Protein AF-0000000076750653 (afdb_homodimer)

Secondary structure (DSSP, 8-state):
-GGGTT---S-S-HHHHHHHHHHHHHHHHHHHHHHHHHHHHH-TTT--HHHHHHHHT--HHHHHHH-SSHHHHHHHHHHHHHHHHHHHHHHHHTSTT--SHHHHHHHHHHHHHHHHHH-HHHHHS-TT--S-TTTS-SSS-HHHHHHHHHHHHHHHHH-B---HHHHHHHHHHHHHHHHHHHHHHHH-TT--HHHHHHHHHHHHHHHHTT--B--------------/-TTGGG---S-S-HHHHHHHHHHHHHHHHHHHHHHHHHHHHH-TTT--HHHHHHHHT--HHHHHHH-SSHHHHHHHHHHHHHHHHHHHHHHHHTSTT--SHHHHHHHHHHHHHHHHHH-HHHHHS-TT--S-TTTS-SSS-HHHHHHHHHHHHHHHHH-B---HHHHHHHHHHHHHHHHHHHHHHHH-TT--HHHHHHHHHHHHHHHHTT--B--------------

Nearest PDB structures (foldseek):
  3bni-assembly1_B  TM=8.941E-01  e=9.300E-11  Streptomyces coelicolor A3(2)
  3bni-assembly1_A  TM=8.877E-01  e=3.058E-10  Streptomyces coelicolor A3(2)
  6hs0-assembly1_A  TM=7.135E-01  e=2.144E-06  Mycobacterium tuberculosis H37Rv
  5wm9-assembly1_A  TM=7.122E-01  e=2.993E-06  Mycobacterium tuberculosis H37Rv
  5vl9-assembly2_C  TM=5.171E-01  e=1.265E-03  [Enterobacter] lignolyticus

Structure (mmCIF, N/CA/C/O backbone):
data_AF-0000000076750653-model_v1
#
loop_
_entity.id
_entity.type
_entity.pdbx_description
1 polymer 'Transcriptional regulator'
#
loop_
_atom_site.group_PDB
_atom_site.id
_atom_site.type_symbol
_atom_site.label_atom_id
_atom_site.label_alt_id
_atom_site.label_comp_id
_atom_site.label_asym_id
_atom_site.label_entity_id
_atom_site.label_seq_id
_atom_site.pdbx_PDB_ins_code
_atom_site.Cartn_x
_atom_site.Cartn_y
_atom_site.Cartn_z
_atom_site.occupancy
_atom_site.B_iso_or_equiv
_atom_site.auth_seq_id
_atom_site.auth_comp_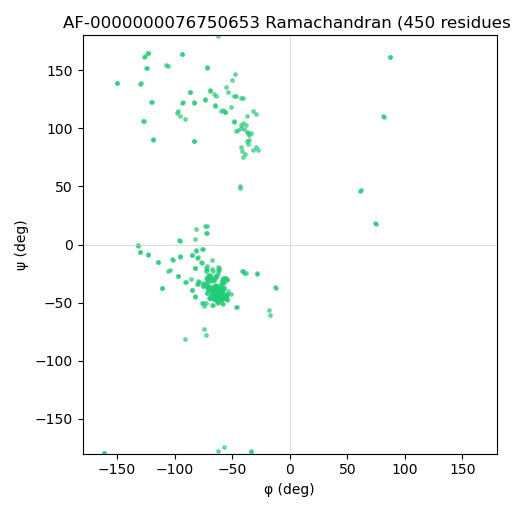id
_atom_site.auth_asym_id
_atom_site.auth_atom_id
_atom_site.pdbx_PDB_model_num
ATOM 1 N N . MET A 1 1 ? 35.625 13.773 30.609 1 22.84 1 MET A N 1
ATOM 2 C CA . MET A 1 1 ? 36.156 15.117 30.438 1 22.84 1 MET A CA 1
ATOM 3 C C . MET A 1 1 ? 35.219 15.969 29.562 1 22.84 1 MET A C 1
ATOM 5 O O . MET A 1 1 ? 35.375 17.188 29.469 1 22.84 1 MET A O 1
ATOM 9 N N . ALA A 1 2 ? 34.5 15.312 28.688 1 23.22 2 ALA A N 1
ATOM 10 C CA . ALA A 1 2 ? 33.938 16.062 27.562 1 23.22 2 ALA A CA 1
ATOM 11 C C . ALA A 1 2 ? 32.812 16.969 28 1 23.22 2 ALA A C 1
ATOM 13 O O . ALA A 1 2 ? 31.953 17.359 27.188 1 23.22 2 ALA A O 1
ATOM 14 N N . HIS A 1 3 ? 32.656 17.25 29.281 1 26.33 3 HIS A N 1
ATOM 15 C CA . HIS A 1 3 ? 31.531 17.953 29.891 1 26.33 3 HIS A CA 1
ATOM 16 C C . HIS A 1 3 ? 31.453 19.406 29.406 1 26.33 3 HIS A C 1
ATOM 18 O O . HIS A 1 3 ? 30.547 20.141 29.797 1 26.33 3 HIS A O 1
ATOM 24 N N . VAL A 1 4 ? 32.656 19.938 29.016 1 27.91 4 VAL A N 1
ATOM 25 C CA . VAL A 1 4 ? 32.906 21.359 29.172 1 27.91 4 VAL A CA 1
ATOM 26 C C . VAL A 1 4 ? 32.094 22.156 28.156 1 27.91 4 VAL A C 1
ATOM 28 O O . VAL A 1 4 ? 31.844 23.344 28.344 1 27.91 4 VAL A O 1
ATOM 31 N N . TRP A 1 5 ? 31.859 21.609 26.953 1 26.81 5 TRP A N 1
ATOM 32 C CA . TRP A 1 5 ? 31.797 22.578 25.859 1 26.81 5 TRP A CA 1
ATOM 33 C C . TRP A 1 5 ? 30.547 23.453 25.969 1 26.81 5 TRP A C 1
ATOM 35 O O . TRP A 1 5 ? 30.344 24.359 25.172 1 26.81 5 TRP A O 1
ATOM 45 N N . LEU A 1 6 ? 29.422 22.984 26.609 1 26.33 6 LEU A N 1
ATOM 46 C CA . LEU A 1 6 ? 28.109 23.531 26.281 1 26.33 6 LEU A CA 1
ATOM 47 C C . LEU A 1 6 ? 27.969 24.953 26.828 1 26.33 6 LEU A C 1
ATOM 49 O O . LEU A 1 6 ? 26.922 25.594 26.656 1 26.33 6 LEU A O 1
ATOM 53 N N . ALA A 1 7 ? 28.797 25.359 27.797 1 29.42 7 ALA A N 1
ATOM 54 C CA . ALA A 1 7 ? 28.266 26.531 28.5 1 29.42 7 ALA A CA 1
ATOM 55 C C . ALA A 1 7 ? 28.562 27.797 27.719 1 29.42 7 ALA A C 1
ATOM 57 O O . ALA A 1 7 ? 29.375 28.625 28.141 1 29.42 7 ALA A O 1
ATOM 58 N N . GLU A 1 8 ? 28.969 27.766 26.469 1 33.28 8 GLU A N 1
ATOM 59 C CA . GLU A 1 8 ? 29.391 29.094 26 1 33.28 8 GLU A CA 1
ATOM 60 C C . GLU A 1 8 ? 28.328 30.141 26.312 1 33.28 8 GLU A C 1
ATOM 62 O O . GLU A 1 8 ? 27.125 29.859 26.266 1 33.28 8 GLU A O 1
ATOM 67 N N . SER A 1 9 ? 28.688 31.422 26.719 1 30.52 9 SER A N 1
ATOM 68 C CA . SER A 1 9 ? 28.156 32.625 27.328 1 30.52 9 SER A CA 1
ATOM 69 C C . SER A 1 9 ? 26.969 33.188 26.531 1 30.52 9 SER A C 1
ATOM 71 O O . SER A 1 9 ? 26.797 32.844 25.359 1 30.52 9 SER A O 1
ATOM 73 N N . ALA A 1 10 ? 26.375 34.562 27 1 32.56 10 ALA A N 1
ATOM 74 C CA . ALA A 1 10 ? 25.203 35.375 27.281 1 32.56 10 ALA A CA 1
ATOM 75 C C . ALA A 1 10 ? 24.766 36.156 26.047 1 32.56 10 ALA A C 1
ATOM 77 O O . ALA A 1 10 ? 23.594 36.219 25.719 1 32.56 10 ALA A O 1
ATOM 78 N N . GLY A 1 11 ? 25.422 37.312 25.75 1 34.66 11 GLY A N 1
ATOM 79 C CA . GLY A 1 11 ? 24.797 38.562 25.328 1 34.66 11 GLY A CA 1
ATOM 80 C C . GLY A 1 11 ? 24.547 38.625 23.828 1 34.66 11 GLY A C 1
ATOM 81 O O . GLY A 1 11 ? 24.312 39.719 23.281 1 34.66 11 GLY A O 1
ATOM 82 N N . SER A 1 12 ? 25.344 37.969 22.922 1 41.41 12 SER A N 1
ATOM 83 C CA . SER A 1 12 ? 25.281 38.312 21.5 1 41.41 12 SER A CA 1
ATOM 84 C C . SER A 1 12 ? 23.859 38.188 20.969 1 41.41 12 SER A C 1
ATOM 86 O O . SER A 1 12 ? 23.109 37.312 21.375 1 41.41 12 SER A O 1
ATOM 88 N N . GLU A 1 13 ? 23.312 39.219 20.109 1 45.62 13 GLU A N 1
ATOM 89 C CA . GLU A 1 13 ? 21.984 39.719 19.766 1 45.62 13 GLU A CA 1
ATOM 90 C C . GLU A 1 13 ? 21.125 38.625 19.156 1 45.62 13 GLU A C 1
ATOM 92 O O . GLU A 1 13 ? 21.578 37.938 18.234 1 45.62 13 GLU A O 1
ATOM 97 N N . PRO A 1 14 ? 20.062 38.188 19.734 1 50.53 14 PRO A N 1
ATOM 98 C CA . PRO A 1 14 ? 18.969 37.312 19.328 1 50.53 14 PRO A CA 1
ATOM 99 C C . PRO A 1 14 ? 18.547 37.5 17.875 1 50.53 14 PRO A C 1
ATOM 101 O O . PRO A 1 14 ? 18.078 36.531 17.25 1 50.53 14 PRO A O 1
ATOM 104 N N . LEU A 1 15 ? 18.812 38.719 17.312 1 48.38 15 LEU A N 1
ATOM 105 C CA . LEU A 1 15 ? 18.281 39.031 15.984 1 48.38 15 LEU A CA 1
ATOM 106 C C . LEU A 1 15 ? 19.078 38.312 14.898 1 48.38 15 LEU A C 1
ATOM 108 O O . LEU A 1 15 ? 18.516 37.875 13.891 1 48.38 15 LEU A O 1
ATOM 112 N N . ARG A 1 16 ? 20.375 38.406 14.914 1 50.16 16 ARG A N 1
ATOM 113 C CA . ARG A 1 16 ? 21.188 37.719 13.906 1 50.16 16 ARG A CA 1
ATOM 114 C C . ARG A 1 16 ? 20.875 36.25 13.859 1 50.16 16 ARG A C 1
ATOM 116 O O . ARG A 1 16 ? 20.953 35.625 12.797 1 50.16 16 ARG A O 1
ATOM 123 N N . ARG A 1 17 ? 20.484 35.688 15 1 59.56 17 ARG A N 1
ATOM 124 C CA . ARG A 1 17 ? 20.156 34.281 15.117 1 59.56 17 ARG A CA 1
ATOM 125 C C . ARG A 1 17 ? 18.859 33.969 14.359 1 59.56 17 ARG A C 1
ATOM 127 O O . ARG A 1 17 ? 18.766 32.906 13.719 1 59.56 17 ARG A O 1
ATOM 134 N N . LEU A 1 18 ? 18.078 35.031 14.281 1 61.88 18 LEU A N 1
ATOM 135 C CA . LEU A 1 18 ? 16.766 34.781 13.68 1 61.88 18 LEU A CA 1
ATOM 136 C C . LEU A 1 18 ? 16.875 34.656 12.164 1 61.88 18 LEU A C 1
ATOM 138 O O . LEU A 1 18 ? 16.344 33.719 11.578 1 61.88 18 LEU A O 1
ATOM 142 N N . PRO A 1 19 ? 17.531 35.625 11.531 1 63.28 19 PRO A N 1
ATOM 143 C CA . PRO A 1 19 ? 17.672 35.469 10.078 1 63.28 19 PRO A CA 1
ATOM 144 C C . PRO A 1 19 ? 18.422 34.219 9.688 1 63.28 19 PRO A C 1
ATOM 146 O O . PRO A 1 19 ? 18.094 33.562 8.695 1 63.28 19 PRO A O 1
ATOM 149 N N . SER A 1 20 ? 19.406 33.969 10.461 1 71.69 20 SER A N 1
ATOM 150 C CA . SER A 1 20 ? 20.203 32.75 10.172 1 71.69 20 SER A CA 1
ATOM 151 C C . SER A 1 20 ? 19.359 31.5 10.312 1 71.69 20 SER A C 1
ATOM 153 O O . SER A 1 20 ? 19.438 30.594 9.484 1 71.69 20 SER A O 1
ATOM 155 N N . GLN A 1 21 ? 18.484 31.609 11.312 1 78.5 21 GLN A N 1
ATOM 156 C CA . GLN A 1 21 ? 17.625 30.453 11.516 1 78.5 21 GLN A CA 1
ATOM 157 C C . GLN A 1 21 ? 16.609 30.312 10.383 1 78.5 21 GLN A C 1
ATOM 159 O O . GLN A 1 21 ? 16.312 29.203 9.938 1 78.5 21 GLN A O 1
ATOM 164 N N . GLN A 1 22 ? 16.203 31.547 9.984 1 84.5 22 GLN A N 1
ATOM 165 C CA . GLN A 1 22 ? 15.227 31.547 8.898 1 84.5 22 GLN A CA 1
ATOM 166 C C . GLN A 1 22 ? 15.859 31.078 7.594 1 84.5 22 GLN A C 1
ATOM 168 O O . GLN A 1 22 ? 15.258 30.297 6.844 1 84.5 22 GLN A O 1
ATOM 173 N N . ARG A 1 23 ? 17.016 31.594 7.285 1 83.19 23 ARG A N 1
ATOM 174 C CA . ARG A 1 23 ? 17.719 31.188 6.074 1 83.19 23 ARG A CA 1
ATOM 175 C C . ARG A 1 23 ? 18.031 29.703 6.098 1 83.19 23 ARG A C 1
ATOM 177 O O . ARG A 1 23 ? 17.938 29.031 5.07 1 83.19 23 ARG A O 1
ATOM 184 N N . SER A 1 24 ? 18.438 29.266 7.273 1 87 24 SER A N 1
ATOM 185 C CA . SER A 1 24 ? 18.734 27.859 7.445 1 87 24 SER A CA 1
ATOM 186 C C . SER A 1 24 ? 17.484 27 7.203 1 87 24 SER A C 1
ATOM 188 O O . SER A 1 24 ? 17.562 25.984 6.508 1 87 24 SER A O 1
ATOM 190 N N . ARG A 1 25 ? 16.438 27.5 7.707 1 89.94 25 ARG A N 1
ATOM 191 C CA . ARG A 1 25 ? 15.188 26.781 7.523 1 89.94 25 ARG A CA 1
ATOM 192 C C . ARG A 1 25 ? 14.789 26.75 6.051 1 89.94 25 ARG A C 1
ATOM 194 O O . ARG A 1 25 ? 14.312 25.719 5.562 1 89.94 25 ARG A O 1
ATOM 201 N N . GLN A 1 26 ? 14.992 27.734 5.41 1 92.38 26 GLN A N 1
ATOM 202 C CA . GLN A 1 26 ? 14.656 27.812 3.992 1 92.38 26 GLN A CA 1
ATOM 203 C C . GLN A 1 26 ? 15.531 26.859 3.176 1 92.38 26 GLN A C 1
ATOM 205 O O . GLN A 1 26 ? 15.055 26.219 2.229 1 92.38 26 GLN A O 1
ATOM 210 N N . ARG A 1 27 ? 16.75 26.812 3.533 1 92.81 27 ARG A N 1
ATOM 211 C CA . ARG A 1 27 ? 17.656 25.891 2.842 1 92.81 27 ARG A CA 1
ATOM 212 C C . ARG A 1 27 ? 17.234 24.438 3.055 1 92.81 27 ARG A C 1
ATOM 214 O O . ARG A 1 27 ? 17.219 23.641 2.111 1 92.81 27 ARG A O 1
ATOM 221 N N . VAL A 1 28 ? 16.875 24.188 4.254 1 95.12 28 VAL A N 1
ATOM 222 C CA . VAL A 1 28 ? 16.422 22.844 4.562 1 95.12 28 VAL A CA 1
ATOM 223 C C . VAL A 1 28 ? 15.18 22.516 3.725 1 95.12 28 VAL A C 1
ATOM 225 O O . VAL A 1 28 ? 15.102 21.438 3.123 1 95.12 28 VAL A O 1
ATOM 228 N N . GLU A 1 29 ? 14.273 23.453 3.627 1 95.06 29 GLU A N 1
ATOM 229 C CA . GLU A 1 29 ? 13.047 23.25 2.871 1 95.06 29 GLU A CA 1
ATOM 230 C C . GLU A 1 29 ? 13.336 23.016 1.392 1 95.06 29 GLU A C 1
ATOM 232 O O . GLU A 1 29 ? 12.719 22.156 0.758 1 95.06 29 GLU A O 1
ATOM 237 N N . ARG A 1 30 ? 14.242 23.703 0.908 1 95.56 30 ARG A N 1
ATOM 238 C CA . ARG A 1 30 ? 14.617 23.547 -0.492 1 95.56 30 ARG A CA 1
ATOM 239 C C . ARG A 1 30 ? 15.219 22.156 -0.742 1 95.56 30 ARG A C 1
ATOM 241 O O . ARG A 1 30 ? 14.93 21.531 -1.763 1 95.56 30 ARG A O 1
ATOM 248 N N . ILE A 1 31 ? 16 21.766 0.176 1 96.19 31 ILE A N 1
ATOM 249 C CA . ILE A 1 31 ? 16.641 20.453 0.055 1 96.19 31 ILE A CA 1
ATOM 250 C C . ILE A 1 31 ? 15.57 19.359 0.095 1 96.19 31 ILE A C 1
ATOM 252 O O . ILE A 1 31 ? 15.586 18.438 -0.72 1 96.19 31 ILE A O 1
ATOM 256 N N . LEU A 1 32 ? 14.664 19.547 0.986 1 94.44 32 LEU A N 1
ATOM 257 C CA . LEU A 1 32 ? 13.617 18.531 1.124 1 94.44 32 LEU A CA 1
ATOM 258 C C . LEU A 1 32 ? 12.711 18.516 -0.103 1 94.44 32 LEU A C 1
ATOM 260 O O . LEU A 1 32 ? 12.336 17.453 -0.587 1 94.44 32 LEU A O 1
ATOM 264 N N . ASP A 1 33 ? 12.398 19.688 -0.617 1 95.56 33 ASP A N 1
ATOM 265 C CA . ASP A 1 33 ? 11.602 19.75 -1.838 1 95.56 33 ASP A CA 1
ATOM 266 C C . ASP A 1 33 ? 12.328 19.078 -3.006 1 95.56 33 ASP A C 1
ATOM 268 O O . ASP A 1 33 ? 11.719 18.328 -3.76 1 95.56 33 ASP A O 1
ATOM 272 N N . ALA A 1 34 ? 13.562 19.344 -3.076 1 96.38 34 ALA A N 1
ATOM 273 C CA . ALA A 1 34 ? 14.375 18.75 -4.137 1 96.38 34 ALA A CA 1
ATOM 274 C C . ALA A 1 34 ? 14.422 17.234 -4.004 1 96.38 34 ALA A C 1
ATOM 276 O O . ALA A 1 34 ? 14.289 16.516 -4.996 1 96.38 34 ALA A O 1
ATOM 277 N N . ALA A 1 35 ? 14.609 16.781 -2.805 1 92.44 35 ALA A N 1
ATOM 278 C CA . ALA A 1 35 ? 14.641 15.336 -2.559 1 92.44 35 ALA A CA 1
ATOM 279 C C . ALA A 1 35 ? 13.328 14.68 -2.977 1 92.44 35 ALA A C 1
ATOM 281 O O . ALA A 1 35 ? 13.328 13.664 -3.668 1 92.44 35 ALA A O 1
ATOM 282 N N . GLY A 1 36 ? 12.258 15.336 -2.564 1 90.88 36 GLY A N 1
ATOM 283 C CA . GLY A 1 36 ? 10.953 14.82 -2.928 1 90.88 36 GLY A CA 1
ATOM 284 C C . GLY A 1 36 ? 10.719 14.773 -4.426 1 90.88 36 GLY A C 1
ATOM 285 O O . GLY A 1 36 ? 10.227 13.773 -4.953 1 90.88 36 GLY A O 1
ATOM 286 N N . ASP A 1 37 ? 11.102 15.789 -5.07 1 93 37 ASP A N 1
ATOM 287 C CA . ASP A 1 37 ? 10.961 15.883 -6.52 1 93 37 ASP A CA 1
ATOM 288 C C . ASP A 1 37 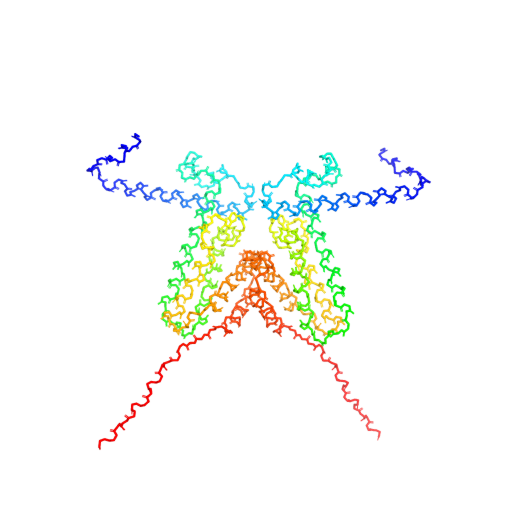? 11.766 14.781 -7.219 1 93 37 ASP A C 1
ATOM 290 O O . ASP A 1 37 ? 11.258 14.109 -8.117 1 93 37 ASP A O 1
ATOM 294 N N . LEU A 1 38 ? 12.93 14.633 -6.828 1 91.44 38 LEU A N 1
ATOM 295 C CA . LEU A 1 38 ? 13.836 13.695 -7.484 1 91.44 38 LEU A CA 1
ATOM 296 C C . LEU A 1 38 ? 13.398 12.258 -7.246 1 91.44 38 LEU A C 1
ATOM 298 O O . LEU A 1 38 ? 13.43 11.438 -8.164 1 91.44 38 LEU A O 1
ATOM 302 N N . VAL A 1 39 ? 12.953 12 -6.059 1 87 39 VAL A N 1
ATOM 303 C CA . VAL A 1 39 ? 12.484 10.648 -5.77 1 87 39 VAL A CA 1
ATOM 304 C C . VAL A 1 39 ? 11.227 10.352 -6.578 1 87 39 VAL A C 1
ATOM 306 O O . VAL A 1 39 ? 11.047 9.242 -7.082 1 87 39 VAL A O 1
ATOM 309 N N . ALA A 1 40 ? 10.414 11.32 -6.676 1 83.62 40 ALA A N 1
ATOM 310 C CA . ALA A 1 40 ? 9.188 11.148 -7.453 1 83.62 40 ALA A CA 1
ATOM 311 C C . ALA A 1 40 ? 9.508 10.93 -8.93 1 83.62 40 ALA A C 1
ATOM 313 O O . ALA A 1 40 ? 8.859 10.125 -9.602 1 83.62 40 ALA A O 1
ATOM 314 N N . GLU A 1 41 ? 10.539 11.586 -9.406 1 85.38 41 GLU A N 1
ATOM 315 C CA . GLU A 1 41 ? 10.875 11.578 -10.828 1 85.38 41 GLU A CA 1
ATOM 316 C C . GLU A 1 41 ? 11.711 10.359 -11.195 1 85.38 41 GLU A C 1
ATOM 318 O O . GLU A 1 41 ? 11.492 9.742 -12.242 1 85.38 41 GLU A O 1
ATOM 323 N N . ARG A 1 42 ? 12.656 9.992 -10.258 1 84.06 42 ARG A N 1
ATOM 324 C CA . ARG A 1 42 ? 13.672 9.039 -10.672 1 84.06 42 ARG A CA 1
ATOM 325 C C . ARG A 1 42 ? 13.68 7.812 -9.758 1 84.06 42 ARG A C 1
ATOM 327 O O . ARG A 1 42 ? 14.32 6.809 -10.062 1 84.06 42 ARG A O 1
ATOM 334 N N . GLY A 1 43 ? 12.945 7.941 -8.773 1 79.44 43 GLY A N 1
ATOM 335 C CA . GLY A 1 43 ? 13.023 6.875 -7.785 1 79.44 43 GLY A CA 1
ATOM 336 C C . GLY A 1 43 ? 14.117 7.086 -6.762 1 79.44 43 GLY A C 1
ATOM 337 O O . GLY A 1 43 ? 15.07 7.832 -7.004 1 79.44 43 GLY A O 1
ATOM 338 N N . TYR A 1 44 ? 14.023 6.41 -5.668 1 79.5 44 TYR A N 1
ATOM 339 C CA . TYR A 1 44 ? 14.93 6.555 -4.535 1 79.5 44 TYR A CA 1
ATOM 340 C C . TYR A 1 44 ? 16.344 6.113 -4.91 1 79.5 44 TYR A C 1
ATOM 342 O O . TYR A 1 44 ? 17.312 6.793 -4.594 1 79.5 44 TYR A O 1
ATOM 350 N N . GLU A 1 45 ? 16.422 4.992 -5.555 1 75.06 45 GLU A N 1
ATOM 351 C CA . GLU A 1 45 ? 17.734 4.426 -5.855 1 75.06 45 GLU A CA 1
ATOM 352 C C . GLU A 1 45 ? 18.531 5.336 -6.785 1 75.06 45 GLU A C 1
ATOM 354 O O . GLU A 1 45 ? 19.75 5.512 -6.605 1 75.06 45 GLU A O 1
ATOM 359 N N . ALA A 1 46 ? 17.875 5.93 -7.637 1 83.19 46 ALA A N 1
ATOM 360 C CA . ALA A 1 46 ? 18.547 6.746 -8.641 1 83.19 46 ALA A CA 1
ATOM 361 C C . ALA A 1 46 ? 18.828 8.148 -8.109 1 83.19 46 ALA A C 1
ATOM 363 O O . ALA A 1 46 ? 19.547 8.93 -8.742 1 83.19 46 ALA A O 1
ATOM 364 N N . THR A 1 47 ? 18.297 8.43 -7.004 1 89.31 47 THR A N 1
ATOM 365 C CA . THR A 1 47 ? 18.5 9.742 -6.395 1 89.31 47 THR A CA 1
ATOM 366 C C . THR A 1 47 ? 19.781 9.75 -5.551 1 89.31 47 THR A C 1
ATOM 368 O O . THR A 1 47 ? 20.047 8.805 -4.805 1 89.31 47 THR A O 1
ATOM 371 N N . THR A 1 48 ? 20.625 10.797 -5.773 1 93.44 48 THR A N 1
ATOM 372 C CA . THR A 1 48 ? 21.844 10.93 -4.992 1 93.44 48 THR A CA 1
ATOM 373 C C . THR A 1 48 ? 21.891 12.281 -4.277 1 93.44 48 THR A C 1
ATOM 375 O O . THR A 1 48 ? 21.125 13.188 -4.609 1 93.44 48 THR A O 1
ATOM 378 N N . THR A 1 49 ? 22.812 12.297 -3.322 1 95.69 49 THR A N 1
ATOM 379 C CA . THR A 1 49 ? 22.984 13.547 -2.584 1 95.69 49 THR A CA 1
ATOM 380 C C . THR A 1 49 ? 23.453 14.664 -3.51 1 95.69 49 THR A C 1
ATOM 382 O O . THR A 1 49 ? 23.031 15.812 -3.361 1 95.69 49 THR A O 1
ATOM 385 N N . SER A 1 50 ? 24.25 14.289 -4.414 1 96.62 50 SER A N 1
ATOM 386 C CA . SER A 1 50 ? 24.734 15.273 -5.379 1 96.62 50 SER A CA 1
ATOM 387 C C . SER A 1 50 ? 23.578 15.812 -6.23 1 96.62 50 SER A C 1
ATOM 389 O O . SER A 1 50 ? 23.5 17.016 -6.465 1 96.62 50 SER A O 1
ATOM 391 N N . LEU A 1 51 ? 22.734 15.023 -6.691 1 97.06 51 LEU A N 1
ATOM 392 C CA . LEU A 1 51 ? 21.594 15.438 -7.488 1 97.06 51 LEU A CA 1
ATOM 393 C C . LEU A 1 51 ? 20.656 16.328 -6.676 1 97.06 51 LEU A C 1
ATOM 395 O O . LEU A 1 51 ? 20.125 17.312 -7.184 1 97.06 51 LEU A O 1
ATOM 399 N N . ILE A 1 52 ? 20.453 15.969 -5.441 1 97.25 52 ILE A N 1
ATOM 400 C CA . ILE A 1 52 ? 19.578 16.734 -4.559 1 97.25 52 ILE A CA 1
ATOM 401 C C . ILE A 1 52 ? 20.141 18.125 -4.355 1 97.25 52 ILE A C 1
ATOM 403 O O . ILE A 1 52 ? 19.422 19.125 -4.48 1 97.25 52 ILE A O 1
ATOM 407 N N . ALA A 1 53 ? 21.438 18.141 -4.051 1 97.44 53 ALA A N 1
ATOM 408 C CA . ALA A 1 53 ? 22.078 19.422 -3.834 1 97.44 53 ALA A CA 1
ATOM 409 C C . ALA A 1 53 ? 21.953 20.312 -5.07 1 97.44 53 ALA A C 1
ATOM 411 O O . ALA A 1 53 ? 21.625 21.5 -4.961 1 97.44 53 ALA A O 1
ATOM 412 N N . ARG A 1 54 ? 22.172 19.75 -6.168 1 97.62 54 ARG A N 1
ATOM 413 C CA . ARG A 1 54 ? 22.094 20.484 -7.426 1 97.62 54 ARG A CA 1
ATOM 414 C C . ARG A 1 54 ? 20.688 21 -7.672 1 97.62 54 ARG A C 1
ATOM 416 O O . ARG A 1 54 ? 20.5 22.172 -8.008 1 97.62 54 ARG A O 1
ATOM 423 N N . ARG A 1 55 ? 19.719 20.219 -7.492 1 96.94 55 ARG A N 1
ATOM 424 C CA . ARG A 1 55 ? 18.328 20.594 -7.703 1 96.94 55 ARG A CA 1
ATOM 425 C C . ARG A 1 55 ? 17.891 21.672 -6.719 1 96.94 55 ARG A C 1
ATOM 427 O O . ARG A 1 55 ? 17.109 22.562 -7.062 1 96.94 55 ARG A O 1
ATOM 434 N N . ALA A 1 56 ? 18.422 21.562 -5.559 1 97.12 56 ALA A N 1
ATOM 435 C CA . ALA A 1 56 ? 18.078 22.5 -4.492 1 97.12 56 ALA A CA 1
ATOM 436 C C . ALA A 1 56 ? 18.859 23.812 -4.633 1 97.12 56 ALA A C 1
ATOM 438 O O . ALA A 1 56 ? 18.625 24.766 -3.904 1 97.12 56 ALA A O 1
ATOM 439 N N . ARG A 1 57 ? 19.828 23.75 -5.496 1 96.75 57 ARG A N 1
ATOM 440 C CA . ARG A 1 57 ? 20.688 24.906 -5.715 1 96.75 57 ARG A CA 1
ATOM 441 C C . ARG A 1 57 ? 21.438 25.281 -4.438 1 96.75 57 ARG A C 1
ATOM 443 O O . ARG A 1 57 ? 21.469 26.438 -4.039 1 96.75 57 ARG A O 1
ATOM 450 N N . VAL A 1 58 ? 21.969 24.297 -3.857 1 95.38 58 VAL A N 1
ATOM 451 C CA . VAL A 1 58 ? 22.875 24.469 -2.721 1 95.38 58 VAL A CA 1
ATOM 452 C C . VAL A 1 58 ? 24.188 23.75 -2.986 1 95.38 58 VAL A C 1
ATOM 454 O O . VAL A 1 58 ? 24.266 22.891 -3.875 1 95.38 58 VAL A O 1
ATOM 457 N N . SER A 1 59 ? 25.219 24.172 -2.195 1 93.38 59 SER A N 1
ATOM 458 C CA . SER A 1 59 ? 26.484 23.453 -2.316 1 93.38 59 SER A CA 1
ATOM 459 C C . SER A 1 59 ? 26.391 22.062 -1.697 1 93.38 59 SER A C 1
ATOM 461 O O . SER A 1 59 ? 25.578 21.828 -0.799 1 93.38 59 SER A O 1
ATOM 463 N N . PRO A 1 60 ? 27.203 21.094 -2.176 1 92.5 60 PRO A N 1
ATOM 464 C CA . PRO A 1 60 ? 27.266 19.797 -1.516 1 92.5 60 PRO A CA 1
ATOM 465 C C . PRO A 1 60 ? 27.562 19.906 -0.021 1 92.5 60 PRO A C 1
ATOM 467 O O . PRO A 1 60 ? 26.984 19.172 0.781 1 92.5 60 PRO A O 1
ATOM 470 N N . GLY A 1 61 ? 28.453 20.812 0.329 1 92.38 61 GLY A N 1
ATOM 471 C CA . GLY A 1 61 ? 28.766 21.047 1.73 1 92.38 61 GLY A CA 1
ATOM 472 C C . GLY A 1 61 ? 27.562 21.484 2.547 1 92.38 61 GLY A C 1
ATOM 473 O O . GLY A 1 61 ? 27.391 21.031 3.684 1 92.38 61 GLY A O 1
ATOM 474 N N . SER A 1 62 ? 26.844 22.281 1.927 1 92.62 62 SER A N 1
ATOM 475 C CA . SER A 1 62 ? 25.625 22.75 2.588 1 92.62 62 SER A CA 1
ATOM 476 C C . SER A 1 62 ? 24.672 21.609 2.871 1 92.62 62 SER A C 1
ATOM 478 O O . SER A 1 62 ? 24.047 21.547 3.939 1 92.62 62 SER A O 1
ATOM 480 N N . PHE A 1 63 ? 24.484 20.672 1.909 1 95.31 63 PHE A N 1
ATOM 481 C CA . PHE A 1 63 ? 23.656 19.5 2.148 1 95.31 63 PHE A CA 1
ATOM 482 C C . PHE A 1 63 ? 24.141 18.75 3.387 1 95.31 63 PHE A C 1
ATOM 484 O O . PHE A 1 63 ? 23.328 18.422 4.266 1 95.31 63 PHE A O 1
ATOM 491 N N . TYR A 1 64 ? 25.391 18.531 3.471 1 94.75 64 TYR A N 1
ATOM 492 C CA . TYR A 1 64 ? 25.969 17.672 4.508 1 94.75 64 TYR A CA 1
ATOM 493 C C . TYR A 1 64 ? 26 18.406 5.852 1 94.75 64 TYR A C 1
ATOM 495 O O . TYR A 1 64 ? 26.188 17.766 6.895 1 94.75 64 TYR A O 1
ATOM 503 N N . GLN A 1 65 ? 25.828 19.734 5.828 1 94.38 65 GLN A N 1
ATOM 504 C CA . GLN A 1 65 ? 25.625 20.484 7.066 1 94.38 65 GLN A CA 1
ATOM 505 C C . GLN A 1 65 ? 24.328 20.078 7.754 1 94.38 65 GLN A C 1
ATOM 507 O O . GLN A 1 65 ? 24.234 20.125 8.984 1 94.38 65 GLN A O 1
ATOM 512 N N . PHE A 1 66 ? 23.438 19.656 6.953 1 94.94 66 PHE A N 1
ATOM 513 C CA . PHE A 1 66 ? 22.109 19.406 7.504 1 94.94 66 PHE A CA 1
ATOM 514 C C . PHE A 1 66 ? 21.812 17.906 7.527 1 94.94 66 PHE A C 1
ATOM 516 O O . PHE A 1 66 ? 21.125 17.422 8.422 1 94.94 66 PHE A O 1
ATOM 523 N N . PHE A 1 67 ? 22.266 17.25 6.496 1 95.31 67 PHE A N 1
ATOM 524 C CA . PHE A 1 67 ? 21.922 15.828 6.395 1 95.31 67 PHE A CA 1
ATOM 525 C C . PHE A 1 67 ? 23.172 14.992 6.145 1 95.31 67 PHE A C 1
ATOM 527 O O . PHE A 1 67 ? 23.984 15.312 5.27 1 95.31 67 PHE A O 1
ATOM 534 N N . ALA A 1 68 ? 23.172 13.836 6.867 1 93.88 68 ALA A N 1
ATOM 535 C CA . ALA A 1 68 ? 24.328 12.945 6.773 1 93.88 68 ALA A CA 1
ATOM 536 C C . ALA A 1 68 ? 24.312 12.18 5.453 1 93.88 68 ALA A C 1
ATOM 538 O O . ALA A 1 68 ? 25.375 11.844 4.922 1 93.88 68 ALA A O 1
ATOM 539 N N . ASP A 1 69 ? 23.109 11.867 4.965 1 90.12 69 ASP A N 1
ATOM 540 C CA . ASP A 1 69 ? 22.938 11.086 3.742 1 90.12 69 ASP A CA 1
ATOM 541 C C . ASP A 1 69 ? 21.531 11.258 3.18 1 90.12 69 ASP A C 1
ATOM 543 O O . ASP A 1 69 ? 20.734 12.031 3.717 1 90.12 69 ASP A O 1
ATOM 547 N N . LYS A 1 70 ? 21.297 10.594 2.109 1 87.81 70 LYS A N 1
ATOM 548 C CA . LYS A 1 70 ? 20 10.734 1.453 1 87.81 70 LYS A CA 1
ATOM 549 C C . LYS A 1 70 ? 18.875 10.164 2.318 1 87.81 70 LYS A C 1
ATOM 551 O O . LYS A 1 70 ? 17.75 10.672 2.305 1 87.81 70 LYS A O 1
ATOM 556 N N . ARG A 1 71 ? 19.266 9.18 3.084 1 83.94 71 ARG A N 1
ATOM 557 C CA . ARG A 1 71 ? 18.266 8.57 3.951 1 83.94 71 ARG A CA 1
ATOM 558 C C . ARG A 1 71 ? 17.797 9.555 5.016 1 83.94 71 ARG A C 1
ATOM 560 O O . ARG A 1 71 ? 16.594 9.633 5.309 1 83.94 71 ARG A O 1
ATOM 567 N N . ALA A 1 72 ? 18.672 10.203 5.523 1 86.81 72 ALA A N 1
ATOM 568 C CA . ALA A 1 72 ? 18.344 11.203 6.535 1 86.81 72 ALA A CA 1
ATOM 569 C C . ALA A 1 72 ? 17.453 12.297 5.953 1 86.81 72 ALA A C 1
ATOM 571 O O . ALA A 1 72 ? 16.5 12.742 6.602 1 86.81 72 ALA A O 1
ATOM 572 N N . ALA A 1 73 ? 17.719 12.734 4.77 1 89.94 73 ALA A N 1
ATOM 573 C CA . ALA A 1 73 ? 16.922 13.758 4.109 1 89.94 73 ALA A CA 1
ATOM 574 C C . ALA A 1 73 ? 15.516 13.25 3.818 1 89.94 73 ALA A C 1
ATOM 576 O O . ALA A 1 73 ? 14.531 13.969 4.039 1 89.94 73 ALA A O 1
ATOM 577 N N . VAL A 1 74 ? 15.414 12.047 3.414 1 85.56 74 VAL A N 1
ATOM 578 C CA . VAL A 1 74 ? 14.117 11.469 3.061 1 85.56 74 VAL A CA 1
ATOM 579 C C . VAL A 1 74 ? 13.289 11.242 4.324 1 85.56 74 VAL A C 1
ATOM 581 O O . VAL A 1 74 ? 12.07 11.438 4.316 1 85.56 74 VAL A O 1
ATOM 584 N N . LYS A 1 75 ? 13.945 10.859 5.355 1 83.88 75 LYS A N 1
ATOM 585 C CA . LYS A 1 75 ? 13.266 10.734 6.641 1 83.88 75 LYS A CA 1
ATOM 586 C C . LYS A 1 75 ? 12.711 12.078 7.102 1 83.88 75 LYS A C 1
ATOM 588 O O . LYS A 1 75 ? 11.578 12.156 7.586 1 83.88 75 LYS A O 1
ATOM 593 N N . ALA A 1 76 ? 13.547 13.062 6.938 1 87.31 76 ALA A N 1
ATOM 594 C CA . ALA A 1 76 ? 13.109 14.406 7.309 1 87.31 76 ALA A CA 1
ATOM 595 C C . ALA A 1 76 ? 11.938 14.859 6.441 1 87.31 76 ALA A C 1
ATOM 597 O O . ALA A 1 76 ? 11.023 15.523 6.926 1 87.31 76 ALA A O 1
ATOM 598 N N . LEU A 1 77 ? 11.992 14.523 5.199 1 89.12 77 LEU A N 1
ATOM 599 C CA . LEU A 1 77 ? 10.891 14.828 4.289 1 89.12 77 LEU A CA 1
ATOM 600 C C . LEU A 1 77 ? 9.602 14.156 4.746 1 89.12 77 LEU A C 1
ATOM 602 O O . LEU A 1 77 ? 8.539 14.781 4.738 1 89.12 77 LEU A O 1
ATOM 606 N N . SER A 1 78 ? 9.656 12.945 5.129 1 84.56 78 SER A N 1
ATOM 607 C CA . SER A 1 78 ? 8.492 12.211 5.625 1 84.56 78 SER A CA 1
ATOM 608 C C . SER A 1 78 ? 7.895 12.891 6.852 1 84.56 78 SER A C 1
ATOM 610 O O . SER A 1 78 ? 6.672 13.031 6.953 1 84.56 78 SER A O 1
ATOM 612 N N . ALA A 1 79 ? 8.758 13.25 7.73 1 84.44 79 ALA A N 1
ATOM 613 C CA . ALA A 1 79 ? 8.305 13.93 8.945 1 84.44 79 ALA A CA 1
ATOM 614 C C . ALA A 1 79 ? 7.625 15.258 8.609 1 84.44 79 ALA A C 1
ATOM 616 O O . ALA A 1 79 ? 6.594 15.602 9.195 1 84.44 79 ALA A O 1
ATOM 617 N N . ARG A 1 80 ? 8.242 15.945 7.73 1 88.5 80 ARG A N 1
ATOM 618 C CA . ARG A 1 80 ? 7.641 17.203 7.305 1 88.5 80 ARG A CA 1
ATOM 619 C C . ARG A 1 80 ? 6.285 16.969 6.648 1 88.5 80 ARG A C 1
ATOM 621 O O . ARG A 1 80 ? 5.332 17.719 6.891 1 88.5 80 ARG A O 1
ATOM 628 N N . ASN A 1 81 ? 6.203 16.047 5.762 1 88.19 81 ASN A N 1
ATOM 629 C CA . ASN A 1 81 ? 4.945 15.727 5.094 1 88.19 81 ASN A CA 1
ATOM 630 C C . ASN A 1 81 ? 3.838 15.414 6.098 1 88.19 81 ASN A C 1
ATOM 632 O O . ASN A 1 81 ? 2.703 15.867 5.934 1 88.19 81 ASN A O 1
ATOM 636 N N . LEU A 1 82 ? 4.145 14.68 7.102 1 86.12 82 LEU A N 1
ATOM 637 C CA . LEU A 1 82 ? 3.174 14.352 8.141 1 86.12 82 LEU A CA 1
ATOM 638 C C . LEU A 1 82 ? 2.699 15.617 8.852 1 86.12 82 LEU A C 1
ATOM 640 O O . LEU A 1 82 ? 1.501 15.781 9.094 1 86.12 82 LEU A O 1
ATOM 644 N N . ALA A 1 83 ? 3.668 16.469 9.195 1 87.62 83 ALA A N 1
ATOM 645 C CA . ALA A 1 83 ? 3.334 17.703 9.891 1 87.62 83 ALA A CA 1
ATOM 646 C C . ALA A 1 83 ? 2.438 18.594 9.031 1 87.62 83 ALA A C 1
ATOM 648 O O . ALA A 1 83 ? 1.471 19.172 9.523 1 87.62 83 ALA A O 1
ATOM 649 N N . VAL A 1 84 ? 2.754 18.672 7.785 1 91.31 84 VAL A N 1
ATOM 650 C CA . VAL A 1 84 ? 1.971 19.469 6.855 1 91.31 84 VAL A CA 1
ATOM 651 C C . VAL A 1 84 ? 0.561 18.906 6.734 1 91.31 84 VAL A C 1
ATOM 653 O O . VAL A 1 84 ? -0.422 19.641 6.758 1 91.31 84 VAL A O 1
ATOM 656 N N . PHE A 1 85 ? 0.452 17.641 6.609 1 91.5 85 PHE A N 1
ATOM 657 C CA . PHE A 1 85 ? -0.849 16.984 6.531 1 91.5 85 PHE A CA 1
ATOM 658 C C . PHE A 1 85 ? -1.683 17.297 7.77 1 91.5 85 PHE A C 1
ATOM 660 O O . PHE A 1 85 ? -2.859 17.641 7.664 1 91.5 85 PHE A O 1
ATOM 667 N N . ALA A 1 86 ? -1.064 17.078 8.93 1 87.75 86 ALA A N 1
ATOM 668 C CA . ALA A 1 86 ? -1.769 17.328 10.188 1 87.75 86 ALA A CA 1
ATOM 669 C C . ALA A 1 86 ? -2.277 18.766 10.266 1 87.75 86 ALA A C 1
ATOM 671 O O . ALA A 1 86 ? -3.422 19 10.656 1 87.75 86 ALA A O 1
ATOM 672 N N . GLU A 1 87 ? -1.428 19.656 9.891 1 91.75 87 GLU A N 1
ATOM 673 C CA . GLU A 1 87 ? -1.793 21.062 9.93 1 91.75 87 GLU A CA 1
ATOM 674 C C . GLU A 1 87 ? -2.945 21.359 8.969 1 91.75 87 GLU A C 1
ATOM 676 O O . GLU A 1 87 ? -3.898 22.047 9.336 1 91.75 87 GLU A O 1
ATOM 681 N N . ARG A 1 88 ? -2.854 20.859 7.781 1 93.44 88 ARG A N 1
ATOM 682 C CA . ARG A 1 88 ? -3.898 21.078 6.785 1 93.44 88 ARG A CA 1
ATOM 683 C C . ARG A 1 88 ? -5.219 20.453 7.23 1 93.44 88 ARG A C 1
ATOM 685 O O . ARG A 1 88 ? -6.289 21 6.98 1 93.44 88 ARG A O 1
ATOM 692 N N . LEU A 1 89 ? -5.148 19.312 7.816 1 90.75 89 LEU A N 1
ATOM 693 C CA . LEU A 1 89 ? -6.34 18.641 8.328 1 90.75 89 LEU A CA 1
ATOM 694 C C . LEU A 1 89 ? -7.027 19.484 9.391 1 90.75 89 LEU A C 1
ATOM 696 O O . LEU A 1 89 ? -8.242 19.688 9.336 1 90.75 89 LEU A O 1
ATOM 700 N N . ASP A 1 90 ? -6.227 19.984 10.312 1 87.81 90 ASP A N 1
ATOM 701 C CA . ASP A 1 90 ? -6.766 20.828 11.375 1 87.81 90 ASP A CA 1
ATOM 702 C C . ASP A 1 90 ? -7.445 22.062 10.797 1 87.81 90 ASP A C 1
ATOM 704 O O . ASP A 1 90 ? -8.531 22.453 11.227 1 87.81 90 ASP A O 1
ATOM 708 N N . GLU A 1 91 ? -6.805 22.641 9.844 1 91.5 91 GLU A N 1
ATOM 709 C CA . GLU A 1 91 ? -7.352 23.828 9.203 1 91.5 91 GLU A CA 1
ATOM 710 C C . GLU A 1 91 ? -8.664 23.516 8.484 1 91.5 91 GLU A C 1
ATOM 712 O O . GLU A 1 91 ? -9.617 24.297 8.578 1 91.5 91 GLU A O 1
ATOM 717 N N . ALA A 1 92 ? -8.68 22.406 7.836 1 90.5 92 ALA A N 1
ATOM 718 C CA . ALA A 1 92 ? -9.852 22.047 7.051 1 90.5 92 ALA A CA 1
ATOM 719 C C . ALA A 1 92 ? -11.039 21.734 7.953 1 90.5 92 ALA A C 1
ATOM 721 O O . ALA A 1 92 ? -12.188 21.984 7.59 1 90.5 92 ALA A O 1
ATOM 722 N N . LEU A 1 93 ? -10.805 21.25 9.109 1 87.88 93 LEU A N 1
ATOM 723 C CA . LEU A 1 93 ? -11.875 20.797 9.992 1 87.88 93 LEU A CA 1
ATOM 724 C C . LEU A 1 93 ? -12.266 21.891 10.977 1 87.88 93 LEU A C 1
ATOM 726 O O . LEU A 1 93 ? -13.195 21.719 11.766 1 87.88 93 LEU A O 1
ATOM 730 N N . ALA A 1 94 ? -11.461 22.922 10.984 1 82.56 94 ALA A N 1
ATOM 731 C CA . ALA A 1 94 ? -11.781 24.047 11.867 1 82.56 94 ALA A CA 1
ATOM 732 C C . ALA A 1 94 ? -13.125 24.672 11.492 1 82.56 94 ALA A C 1
ATOM 734 O O . ALA A 1 94 ? -13.758 25.328 12.32 1 82.56 94 ALA A O 1
ATOM 735 N N . ASP A 1 95 ? -13.461 24.359 10.266 1 75.44 95 ASP A N 1
ATOM 736 C CA . ASP A 1 95 ? -14.727 24.906 9.781 1 75.44 95 ASP A CA 1
ATOM 737 C C . ASP A 1 95 ? -15.906 24.172 10.414 1 75.44 95 ASP A C 1
ATOM 739 O O . ASP A 1 95 ? -15.93 22.938 10.461 1 75.44 95 ASP A O 1
ATOM 743 N N . ASP A 1 96 ? -16.844 24.828 11.055 1 69.75 96 ASP A N 1
ATOM 744 C CA . ASP A 1 96 ? -18 24.297 11.781 1 69.75 96 ASP A CA 1
ATOM 745 C C . ASP A 1 96 ? -19.047 23.75 10.812 1 69.75 96 ASP A C 1
ATOM 747 O O . ASP A 1 96 ? -20.141 23.359 11.227 1 69.75 96 ASP A O 1
ATOM 751 N N . ARG A 1 97 ? -18.719 23.656 9.68 1 78.06 97 ARG A N 1
ATOM 752 C CA . ARG A 1 97 ? -19.719 23.25 8.703 1 78.06 97 ARG A CA 1
ATOM 753 C C . ARG A 1 97 ? -19.891 21.734 8.695 1 78.06 97 ARG A C 1
ATOM 755 O O . ARG A 1 97 ? -20.828 21.219 8.109 1 78.06 97 ARG A O 1
ATOM 762 N N . PHE A 1 98 ? -19.078 21.047 9.438 1 80.94 98 PHE A N 1
ATOM 763 C CA . PHE A 1 98 ? -19.141 19.594 9.375 1 80.94 98 PHE A CA 1
ATOM 764 C C . PHE A 1 98 ? -20.078 19.047 10.438 1 80.94 98 PHE A C 1
ATOM 766 O O . PHE A 1 98 ? -19.922 19.328 11.625 1 80.94 98 PHE A O 1
ATOM 773 N N . LYS A 1 99 ? -21.047 18.312 9.891 1 82.81 99 LYS A N 1
ATOM 774 C CA . LYS A 1 99 ? -22.141 17.906 10.773 1 82.81 99 LYS A CA 1
ATOM 775 C C . LYS A 1 99 ? -22.031 16.422 11.133 1 82.81 99 LYS A C 1
ATOM 777 O O . LYS A 1 99 ? -22.609 15.977 12.125 1 82.81 99 LYS A O 1
ATOM 782 N N . HIS A 1 100 ? -21.375 15.719 10.352 1 89.06 100 HIS A N 1
ATOM 783 C CA . HIS A 1 100 ? -21.297 14.281 10.578 1 89.06 100 HIS A CA 1
ATOM 784 C C . HIS A 1 100 ? -19.859 13.805 10.68 1 89.06 100 HIS A C 1
ATOM 786 O O . HIS A 1 100 ? -18.953 14.414 10.086 1 89.06 100 HIS A O 1
ATOM 792 N N . TRP A 1 101 ? -19.703 12.734 11.414 1 89.88 101 TRP A N 1
ATOM 793 C CA . TRP A 1 101 ? -18.359 12.211 11.641 1 89.88 101 TRP A CA 1
ATOM 794 C C . TRP A 1 101 ? -17.688 11.836 10.32 1 89.88 101 TRP A C 1
ATOM 796 O O . TRP A 1 101 ? -16.469 11.953 10.18 1 89.88 101 TRP A O 1
ATOM 806 N N . TRP A 1 102 ? -18.469 11.352 9.352 1 89.88 102 TRP A N 1
ATOM 807 C CA . TRP A 1 102 ? -17.875 10.883 8.109 1 89.88 102 TRP A CA 1
ATOM 808 C C . TRP A 1 102 ? -17.25 12.031 7.328 1 89.88 102 TRP A C 1
ATOM 810 O O . TRP A 1 102 ? -16.422 11.82 6.449 1 89.88 102 TRP A O 1
ATOM 820 N N . ASP A 1 103 ? -17.672 13.281 7.559 1 88.88 103 ASP A N 1
ATOM 821 C CA . ASP A 1 103 ? -17.047 14.453 6.941 1 88.88 103 ASP A CA 1
ATOM 822 C C . ASP A 1 103 ? -15.562 14.539 7.297 1 88.88 103 ASP A C 1
ATOM 824 O O . ASP A 1 103 ? -14.75 14.969 6.48 1 88.88 103 ASP A O 1
ATOM 828 N N . THR A 1 104 ? -15.289 14.148 8.547 1 88.5 104 THR A N 1
ATOM 829 C CA . THR A 1 104 ? -13.898 14.148 8.977 1 88.5 104 THR A CA 1
ATOM 830 C C . THR A 1 104 ? -13.062 13.211 8.117 1 88.5 104 THR A C 1
ATOM 832 O O . THR A 1 104 ? -11.953 13.562 7.695 1 88.5 104 THR A O 1
ATOM 835 N N . VAL A 1 105 ? -13.57 12.086 7.758 1 89.56 105 VAL A N 1
ATOM 836 C CA . VAL A 1 105 ? -12.867 11.086 6.965 1 89.56 105 VAL A CA 1
ATOM 837 C C . VAL A 1 105 ? -12.734 11.57 5.52 1 89.56 105 VAL A C 1
ATOM 839 O O . VAL A 1 105 ? -11.664 11.469 4.922 1 89.56 105 VAL A O 1
ATOM 842 N N . ASP A 1 106 ? -13.805 12.156 5.016 1 92.69 106 ASP A N 1
ATOM 843 C CA . ASP A 1 106 ? -13.789 12.695 3.66 1 92.69 106 ASP A CA 1
ATOM 844 C C . ASP A 1 106 ? -12.773 13.828 3.529 1 92.69 106 ASP A C 1
ATOM 846 O O . ASP A 1 106 ? -12.016 13.883 2.555 1 92.69 106 ASP A O 1
ATOM 850 N N . VAL A 1 107 ? -12.781 14.672 4.516 1 93.31 107 VAL A N 1
ATOM 851 C CA . VAL A 1 107 ? -11.867 15.805 4.492 1 93.31 107 VAL A CA 1
ATOM 852 C C . VAL A 1 107 ? -10.422 15.312 4.578 1 93.31 107 VAL A C 1
ATOM 854 O O . VAL A 1 107 ? -9.555 15.797 3.854 1 93.31 107 VAL A O 1
ATOM 857 N N . ALA A 1 108 ? -10.164 14.367 5.508 1 93.75 108 ALA A N 1
ATOM 858 C CA . ALA A 1 108 ? -8.82 13.812 5.625 1 93.75 108 ALA A CA 1
ATOM 859 C C . ALA A 1 108 ? -8.352 13.219 4.301 1 93.75 108 ALA A C 1
ATOM 861 O O . ALA A 1 108 ? -7.219 13.453 3.873 1 93.75 108 ALA A O 1
ATOM 862 N N . PHE A 1 109 ? -9.211 12.5 3.654 1 95.25 109 PHE A N 1
ATOM 863 C CA . PHE A 1 109 ? -8.922 11.898 2.357 1 95.25 109 PHE A CA 1
ATOM 864 C C . PHE A 1 109 ? -8.625 12.977 1.316 1 95.25 109 PHE A C 1
ATOM 866 O O . PHE A 1 109 ? -7.613 12.906 0.618 1 95.25 109 PHE A O 1
ATOM 873 N N . ASP A 1 110 ? -9.438 14.023 1.267 1 95.31 110 ASP A N 1
ATOM 874 C CA . ASP A 1 110 ? -9.312 15.086 0.273 1 95.31 110 ASP A CA 1
ATOM 875 C C . ASP A 1 110 ? -8.039 15.906 0.5 1 95.31 110 ASP A C 1
ATOM 877 O O . ASP A 1 110 ? -7.371 16.297 -0.457 1 95.31 110 ASP A O 1
ATOM 881 N N . VAL A 1 111 ? -7.758 16.125 1.726 1 95.25 111 VAL A N 1
ATOM 882 C CA . VAL A 1 111 ? -6.543 16.859 2.051 1 95.25 111 VAL A CA 1
ATOM 883 C C . VAL A 1 111 ? -5.32 16.094 1.559 1 95.25 111 VAL A C 1
ATOM 885 O O . VAL A 1 111 ? -4.422 16.672 0.942 1 95.25 111 VAL A O 1
ATOM 888 N N . TYR A 1 112 ? -5.301 14.82 1.828 1 94.06 112 TYR A N 1
ATOM 889 C CA . TYR A 1 112 ? -4.16 14.008 1.409 1 94.06 112 TYR A CA 1
ATOM 890 C C . TYR A 1 112 ? -4.051 13.977 -0.11 1 94.06 112 TYR A C 1
ATOM 892 O O . TYR A 1 112 ? -2.955 14.109 -0.662 1 94.06 112 TYR A O 1
ATOM 900 N N . VAL A 1 113 ? -5.133 13.812 -0.805 1 96.25 113 VAL A N 1
ATOM 901 C CA . VAL A 1 113 ? -5.156 13.805 -2.264 1 96.25 113 VAL A CA 1
ATOM 902 C C . VAL A 1 113 ? -4.617 15.125 -2.803 1 96.25 113 VAL A C 1
ATOM 904 O O . VAL A 1 113 ? -3.793 15.141 -3.723 1 96.25 113 VAL A O 1
ATOM 907 N N . ASP A 1 114 ? -5.07 16.188 -2.215 1 96.19 114 ASP A N 1
ATOM 908 C CA . ASP A 1 114 ? -4.637 17.516 -2.646 1 96.19 114 ASP A CA 1
ATOM 909 C C . ASP A 1 114 ? -3.133 17.688 -2.459 1 96.19 114 ASP A C 1
ATOM 911 O O . ASP A 1 114 ? -2.453 18.234 -3.33 1 96.19 114 ASP A O 1
ATOM 915 N N . LEU A 1 115 ? -2.713 17.266 -1.358 1 94.38 115 LEU A N 1
ATOM 916 C CA . LEU A 1 115 ? -1.279 17.344 -1.096 1 94.38 115 LEU A CA 1
ATOM 917 C C . LEU A 1 115 ? -0.491 16.516 -2.096 1 94.38 115 LEU A C 1
ATOM 919 O O . LEU A 1 115 ? 0.546 16.953 -2.6 1 94.38 115 LEU A O 1
ATOM 923 N N . CYS A 1 116 ? -0.948 15.352 -2.395 1 92.75 116 CYS A N 1
ATOM 924 C CA . CYS A 1 116 ? -0.297 14.5 -3.385 1 92.75 116 CYS A CA 1
ATOM 925 C C . CYS A 1 116 ? -0.308 15.156 -4.758 1 92.75 116 CYS A C 1
ATOM 927 O O . CYS A 1 116 ? 0.641 15.008 -5.531 1 92.75 116 CYS A O 1
ATOM 929 N N . ARG A 1 117 ? -1.367 15.805 -5.059 1 93.38 117 ARG A N 1
ATOM 930 C CA . ARG A 1 117 ? -1.539 16.453 -6.355 1 93.38 117 ARG A CA 1
ATOM 931 C C . ARG A 1 117 ? -0.551 17.594 -6.531 1 93.38 117 ARG A C 1
ATOM 933 O O . ARG A 1 117 ? -0.009 17.797 -7.621 1 93.38 117 ARG A O 1
ATOM 940 N N . HIS A 1 118 ? -0.183 18.234 -5.445 1 92 118 HIS A N 1
ATOM 941 C CA . HIS A 1 118 ? 0.529 19.5 -5.582 1 92 118 HIS A CA 1
ATOM 942 C C . HIS A 1 118 ? 1.957 19.375 -5.059 1 92 118 HIS A C 1
ATOM 944 O O . HIS A 1 118 ? 2.789 20.25 -5.32 1 92 118 HIS A O 1
ATOM 950 N N . HIS A 1 119 ? 2.219 18.375 -4.359 1 90.06 119 HIS A N 1
ATOM 951 C CA . HIS A 1 119 ? 3.553 18.188 -3.799 1 90.06 119 HIS A CA 1
ATOM 952 C C . HIS A 1 119 ? 4.113 16.812 -4.145 1 90.06 119 HIS A C 1
ATOM 954 O O . HIS A 1 119 ? 3.799 15.828 -3.477 1 90.06 119 HIS A O 1
ATOM 960 N N . PRO A 1 120 ? 5.043 16.766 -5.035 1 85.69 120 PRO A N 1
ATOM 961 C CA . PRO A 1 120 ? 5.586 15.477 -5.48 1 85.69 120 PRO A CA 1
ATOM 962 C C . PRO A 1 120 ? 6.191 14.664 -4.34 1 85.69 120 PRO A C 1
ATOM 964 O O . PRO A 1 120 ? 6.168 13.43 -4.371 1 85.69 120 PRO A O 1
ATOM 967 N N . GLY A 1 121 ? 6.703 15.383 -3.396 1 83.94 121 GLY A N 1
ATOM 968 C CA . GLY A 1 121 ? 7.27 14.711 -2.24 1 83.94 121 GLY A CA 1
ATOM 969 C C . GLY A 1 121 ? 6.277 13.82 -1.52 1 83.94 121 GLY A C 1
ATOM 970 O O . GLY A 1 121 ? 6.66 12.812 -0.918 1 83.94 121 GLY A O 1
ATOM 971 N N . PHE A 1 122 ? 4.984 14.18 -1.593 1 84 122 PHE A N 1
ATOM 972 C CA . PHE A 1 122 ? 3.945 13.375 -0.957 1 84 122 PHE A CA 1
ATOM 973 C C . PHE A 1 122 ? 3.707 12.086 -1.728 1 84 122 PHE A C 1
ATOM 975 O O . PHE A 1 122 ? 3.363 11.062 -1.138 1 84 122 PHE A O 1
ATOM 982 N N . ARG A 1 123 ? 3.932 12.078 -2.979 1 83.19 123 ARG A N 1
ATOM 983 C CA . ARG A 1 123 ? 3.762 10.883 -3.803 1 83.19 123 ARG A CA 1
ATOM 984 C C . ARG A 1 123 ? 4.965 9.953 -3.674 1 83.19 123 ARG A C 1
ATOM 986 O O . ARG A 1 123 ? 4.82 8.734 -3.746 1 83.19 123 ARG A O 1
ATOM 993 N N . ALA A 1 124 ? 6.059 10.57 -3.512 1 76.69 124 ALA A N 1
ATOM 994 C CA . ALA A 1 124 ? 7.324 9.844 -3.545 1 76.69 124 ALA A CA 1
ATOM 995 C C . ALA A 1 124 ? 7.613 9.188 -2.199 1 76.69 124 ALA A C 1
ATOM 997 O O . ALA A 1 124 ? 8.094 8.047 -2.145 1 76.69 124 ALA A O 1
ATOM 998 N N . VAL A 1 125 ? 7.414 9.898 -1.218 1 74.88 125 VAL A N 1
ATOM 999 C CA . VAL A 1 125 ? 7.723 9.461 0.141 1 74.88 125 VAL A CA 1
ATOM 1000 C C . VAL A 1 125 ? 6.445 9.43 0.976 1 74.88 125 VAL A C 1
ATOM 1002 O O . VAL A 1 125 ? 5.988 10.469 1.462 1 74.88 125 VAL A O 1
ATOM 1005 N N . ARG A 1 126 ? 5.93 8.219 0.858 1 64.75 126 ARG A N 1
ATOM 1006 C CA . ARG A 1 126 ? 4.617 8.086 1.491 1 64.75 126 ARG A CA 1
ATOM 1007 C C . ARG A 1 126 ? 4.75 7.566 2.918 1 64.75 126 ARG A C 1
ATOM 1009 O O . ARG A 1 126 ? 5.82 7.109 3.322 1 64.75 126 ARG A O 1
ATOM 1016 N N . PHE A 1 127 ? 3.664 7.75 3.609 1 56.16 127 PHE A N 1
ATOM 1017 C CA . PHE A 1 127 ? 3.643 7.414 5.027 1 56.16 127 PHE A CA 1
ATOM 1018 C C . PHE A 1 127 ? 3.994 5.945 5.242 1 56.16 127 PHE A C 1
ATOM 1020 O O . PHE A 1 127 ? 4.578 5.586 6.266 1 56.16 127 PHE A O 1
ATOM 1027 N N . GLY A 1 128 ? 3.623 5.051 4.281 1 49.03 128 GLY A N 1
ATOM 1028 C CA . GLY A 1 128 ? 3.779 3.617 4.461 1 49.03 128 GLY A CA 1
ATOM 1029 C C . GLY A 1 128 ? 4.973 3.049 3.717 1 49.03 128 GLY A C 1
ATOM 1030 O O . GLY A 1 128 ? 5.242 1.848 3.785 1 49.03 128 GLY A O 1
ATOM 1031 N N . ASP A 1 129 ? 5.512 3.801 2.869 1 49.66 129 ASP A N 1
ATOM 1032 C CA . ASP A 1 129 ? 6.512 3.232 1.971 1 49.66 129 ASP A CA 1
ATOM 1033 C C . ASP A 1 129 ? 7.746 2.777 2.744 1 49.66 129 ASP A C 1
ATOM 1035 O O . ASP A 1 129 ? 8.062 3.326 3.803 1 49.66 129 ASP A O 1
ATOM 1039 N N . ILE A 1 130 ? 8.016 1.5 2.641 1 42.47 130 ILE A N 1
ATOM 1040 C CA . ILE A 1 130 ? 9.172 0.774 3.156 1 42.47 130 ILE A CA 1
ATOM 1041 C C . ILE A 1 130 ? 10.438 1.598 2.936 1 42.47 130 ILE A C 1
ATOM 1043 O O . ILE A 1 130 ? 11.547 1.061 2.965 1 42.47 130 ILE A O 1
ATOM 1047 N N . VAL A 1 131 ? 10.602 2.555 2.025 1 40.16 131 VAL A N 1
ATOM 1048 C CA . VAL A 1 131 ? 11.945 2.898 2.49 1 40.16 131 VAL A CA 1
ATOM 1049 C C . VAL A 1 131 ? 12.031 2.703 4.004 1 40.16 131 VAL A C 1
ATOM 1051 O O . VAL A 1 131 ? 11.008 2.648 4.688 1 40.16 131 VAL A O 1
ATOM 1054 N N . ASP A 1 132 ? 13 2.93 4.734 1 38.47 132 ASP A N 1
ATOM 1055 C CA . ASP A 1 132 ? 13.109 2.602 6.152 1 38.47 132 ASP A CA 1
ATOM 1056 C C . ASP A 1 132 ? 11.82 2.939 6.898 1 38.47 132 ASP A C 1
ATOM 1058 O O . ASP A 1 132 ? 11.578 4.102 7.23 1 38.47 132 ASP A O 1
ATOM 1062 N N . THR A 1 133 ? 10.672 2.574 6.473 1 40.22 133 THR A N 1
ATOM 1063 C CA . THR A 1 133 ? 9.602 2.65 7.457 1 40.22 133 THR A CA 1
ATOM 1064 C C . THR A 1 133 ? 10.172 2.879 8.859 1 40.22 133 THR A C 1
ATOM 1066 O O . THR A 1 133 ? 9.461 3.348 9.75 1 40.22 133 THR A O 1
ATOM 1069 N N . HIS A 1 134 ? 11.281 2.223 9.039 1 37.44 134 HIS A N 1
ATOM 1070 C CA . HIS A 1 134 ? 11.961 2.666 10.25 1 37.44 134 HIS A CA 1
ATOM 1071 C C . HIS A 1 134 ? 12.367 4.133 10.148 1 37.44 134 HIS A C 1
ATOM 1073 O O . HIS A 1 134 ? 13.062 4.652 11.023 1 37.44 134 HIS A O 1
ATOM 1079 N N . LEU A 1 135 ? 12.562 4.598 8.992 1 37.47 135 LEU A N 1
ATOM 1080 C CA . LEU A 1 135 ? 12.945 6.004 9.047 1 37.47 135 LEU A CA 1
ATOM 1081 C C . LEU A 1 135 ? 12.047 6.773 10.008 1 37.47 135 LEU A C 1
ATOM 1083 O O . LEU A 1 135 ? 12.375 7.898 10.406 1 37.47 135 LEU A O 1
ATOM 1087 N N . LEU A 1 136 ? 10.773 6.652 9.773 1 35.5 136 LEU A N 1
ATOM 1088 C CA . LEU A 1 136 ? 10.008 7.43 10.742 1 35.5 136 LEU A CA 1
ATOM 1089 C C . LEU A 1 136 ? 10.242 6.91 12.156 1 35.5 136 LEU A C 1
ATOM 1091 O O . LEU A 1 136 ? 10.727 5.789 12.336 1 35.5 136 LEU A O 1
ATOM 1095 N N . ASP A 1 137 ? 9.672 7.457 13.188 1 36.19 137 ASP A N 1
ATOM 1096 C CA . ASP A 1 137 ? 9.852 7.191 14.609 1 36.19 137 ASP A CA 1
ATOM 1097 C C . ASP A 1 137 ? 9.781 5.691 14.898 1 36.19 137 ASP A C 1
ATOM 1099 O O . ASP A 1 137 ? 8.828 5.02 14.5 1 36.19 137 ASP A O 1
ATOM 1103 N N . PRO A 1 138 ? 10.867 5 15.188 1 39.22 138 PRO A N 1
ATOM 1104 C CA . PRO A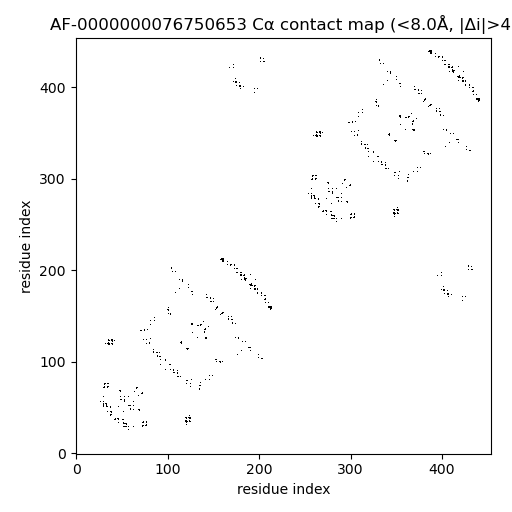 1 138 ? 10.859 3.645 15.742 1 39.22 138 PRO A CA 1
ATOM 1105 C C . PRO A 1 138 ? 9.508 3.262 16.344 1 39.22 138 PRO A C 1
ATOM 1107 O O . PRO A 1 138 ? 9.078 2.109 16.219 1 39.22 138 PRO A O 1
ATOM 1110 N N . THR A 1 139 ? 8.984 3.902 17.312 1 39.59 139 THR A N 1
ATOM 1111 C CA . THR A 1 139 ? 7.883 3.387 18.109 1 39.59 139 THR A CA 1
ATOM 1112 C C . THR A 1 139 ? 6.578 3.402 17.328 1 39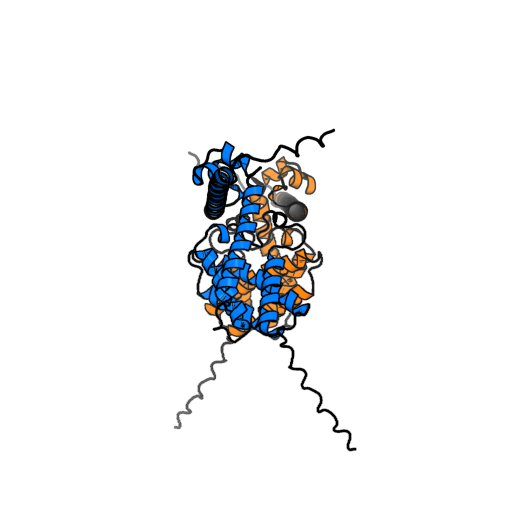.59 139 THR A C 1
ATOM 1114 O O . THR A 1 139 ? 5.871 2.395 17.266 1 39.59 139 THR A O 1
ATOM 1117 N N . GLN A 1 140 ? 5.789 4.637 17.109 1 50.38 140 GLN A N 1
ATOM 1118 C CA . GLN A 1 140 ? 4.496 4.656 16.438 1 50.38 140 GLN A CA 1
ATOM 1119 C C . GLN A 1 140 ? 4.66 4.891 14.938 1 50.38 140 GLN A C 1
ATOM 1121 O O . GLN A 1 140 ? 5.262 5.887 14.523 1 50.38 140 GLN A O 1
ATOM 1126 N N . ASP A 1 141 ? 4.477 3.955 13.977 1 65.62 141 ASP A N 1
ATOM 1127 C CA . ASP A 1 141 ? 4.48 4.082 12.523 1 65.62 141 ASP A CA 1
ATOM 1128 C C . ASP A 1 141 ? 3.631 5.27 12.07 1 65.62 141 ASP A C 1
ATOM 1130 O O . ASP A 1 141 ? 2.762 5.734 12.812 1 65.62 141 ASP A O 1
ATOM 1134 N N . ASN A 1 142 ? 4.129 6.273 11.203 1 71.69 142 ASN A N 1
ATOM 1135 C CA . ASN A 1 142 ? 3.459 7.449 10.656 1 71.69 142 ASN A CA 1
ATOM 1136 C C . ASN A 1 142 ? 1.957 7.219 10.508 1 71.69 142 ASN A C 1
ATOM 1138 O O . ASN A 1 142 ? 1.159 8.125 10.766 1 71.69 142 ASN A O 1
ATOM 1142 N N . ASP A 1 143 ? 1.604 6.051 10.398 1 79.31 143 ASP A N 1
ATOM 1143 C CA . ASP A 1 143 ? 0.19 5.73 10.227 1 79.31 143 ASP A CA 1
ATOM 1144 C C . ASP A 1 143 ? -0.552 5.777 11.555 1 79.31 143 ASP A C 1
ATOM 1146 O O . ASP A 1 143 ? -1.709 6.199 11.617 1 79.31 143 ASP A O 1
ATOM 1150 N N . SER A 1 144 ? 0.19 5.434 12.578 1 83.19 144 SER A N 1
ATOM 1151 C CA . SER A 1 144 ? -0.427 5.457 13.898 1 83.19 144 SER A CA 1
ATOM 1152 C C . SER A 1 144 ? -0.663 6.887 14.375 1 83.19 144 SER A C 1
ATOM 1154 O O . SER A 1 144 ? -1.663 7.168 15.039 1 83.19 144 SER A O 1
ATOM 1156 N N . VAL A 1 145 ? 0.234 7.727 14.023 1 80.31 145 VAL A N 1
ATOM 1157 C CA . VAL A 1 145 ? 0.099 9.133 14.391 1 80.31 145 VAL A CA 1
ATOM 1158 C C . VAL A 1 145 ? -1.117 9.734 13.695 1 80.31 145 VAL A C 1
ATOM 1160 O O . VAL A 1 145 ? -1.943 10.391 14.336 1 80.31 145 VAL A O 1
ATOM 1163 N N . VAL A 1 146 ? -1.231 9.469 12.445 1 83.81 146 VAL A N 1
ATOM 1164 C CA . VAL A 1 146 ? -2.344 9.992 11.656 1 83.81 146 VAL A CA 1
ATOM 1165 C C . VAL A 1 146 ? -3.66 9.43 12.195 1 83.81 146 VAL A C 1
ATOM 1167 O O . VAL A 1 146 ? -4.609 10.18 12.438 1 83.81 146 VAL A O 1
ATOM 1170 N N . SER A 1 147 ? -3.686 8.156 12.375 1 88.69 147 SER A N 1
ATOM 1171 C CA . SER A 1 147 ? -4.914 7.512 12.836 1 88.69 147 SER A CA 1
ATOM 1172 C C . SER A 1 147 ? -5.316 8.008 14.219 1 88.69 147 SER A C 1
ATOM 1174 O O . SER A 1 147 ? -6.5 8.203 14.492 1 88.69 147 SER A O 1
ATOM 1176 N N . SER A 1 148 ? -4.355 8.219 15.062 1 88.62 148 SER A N 1
ATOM 1177 C CA . SER A 1 148 ? -4.637 8.727 16.406 1 88.62 148 SER A CA 1
ATOM 1178 C C . SER A 1 148 ? -5.199 10.148 16.344 1 88.62 148 SER A C 1
ATOM 1180 O O . SER A 1 148 ? -6.098 10.492 17.109 1 88.62 148 SER A O 1
ATOM 1182 N N . ARG A 1 149 ? -4.652 10.875 15.492 1 88.31 149 ARG A N 1
ATOM 1183 C CA . ARG A 1 149 ? -5.145 12.234 15.32 1 88.31 149 ARG A CA 1
ATOM 1184 C C . ARG A 1 149 ? -6.594 12.234 14.844 1 88.31 149 ARG A C 1
ATOM 1186 O O . ARG A 1 149 ? -7.426 12.984 15.367 1 88.31 149 ARG A O 1
ATOM 1193 N N . ILE A 1 150 ? -6.867 11.438 13.906 1 91.5 150 ILE A N 1
ATOM 1194 C CA . ILE A 1 150 ? -8.227 11.344 13.375 1 91.5 150 ILE A CA 1
ATOM 1195 C C . ILE A 1 150 ? -9.172 10.867 14.469 1 91.5 150 ILE A C 1
ATOM 1197 O O . ILE A 1 150 ? -10.273 11.406 14.625 1 91.5 150 ILE A O 1
ATOM 1201 N N . ALA A 1 151 ? -8.766 9.891 15.219 1 93.12 151 ALA A N 1
ATOM 1202 C CA . ALA A 1 151 ? -9.57 9.391 16.328 1 93.12 151 ALA A CA 1
ATOM 1203 C C . ALA A 1 151 ? -9.883 10.508 17.328 1 93.12 151 ALA A C 1
ATOM 1205 O O . ALA A 1 151 ? -11.016 10.633 17.781 1 93.12 151 ALA A O 1
ATOM 1206 N N . SER A 1 152 ? -8.875 11.258 17.656 1 91.69 152 SER A N 1
ATOM 1207 C CA . SER A 1 152 ? -9.039 12.359 18.594 1 91.69 152 SER A CA 1
ATOM 1208 C C . SER A 1 152 ? -10.023 13.398 18.062 1 91.69 152 SER A C 1
ATOM 1210 O O . SER A 1 152 ? -10.867 13.898 18.812 1 91.69 152 SER A O 1
ATOM 1212 N N . LEU A 1 153 ? -9.945 13.68 16.812 1 89.81 153 LEU A N 1
ATOM 1213 C CA . LEU A 1 153 ? -10.852 14.641 16.203 1 89.81 153 LEU A CA 1
ATOM 1214 C C . LEU A 1 153 ? -12.281 14.109 16.203 1 89.81 153 LEU A C 1
ATOM 1216 O O . LEU A 1 153 ? -13.219 14.852 16.516 1 89.81 153 LEU A O 1
ATOM 1220 N N . LEU A 1 154 ? -12.445 12.844 15.875 1 92.5 154 LEU A N 1
ATOM 1221 C CA . LEU A 1 154 ? -13.766 12.219 15.867 1 92.5 154 LEU A CA 1
ATOM 1222 C C . LEU A 1 154 ? -14.383 12.242 17.266 1 92.5 154 LEU A C 1
ATOM 1224 O O . LEU A 1 154 ? -15.578 12.523 17.406 1 92.5 154 LEU A O 1
ATOM 1228 N N . HIS A 1 155 ? -13.562 11.961 18.219 1 92.44 155 HIS A N 1
ATOM 1229 C CA . HIS A 1 155 ? -14.039 11.961 19.594 1 92.44 155 HIS A CA 1
ATOM 1230 C C . HIS A 1 155 ? -14.414 13.375 20.047 1 92.44 155 HIS A C 1
ATOM 1232 O O . HIS A 1 155 ? -15.516 13.594 20.547 1 92.44 155 HIS A O 1
ATOM 1238 N N . ALA A 1 156 ? -13.562 14.258 19.875 1 89 156 ALA A N 1
ATOM 1239 C CA . ALA A 1 156 ? -13.734 15.625 20.359 1 89 156 ALA A CA 1
ATOM 1240 C C . ALA A 1 156 ? -14.914 16.312 19.672 1 89 156 ALA A C 1
ATOM 1242 O O . ALA A 1 156 ? -15.68 17.031 20.312 1 89 156 ALA A O 1
ATOM 1243 N N . ARG A 1 157 ? -15.109 16.016 18.438 1 87.81 157 ARG A N 1
ATOM 1244 C CA . ARG A 1 157 ? -16.062 16.797 17.656 1 87.81 157 ARG A CA 1
ATOM 1245 C C . ARG A 1 157 ? -17.422 16.094 17.594 1 87.81 157 ARG A C 1
ATOM 1247 O O . ARG A 1 157 ? -18.453 16.75 17.516 1 87.81 157 ARG A O 1
ATOM 1254 N N . PHE A 1 158 ? -17.406 14.789 17.703 1 90.75 158 PHE A N 1
ATOM 1255 C CA . PHE A 1 158 ? -18.656 14.102 17.422 1 90.75 158 PHE A CA 1
ATOM 1256 C C . PHE A 1 158 ? -18.984 13.094 18.516 1 90.75 158 PHE A C 1
ATOM 1258 O O . PHE A 1 158 ? -19.969 12.359 18.422 1 90.75 158 PHE A O 1
ATOM 1265 N N . GLY A 1 159 ? -18.109 12.977 19.5 1 92.56 159 GLY A N 1
ATOM 1266 C CA . GLY A 1 159 ? -18.375 12.086 20.625 1 92.56 159 GLY A CA 1
ATOM 1267 C C . GLY A 1 159 ? -18.188 10.617 20.266 1 92.56 159 GLY A C 1
ATOM 1268 O O . GLY A 1 159 ? -18.734 9.742 20.938 1 92.56 159 GLY A O 1
ATOM 1269 N N . VAL A 1 160 ? -17.516 10.359 19.219 1 94.75 160 VAL A N 1
ATOM 1270 C CA . VAL A 1 160 ? -17.234 8.977 18.844 1 94.75 160 VAL A CA 1
ATOM 1271 C C . VAL A 1 160 ? -16.359 8.305 19.906 1 94.75 160 VAL A C 1
ATOM 1273 O O . VAL A 1 160 ? -15.328 8.852 20.297 1 94.75 160 VAL A O 1
ATOM 1276 N N . ARG A 1 161 ? -16.828 7.172 20.344 1 95.38 161 ARG A N 1
ATOM 1277 C CA . ARG A 1 161 ? -16.062 6.461 21.375 1 95.38 161 ARG A CA 1
ATOM 1278 C C . ARG A 1 161 ? -14.758 5.918 20.797 1 95.38 161 ARG A C 1
ATOM 1280 O O . ARG A 1 161 ? -14.742 5.332 19.719 1 95.38 161 ARG A O 1
ATOM 1287 N N . ASP A 1 162 ? -13.758 6.176 21.531 1 93.69 162 ASP A N 1
ATOM 1288 C CA . ASP A 1 162 ? -12.438 5.672 21.156 1 93.69 162 ASP A CA 1
ATOM 1289 C C . ASP A 1 162 ? -12.25 4.227 21.609 1 93.69 162 ASP A C 1
ATOM 1291 O O . ASP A 1 162 ? -11.805 3.979 22.734 1 93.69 162 ASP A O 1
ATOM 1295 N N . THR A 1 163 ? -12.602 3.242 20.812 1 94.69 163 THR A N 1
ATOM 1296 C CA . THR A 1 163 ? -12.531 1.818 21.125 1 94.69 163 THR A CA 1
ATOM 1297 C C . THR A 1 163 ? -11.391 1.154 20.359 1 94.69 163 THR A C 1
ATOM 1299 O O . THR A 1 163 ? -10.969 1.645 19.297 1 94.69 163 THR A O 1
ATOM 1302 N N . PRO A 1 164 ? -10.844 0.066 20.859 1 93.94 164 PRO A N 1
ATOM 1303 C CA . PRO A 1 164 ? -9.766 -0.631 20.172 1 93.94 164 PRO A CA 1
ATOM 1304 C C . PRO A 1 164 ? -10.148 -1.056 18.75 1 93.94 164 PRO A C 1
ATOM 1306 O O . PRO A 1 164 ? -9.367 -0.889 17.812 1 93.94 164 PRO A O 1
ATOM 1309 N N . PRO A 1 165 ? -11.414 -1.498 18.5 1 95.12 165 PRO A N 1
ATOM 1310 C CA . PRO A 1 165 ? -11.789 -1.841 17.125 1 95.12 165 PRO A CA 1
ATOM 1311 C C . PRO A 1 165 ? -11.797 -0.628 16.188 1 95.12 165 PRO A C 1
ATOM 1313 O O . PRO A 1 165 ? -11.398 -0.735 15.031 1 95.12 165 PRO A O 1
ATOM 1316 N N . LEU A 1 166 ? -12.234 0.51 16.734 1 95.38 166 LEU A N 1
ATOM 1317 C CA . LEU A 1 166 ? -12.227 1.72 15.914 1 95.38 166 LEU A CA 1
ATOM 1318 C C . LEU A 1 166 ? -10.797 2.143 15.586 1 95.38 166 LEU A C 1
ATOM 1320 O O . LEU A 1 166 ? -10.508 2.541 14.461 1 95.38 166 LEU A O 1
ATOM 1324 N N . ARG A 1 167 ? -9.938 2.053 16.578 1 94.38 167 ARG A N 1
ATOM 1325 C CA . ARG A 1 167 ? -8.547 2.426 16.359 1 94.38 167 ARG A CA 1
ATOM 1326 C C . ARG A 1 167 ? -7.914 1.562 15.281 1 94.38 167 ARG A C 1
ATOM 1328 O O . ARG A 1 167 ? -7.191 2.068 14.422 1 94.38 167 ARG A O 1
ATOM 1335 N N . LEU A 1 168 ? -8.188 0.288 15.32 1 95.38 168 LEU A N 1
ATOM 1336 C CA . LEU A 1 168 ? -7.66 -0.597 14.289 1 95.38 168 LEU A CA 1
ATOM 1337 C C . LEU A 1 168 ? -8.281 -0.275 12.93 1 95.38 168 LEU A C 1
ATOM 1339 O O . LEU A 1 168 ? -7.586 -0.28 11.914 1 95.38 168 LEU A O 1
ATOM 1343 N N . ALA A 1 169 ? -9.562 -0.028 12.93 1 96.25 169 ALA A N 1
ATOM 1344 C CA . ALA A 1 169 ? -10.242 0.322 11.688 1 96.25 169 ALA A CA 1
ATOM 1345 C C . ALA A 1 169 ? -9.664 1.596 11.078 1 96.25 169 ALA A C 1
ATOM 1347 O O . ALA A 1 169 ? -9.516 1.7 9.859 1 96.25 169 ALA A O 1
ATOM 1348 N N . LEU A 1 170 ? -9.312 2.553 11.922 1 95.25 170 LEU A N 1
ATOM 1349 C CA . LEU A 1 170 ? -8.711 3.793 11.43 1 95.25 170 LEU A CA 1
ATOM 1350 C C . LEU A 1 170 ? -7.324 3.537 10.859 1 95.25 170 LEU A C 1
ATOM 1352 O O . LEU A 1 170 ? -6.945 4.137 9.852 1 95.25 170 LEU A O 1
ATOM 1356 N N . LEU A 1 171 ? -6.578 2.646 11.492 1 92.69 171 LEU A N 1
ATOM 1357 C CA . LEU A 1 171 ? -5.27 2.27 10.969 1 92.69 171 LEU A CA 1
ATOM 1358 C C . LEU A 1 171 ? -5.41 1.572 9.617 1 92.69 171 LEU A C 1
ATOM 1360 O O . LEU A 1 171 ? -4.707 1.914 8.664 1 92.69 171 LEU A O 1
ATOM 1364 N N . THR A 1 172 ? -6.328 0.617 9.531 1 94.62 172 THR A N 1
ATOM 1365 C CA . THR A 1 172 ? -6.539 -0.086 8.273 1 94.62 172 THR A CA 1
ATOM 1366 C C . THR A 1 172 ? -7.031 0.875 7.195 1 94.62 172 THR A C 1
ATOM 1368 O O . THR A 1 172 ? -6.605 0.789 6.039 1 94.62 172 THR A O 1
ATOM 1371 N N . THR A 1 173 ? -7.867 1.796 7.547 1 94.69 173 THR A N 1
ATOM 1372 C CA . THR A 1 173 ? -8.352 2.816 6.629 1 94.69 173 THR A CA 1
ATOM 1373 C C . THR A 1 173 ? -7.199 3.658 6.09 1 94.69 173 THR A C 1
ATOM 1375 O O . THR A 1 173 ? -7.152 3.967 4.898 1 94.69 173 THR A O 1
ATOM 1378 N N . THR A 1 174 ? -6.309 4 6.961 1 91.69 174 THR A N 1
ATOM 1379 C CA . THR A 1 174 ? -5.148 4.789 6.555 1 91.69 174 THR A CA 1
ATOM 1380 C C . THR A 1 174 ? -4.297 4.02 5.551 1 91.69 174 THR A C 1
ATOM 1382 O O . THR A 1 174 ? -3.879 4.57 4.531 1 91.69 174 THR A O 1
ATOM 1385 N N . LYS A 1 175 ? -4.086 2.723 5.809 1 89.62 175 LYS A N 1
ATOM 1386 C CA . LYS A 1 175 ? -3.322 1.884 4.887 1 89.62 175 LYS A CA 1
ATOM 1387 C C . LYS A 1 175 ? -4.02 1.78 3.535 1 89.62 175 LYS A C 1
ATOM 1389 O O . LYS A 1 175 ? -3.371 1.874 2.488 1 89.62 175 LYS A O 1
ATOM 1394 N N . VAL A 1 176 ? -5.242 1.643 3.562 1 93.19 176 VAL A N 1
ATOM 1395 C CA . VAL A 1 176 ? -6.027 1.486 2.344 1 93.19 176 VAL A CA 1
ATOM 1396 C C . VAL A 1 176 ? -6.039 2.799 1.563 1 93.19 176 VAL A C 1
ATOM 1398 O O . VAL A 1 176 ? -5.859 2.805 0.344 1 93.19 176 VAL A O 1
ATOM 1401 N N . ALA A 1 177 ? -6.266 3.891 2.277 1 93.38 177 ALA A N 1
ATOM 1402 C CA . ALA A 1 177 ? -6.25 5.191 1.618 1 93.38 177 ALA A CA 1
ATOM 1403 C C . ALA A 1 177 ? -4.918 5.434 0.912 1 93.38 177 ALA A C 1
ATOM 1405 O O . ALA A 1 177 ? -4.891 5.859 -0.245 1 93.38 177 ALA A O 1
ATOM 1406 N N . ASP A 1 178 ? -3.906 5.125 1.604 1 88.19 178 ASP A N 1
ATOM 1407 C CA . ASP A 1 178 ? -2.58 5.305 1.021 1 88.19 178 ASP A CA 1
ATOM 1408 C C . ASP A 1 178 ? -2.422 4.473 -0.249 1 88.19 178 ASP A C 1
ATOM 1410 O O . ASP A 1 178 ? -1.948 4.973 -1.271 1 88.19 178 ASP A O 1
ATOM 1414 N N . ALA A 1 179 ? -2.812 3.244 -0.193 1 88.12 179 ALA A N 1
ATOM 1415 C CA . ALA A 1 179 ? -2.693 2.338 -1.332 1 88.12 179 ALA A CA 1
ATOM 1416 C C . ALA A 1 179 ? -3.529 2.826 -2.512 1 88.12 179 ALA A C 1
ATOM 1418 O O . ALA A 1 179 ? -3.062 2.826 -3.654 1 88.12 179 ALA A O 1
ATOM 1419 N N . LEU A 1 180 ? -4.695 3.252 -2.258 1 93.19 180 LEU A N 1
ATOM 1420 C CA . LEU A 1 180 ? -5.602 3.633 -3.336 1 93.19 180 LEU A CA 1
ATOM 1421 C C . LEU A 1 180 ? -5.207 4.984 -3.922 1 93.19 180 LEU A C 1
ATOM 1423 O O . LEU A 1 180 ? -5.348 5.207 -5.129 1 93.19 180 LEU A O 1
ATOM 1427 N N . ILE A 1 181 ? -4.742 5.875 -3.115 1 92.19 181 ILE A N 1
ATOM 1428 C CA . ILE A 1 181 ? -4.289 7.168 -3.619 1 92.19 181 ILE A CA 1
ATOM 1429 C C . ILE A 1 181 ? -3.031 6.977 -4.465 1 92.19 181 ILE A C 1
ATOM 1431 O O . ILE A 1 181 ? -2.91 7.555 -5.547 1 92.19 181 ILE A O 1
ATOM 1435 N N . LYS A 1 182 ? -2.16 6.16 -3.961 1 87.62 182 LYS A N 1
ATOM 1436 C CA . LYS A 1 182 ? -1 5.812 -4.777 1 87.62 182 LYS A CA 1
ATOM 1437 C C . LYS A 1 182 ? -1.428 5.246 -6.129 1 87.62 182 LYS A C 1
ATOM 1439 O O . LYS A 1 182 ? -0.89 5.633 -7.168 1 87.62 182 LYS A O 1
ATOM 1444 N N . PHE A 1 183 ? -2.354 4.387 -6.121 1 88.75 183 PHE A N 1
ATOM 1445 C CA . PHE A 1 183 ? -2.852 3.766 -7.344 1 88.75 183 PHE A CA 1
ATOM 1446 C C . PHE A 1 183 ? -3.5 4.805 -8.25 1 88.75 183 PHE A C 1
ATOM 1448 O O . PHE A 1 183 ? -3.258 4.816 -9.461 1 88.75 183 PHE A O 1
ATOM 1455 N N . ALA A 1 184 ? -4.27 5.676 -7.684 1 93.88 184 ALA A N 1
ATOM 1456 C CA . ALA A 1 184 ? -4.926 6.73 -8.453 1 93.88 184 ALA A CA 1
ATOM 1457 C C . ALA A 1 184 ? -3.898 7.594 -9.188 1 93.88 184 ALA A C 1
ATOM 1459 O O . ALA A 1 184 ? -4.078 7.922 -10.359 1 93.88 184 ALA A O 1
ATOM 1460 N N . PHE A 1 185 ? -2.842 7.895 -8.539 1 89.94 185 PHE A N 1
ATOM 1461 C CA . PHE A 1 185 ? -1.848 8.797 -9.109 1 89.94 185 PHE A CA 1
ATOM 1462 C C . PHE A 1 185 ? -0.919 8.055 -10.062 1 89.94 185 PHE A C 1
ATOM 1464 O O . PHE A 1 185 ? -0.22 8.672 -10.867 1 89.94 185 PHE A O 1
ATOM 1471 N N . SER A 1 186 ? -0.879 6.746 -9.891 1 85.69 186 SER A N 1
ATOM 1472 C CA . SER A 1 186 ? -0.148 5.965 -10.883 1 85.69 186 SER A CA 1
ATOM 1473 C C . SER A 1 186 ? -0.907 5.898 -12.203 1 85.69 186 SER A C 1
ATOM 1475 O O . SER A 1 186 ? -0.309 5.68 -13.258 1 85.69 186 SER A O 1
ATOM 1477 N N . ARG A 1 187 ? -2.186 6.105 -12.133 1 89.69 187 ARG A N 1
ATOM 1478 C CA . ARG A 1 187 ? -3.029 6.039 -13.32 1 89.69 187 ARG A CA 1
ATOM 1479 C C . ARG A 1 187 ? -3.131 7.398 -14 1 89.69 187 ARG A C 1
ATOM 1481 O O . ARG A 1 187 ? -3.314 7.48 -15.219 1 89.69 187 ARG A O 1
ATOM 1488 N N . SER A 1 188 ? -3.078 8.422 -13.18 1 92.19 188 SER A N 1
ATOM 1489 C CA . SER A 1 188 ? -3.172 9.797 -13.664 1 92.19 188 SER A CA 1
ATOM 1490 C C . SER A 1 188 ? -2.396 10.758 -12.766 1 92.19 188 SER A C 1
ATOM 1492 O O . SER A 1 188 ? -2.471 10.664 -11.539 1 92.19 188 SER A O 1
ATOM 1494 N N . PRO A 1 189 ? -1.685 11.711 -13.352 1 87.75 189 PRO A N 1
ATOM 1495 C CA . PRO A 1 189 ? -0.943 12.672 -12.539 1 87.75 189 PRO A CA 1
ATOM 1496 C C . PRO A 1 189 ? -1.854 13.516 -11.641 1 87.75 189 PRO A C 1
ATOM 1498 O O . PRO A 1 189 ? -1.399 14.062 -10.633 1 87.75 189 PRO A O 1
ATOM 1501 N N . GLU A 1 190 ? -3.094 13.594 -12.016 1 93.44 190 GLU A N 1
ATOM 1502 C CA . GLU A 1 190 ? -4.039 14.383 -11.227 1 93.44 190 GLU A CA 1
ATOM 1503 C C . GLU A 1 190 ? -4.801 13.508 -10.234 1 93.44 190 GLU A C 1
ATOM 1505 O O . GLU A 1 190 ? -5.621 14 -9.461 1 93.44 190 GLU A O 1
ATOM 1510 N N . GLY A 1 191 ? -4.473 12.281 -10.188 1 94.56 191 GLY A N 1
ATOM 1511 C CA . GLY A 1 191 ? -5.25 11.336 -9.398 1 94.56 191 GLY A CA 1
ATOM 1512 C C . GLY A 1 191 ? -6.496 10.852 -10.117 1 94.56 191 GLY A C 1
ATOM 1513 O O . GLY A 1 191 ? -7.41 11.633 -10.383 1 94.56 191 GLY A O 1
ATOM 1514 N N . ASP A 1 192 ? -6.543 9.609 -10.531 1 96.69 192 ASP A N 1
ATOM 1515 C CA . ASP A 1 192 ? -7.695 9.023 -11.211 1 96.69 192 ASP A CA 1
ATOM 1516 C C . ASP A 1 192 ? -8.961 9.172 -10.367 1 96.69 192 ASP A C 1
ATOM 1518 O O . ASP A 1 192 ? -9.078 8.562 -9.297 1 96.69 192 ASP A O 1
ATOM 1522 N N . GLU A 1 193 ? -9.852 9.914 -10.844 1 97.12 193 GLU A N 1
ATOM 1523 C CA . GLU A 1 193 ? -11.031 10.305 -10.07 1 97.12 193 GLU A CA 1
ATOM 1524 C C . GLU A 1 193 ? -11.898 9.086 -9.734 1 97.12 193 GLU A C 1
ATOM 1526 O O . GLU A 1 193 ? -12.5 9.023 -8.664 1 97.12 193 GLU A O 1
ATOM 1531 N N . GLU A 1 194 ? -11.992 8.117 -10.625 1 97.06 194 GLU A N 1
ATOM 1532 C CA . GLU A 1 194 ? -12.805 6.938 -10.359 1 97.06 194 GLU A CA 1
ATOM 1533 C C . GLU A 1 194 ? -12.219 6.109 -9.219 1 97.06 194 GLU A C 1
ATOM 1535 O O . GLU A 1 194 ? -12.953 5.598 -8.375 1 97.06 194 GLU A O 1
ATOM 1540 N N . VAL A 1 195 ? -10.93 5.965 -9.188 1 96.69 195 VAL A N 1
ATOM 1541 C CA . VAL A 1 195 ? -10.266 5.25 -8.109 1 96.69 195 VAL A CA 1
ATOM 1542 C C . VAL A 1 195 ? -10.5 5.973 -6.781 1 96.69 195 VAL A C 1
ATOM 1544 O O . VAL A 1 195 ? -10.828 5.34 -5.773 1 96.69 195 VAL A O 1
ATOM 1547 N N . LEU A 1 196 ? -10.352 7.301 -6.84 1 97.5 196 LEU A N 1
ATOM 1548 C CA . LEU A 1 196 ? -10.523 8.094 -5.629 1 97.5 196 LEU A CA 1
ATOM 1549 C C . LEU A 1 196 ? -11.953 7.996 -5.117 1 97.5 196 LEU A C 1
ATOM 1551 O O . LEU A 1 196 ? -12.188 7.918 -3.906 1 97.5 196 LEU A O 1
ATOM 1555 N N . GLN A 1 197 ? -12.906 7.949 -6.004 1 96.75 197 GLN A N 1
ATOM 1556 C CA . GLN A 1 197 ? -14.312 7.832 -5.609 1 96.75 197 GLN A CA 1
ATOM 1557 C C . GLN A 1 197 ? -14.594 6.465 -4.996 1 96.75 197 GLN A C 1
ATOM 1559 O O . GLN A 1 197 ? -15.281 6.367 -3.977 1 96.75 197 GLN A O 1
ATOM 1564 N N . GLN A 1 198 ? -14.102 5.414 -5.598 1 96.12 198 GLN A N 1
ATOM 1565 C CA . GLN A 1 198 ? -14.25 4.082 -5.016 1 96.12 198 GLN A CA 1
ATOM 1566 C C . GLN A 1 198 ? -13.594 4 -3.645 1 96.12 198 GLN A C 1
ATOM 1568 O O . GLN A 1 198 ? -14.148 3.408 -2.717 1 96.12 198 GLN A O 1
ATOM 1573 N N . GLY A 1 199 ? -12.422 4.598 -3.553 1 96.19 199 GLY A N 1
ATOM 1574 C CA . GLY A 1 199 ? -11.719 4.609 -2.281 1 96.19 199 GLY A CA 1
ATOM 1575 C C . GLY A 1 199 ? -12.492 5.301 -1.175 1 96.19 199 GLY A C 1
ATOM 1576 O O . GLY A 1 199 ? -12.625 4.762 -0.074 1 96.19 199 GLY A O 1
ATOM 1577 N N . ARG A 1 200 ? -13 6.457 -1.516 1 95.31 200 ARG A N 1
ATOM 1578 C CA . ARG A 1 200 ? -13.789 7.211 -0.543 1 95.31 200 ARG A CA 1
ATOM 1579 C C . ARG A 1 200 ? -14.969 6.391 -0.04 1 95.31 200 ARG A C 1
ATOM 1581 O O . ARG A 1 200 ? -15.234 6.344 1.164 1 95.31 200 ARG A O 1
ATOM 1588 N N . ARG A 1 201 ? -15.648 5.793 -0.919 1 93.75 201 ARG A N 1
ATOM 1589 C CA . ARG A 1 201 ? -16.812 4.977 -0.567 1 93.75 201 ARG A CA 1
ATOM 1590 C C . ARG A 1 201 ? -16.406 3.789 0.299 1 93.75 201 ARG A C 1
ATOM 1592 O O . ARG A 1 201 ? -17.047 3.49 1.301 1 93.75 201 ARG A O 1
ATOM 1599 N N . MET A 1 202 ? -15.344 3.17 -0.064 1 94.88 202 MET A N 1
ATOM 1600 C CA . MET A 1 202 ? -14.844 2.002 0.656 1 94.88 202 MET A CA 1
ATOM 1601 C C . MET A 1 202 ? -14.5 2.357 2.1 1 94.88 202 MET A C 1
ATOM 1603 O O . MET A 1 202 ? -14.875 1.638 3.025 1 94.88 202 MET A O 1
ATOM 1607 N N . LEU A 1 203 ? -13.836 3.438 2.281 1 95.38 203 LEU A N 1
ATOM 1608 C CA . LEU A 1 203 ? -13.398 3.859 3.609 1 95.38 203 LEU A CA 1
ATOM 1609 C C . LEU A 1 203 ? -14.594 4.215 4.488 1 95.38 203 LEU A C 1
ATOM 1611 O O . LEU A 1 203 ? -14.641 3.842 5.66 1 95.38 203 LEU A O 1
ATOM 1615 N N . ARG A 1 204 ? -15.555 4.879 3.91 1 92.88 204 ARG A N 1
ATOM 1616 C CA . ARG A 1 204 ? -16.75 5.277 4.648 1 92.88 204 ARG A CA 1
ATOM 1617 C C . ARG A 1 204 ? -17.516 4.055 5.137 1 92.88 204 ARG A C 1
ATOM 1619 O O . ARG A 1 204 ? -17.859 3.959 6.32 1 92.88 204 ARG A O 1
ATOM 1626 N N . ILE A 1 205 ? -17.719 3.143 4.258 1 92.12 205 ILE A N 1
ATOM 1627 C CA . ILE A 1 205 ? -18.5 1.951 4.586 1 92.12 205 ILE A CA 1
ATOM 1628 C C . ILE A 1 205 ? -17.75 1.128 5.641 1 92.12 205 ILE A C 1
ATOM 1630 O O . ILE A 1 205 ? -18.375 0.626 6.586 1 92.12 205 ILE A O 1
ATOM 1634 N N . HIS A 1 206 ? -16.516 1.035 5.531 1 94.31 206 HIS A N 1
ATOM 1635 C CA . HIS A 1 206 ? -15.711 0.282 6.484 1 94.31 206 HIS A CA 1
ATOM 1636 C C . HIS A 1 206 ? -15.805 0.882 7.883 1 94.31 206 HIS A C 1
ATOM 1638 O O . HIS A 1 206 ? -16.125 0.179 8.844 1 94.31 206 HIS A O 1
ATOM 1644 N N . LEU A 1 207 ? -15.594 2.188 7.984 1 94.94 207 LEU A N 1
ATOM 1645 C CA . LEU A 1 207 ? -15.531 2.834 9.289 1 94.94 207 LEU A CA 1
ATOM 1646 C C . LEU A 1 207 ? -16.906 2.879 9.945 1 94.94 207 LEU A C 1
ATOM 1648 O O . LEU A 1 207 ? -17.016 2.875 11.172 1 94.94 207 LEU A O 1
ATOM 1652 N N . GLU A 1 208 ? -17.922 2.928 9.117 1 93.38 208 GLU A N 1
ATOM 1653 C CA . GLU A 1 208 ? -19.281 2.938 9.641 1 93.38 208 GLU A CA 1
ATOM 1654 C C . GLU A 1 208 ? -19.531 1.727 10.539 1 93.38 208 GLU A C 1
ATOM 1656 O O . GLU A 1 208 ? -20.297 1.81 11.5 1 93.38 208 GLU A O 1
ATOM 1661 N N . GLY A 1 209 ? -18.859 0.656 10.281 1 92.75 209 GLY A N 1
ATOM 1662 C CA . GLY A 1 209 ? -19.062 -0.562 11.047 1 92.75 209 GLY A CA 1
ATOM 1663 C C . GLY A 1 209 ? -18.422 -0.511 12.422 1 92.75 209 GLY A C 1
ATOM 1664 O O . GLY A 1 209 ? -18.688 -1.364 13.273 1 92.75 209 GLY A O 1
ATOM 1665 N N . TYR A 1 210 ? -17.703 0.57 12.742 1 94.31 210 TYR A N 1
ATOM 1666 C CA . TYR A 1 210 ? -16.938 0.572 13.984 1 94.31 210 TYR A CA 1
ATOM 1667 C C . TYR A 1 210 ? -17.203 1.835 14.789 1 94.31 210 TYR A C 1
ATOM 1669 O O . TYR A 1 210 ? -16.734 1.967 15.93 1 94.31 210 TYR A O 1
ATOM 1677 N N . VAL A 1 211 ? -17.938 2.744 14.227 1 94 211 VAL A N 1
ATOM 1678 C CA . VAL A 1 211 ? -18.203 4.02 14.883 1 94 211 VAL A CA 1
ATOM 1679 C C . VAL A 1 211 ? -19.359 3.863 15.875 1 94 211 VAL A C 1
ATOM 1681 O O . VAL A 1 211 ? -20.422 3.34 15.523 1 94 211 VAL A O 1
ATOM 1684 N N . GLN A 1 212 ? -19.141 4.16 17.094 1 92.06 212 GLN A N 1
ATOM 1685 C CA . GLN A 1 212 ? -20.141 4.242 18.156 1 92.06 212 GLN A CA 1
ATOM 1686 C C . GLN A 1 212 ? -20.172 5.641 18.781 1 92.06 212 GLN A C 1
ATOM 1688 O O . GLN A 1 212 ? -19.141 6.168 19.188 1 92.06 212 GLN A O 1
ATOM 1693 N N . VAL A 1 213 ? -21.344 6.223 18.734 1 87.25 213 VAL A N 1
ATOM 1694 C CA . VAL A 1 213 ? -21.469 7.559 19.297 1 87.25 213 VAL A CA 1
ATOM 1695 C C . VAL A 1 213 ? -22.031 7.461 20.719 1 87.25 213 VAL A C 1
ATOM 1697 O O . VAL A 1 213 ? -22.984 6.715 20.969 1 87.25 213 VAL A O 1
ATOM 1700 N N . GLY A 1 214 ? -21.297 7.801 21.781 1 74.81 214 GLY A N 1
ATOM 1701 C CA . GLY A 1 214 ? -21.703 7.77 23.172 1 74.81 214 GLY A CA 1
ATOM 1702 C C . GLY A 1 214 ? -23.078 8.359 23.422 1 74.81 214 GLY A C 1
ATOM 1703 O O . GLY A 1 214 ? -23.438 9.359 22.797 1 74.81 214 GLY A O 1
ATOM 1704 N N . GLY A 1 215 ? -24.141 7.555 23.547 1 59.56 215 GLY A N 1
ATOM 1705 C CA . GLY A 1 215 ? -25.438 8.031 24 1 59.56 215 GLY A CA 1
ATOM 1706 C C . GLY A 1 215 ? -25.344 9 25.156 1 59.56 215 GLY A C 1
ATOM 1707 O O . GLY A 1 215 ? -24.359 9 25.891 1 59.56 215 GLY A O 1
ATOM 1708 N N . THR A 1 216 ? -25.906 10.18 25.094 1 49.47 216 THR A N 1
ATOM 1709 C CA . THR A 1 216 ? -26.266 10.953 26.281 1 49.47 216 THR A CA 1
ATOM 1710 C C . THR A 1 216 ? -26.781 10.031 27.375 1 49.47 216 THR A C 1
ATOM 1712 O O . THR A 1 216 ? -27.672 9.219 27.141 1 49.47 216 THR A O 1
ATOM 1715 N N . THR A 1 217 ? -26 9.594 28.359 1 44.34 217 THR A N 1
ATOM 1716 C CA . THR A 1 217 ? -26.625 9.016 29.547 1 44.34 217 THR A CA 1
ATOM 1717 C C . THR A 1 217 ? -28 9.625 29.797 1 44.34 217 THR A C 1
ATOM 1719 O O . THR A 1 217 ? -28.109 10.836 30.031 1 44.34 217 THR A O 1
ATOM 1722 N N . GLU A 1 218 ? -29 9.172 29.188 1 43.03 218 GLU A N 1
ATOM 1723 C CA . GLU A 1 218 ? -30.297 9.523 29.75 1 43.03 218 GLU A CA 1
ATOM 1724 C C . GLU A 1 218 ? -30.297 9.422 31.266 1 43.03 218 GLU A C 1
ATOM 1726 O O . GLU A 1 218 ? -29.859 8.414 31.828 1 43.03 218 GLU A O 1
ATOM 1731 N N . SER A 1 219 ? -30.172 10.562 32 1 39.28 219 SER A N 1
ATOM 1732 C CA . SER A 1 219 ? -30.438 10.688 33.438 1 39.28 219 SER A CA 1
ATOM 1733 C C . SER A 1 219 ? -31.578 9.773 33.875 1 39.28 219 SER A C 1
ATOM 1735 O O . SER A 1 219 ? -32.656 9.828 33.312 1 39.28 219 SER A O 1
ATOM 1737 N N . ALA A 1 220 ? -31.281 8.602 34.375 1 43.31 220 ALA A N 1
ATOM 1738 C CA . ALA A 1 220 ? -32.312 7.844 35.031 1 43.31 220 ALA A CA 1
ATOM 1739 C C . ALA A 1 220 ? -33.344 8.773 35.719 1 43.31 220 ALA A C 1
ATOM 1741 O O . ALA A 1 220 ? -32.969 9.75 36.375 1 43.31 220 ALA A O 1
ATOM 1742 N N . PRO A 1 221 ? -34.562 8.734 35.219 1 42.78 221 PRO A N 1
ATOM 1743 C CA . PRO A 1 221 ? -35.531 9.594 35.938 1 42.78 221 PRO A CA 1
ATOM 1744 C C . PRO A 1 221 ? -35.406 9.523 37.438 1 42.78 221 PRO A C 1
ATOM 1746 O O . PRO A 1 221 ? -35 8.484 37.969 1 42.78 221 PRO A O 1
ATOM 1749 N N . GLY A 1 222 ? -34.812 10.508 38.062 1 40.62 222 GLY A N 1
ATOM 1750 C CA . GLY A 1 222 ? -34.781 10.648 39.531 1 40.62 222 GLY A CA 1
ATOM 1751 C C . GLY A 1 222 ? -36.062 10.18 40.188 1 40.62 222 GLY A C 1
ATOM 1752 O O . GLY A 1 222 ? -37.156 10.594 39.812 1 40.62 222 GLY A O 1
ATOM 1753 N N . THR A 1 223 ? -36.094 8.812 40.562 1 43.75 223 THR A N 1
ATOM 1754 C CA . THR A 1 223 ? -37.156 8.281 41.406 1 43.75 223 THR A CA 1
ATOM 1755 C C . THR A 1 223 ? -37.562 9.32 42.469 1 43.75 223 THR A C 1
ATOM 1757 O O . 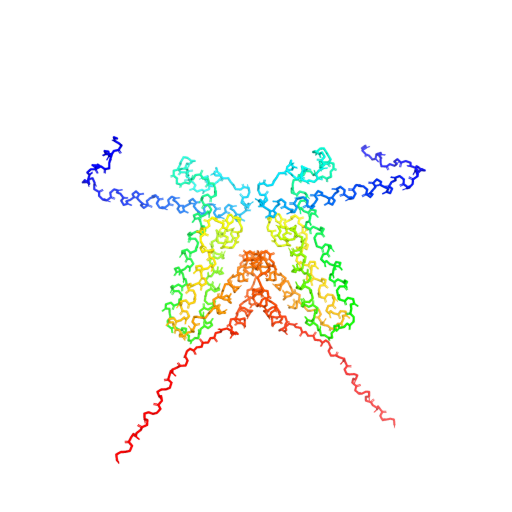THR A 1 223 ? -36.75 9.758 43.281 1 43.75 223 THR A O 1
ATOM 1760 N N . THR A 1 224 ? -38.469 10.195 42.125 1 39.69 224 THR A N 1
ATOM 1761 C CA . THR A 1 224 ? -39.188 11.047 43.062 1 39.69 224 THR A CA 1
ATOM 1762 C C . THR A 1 224 ? -39.562 10.25 44.312 1 39.69 224 THR A C 1
ATOM 1764 O O . THR A 1 224 ? -40.344 9.297 44.25 1 39.69 224 THR A O 1
ATOM 1767 N N . HIS A 1 225 ? -38.625 9.984 45.188 1 35.97 225 HIS A N 1
ATOM 1768 C CA . HIS A 1 225 ? -38.969 9.5 46.5 1 35.97 225 HIS A CA 1
ATOM 1769 C C . HIS A 1 225 ? -40.156 10.242 47.062 1 35.97 225 HIS A C 1
ATOM 1771 O O . HIS A 1 225 ? -40.125 11.469 47.219 1 35.97 225 HIS A O 1
ATOM 1777 N N . ARG A 1 226 ? -41.312 9.789 46.688 1 36.69 226 ARG A N 1
ATOM 1778 C CA . ARG A 1 226 ? -42.531 10.164 47.375 1 36.69 226 ARG A CA 1
ATOM 1779 C C . ARG A 1 226 ? -42.312 10.305 48.875 1 36.69 226 ARG A C 1
ATOM 1781 O O . ARG A 1 226 ? -41.969 9.328 49.562 1 36.69 226 ARG A O 1
ATOM 1788 N N . ALA A 1 227 ? -42.062 11.609 49.312 1 26.52 227 ALA A N 1
ATOM 1789 C CA . ALA A 1 227 ? -42.219 11.891 50.75 1 26.52 227 ALA A CA 1
ATOM 1790 C C . ALA A 1 227 ? -43.719 11.844 51.125 1 26.52 227 ALA A C 1
ATOM 1792 O O . ALA A 1 227 ? -44.562 12.32 50.375 1 26.52 227 ALA A O 1
ATOM 1793 N N . MET B 1 1 ? 26.969 -13.07 -43.875 1 22.81 1 MET B N 1
ATOM 1794 C CA . MET B 1 1 ? 27.547 -14.398 -43.688 1 22.81 1 MET B CA 1
ATOM 1795 C C . MET B 1 1 ? 26.875 -15.125 -42.531 1 22.81 1 MET B C 1
ATOM 1797 O O . MET B 1 1 ? 27.219 -16.266 -42.219 1 22.81 1 MET B O 1
ATOM 1801 N N . ALA B 1 2 ? 26.25 -14.383 -41.594 1 23.8 2 ALA B N 1
ATOM 1802 C CA . ALA B 1 2 ? 26.078 -14.875 -40.25 1 23.8 2 ALA B CA 1
ATOM 1803 C C . ALA B 1 2 ? 25 -15.961 -40.188 1 23.8 2 ALA B C 1
ATOM 1805 O O . ALA B 1 2 ? 24.391 -16.188 -39.125 1 23.8 2 ALA B O 1
ATOM 1806 N N . HIS B 1 3 ? 24.594 -16.562 -41.312 1 26.22 3 HIS B N 1
ATOM 1807 C CA . HIS B 1 3 ? 23.438 -17.438 -41.531 1 26.22 3 HIS B CA 1
ATOM 1808 C C . HIS B 1 3 ? 23.609 -18.766 -40.812 1 26.22 3 HIS B C 1
ATOM 1810 O O . HIS B 1 3 ? 22.703 -19.594 -40.781 1 26.22 3 HIS B O 1
ATOM 1816 N N . VAL B 1 4 ? 24.906 -19.203 -40.688 1 27.56 4 VAL B N 1
ATOM 1817 C CA . VAL B 1 4 ? 25.25 -20.609 -40.719 1 27.56 4 VAL B CA 1
ATOM 1818 C C . VAL B 1 4 ? 24.766 -21.281 -39.438 1 27.56 4 VAL B C 1
ATOM 1820 O O . VAL B 1 4 ? 24.516 -22.484 -39.406 1 27.56 4 VAL B O 1
ATOM 1823 N N . TRP B 1 5 ? 24.891 -20.609 -38.281 1 28.09 5 TRP B N 1
ATOM 1824 C CA . TRP B 1 5 ? 25.172 -21.422 -37.094 1 28.09 5 TRP B CA 1
ATOM 1825 C C . TRP B 1 5 ? 23.984 -22.297 -36.75 1 28.09 5 TRP B C 1
ATOM 1827 O O . TRP B 1 5 ? 23.984 -22.984 -35.719 1 28.09 5 TRP B O 1
ATOM 1837 N N . LEU B 1 6 ? 22.75 -22.062 -37.344 1 26.61 6 LEU B N 1
ATOM 1838 C CA . LEU B 1 6 ? 21.531 -22.578 -36.719 1 26.61 6 LEU B CA 1
ATOM 1839 C C . LEU B 1 6 ? 21.453 -24.094 -36.844 1 26.61 6 LEU B C 1
ATOM 1841 O O . LEU B 1 6 ? 20.594 -24.734 -36.25 1 26.61 6 LEU B O 1
ATOM 1845 N N . ALA B 1 7 ? 22.109 -24.625 -37.875 1 29.48 7 ALA B N 1
ATOM 1846 C CA . ALA B 1 7 ? 21.562 -25.922 -38.281 1 29.48 7 ALA B CA 1
ATOM 1847 C C . ALA B 1 7 ? 22.109 -27.047 -37.406 1 29.48 7 ALA B C 1
ATOM 1849 O O . ALA B 1 7 ? 22.875 -27.891 -37.844 1 29.48 7 ALA B O 1
ATOM 1850 N N . GLU B 1 8 ? 22.891 -26.766 -36.375 1 33.59 8 GLU B N 1
ATOM 1851 C CA . GLU B 1 8 ? 23.438 -28 -35.812 1 33.59 8 GLU B CA 1
ATOM 1852 C C . GLU B 1 8 ? 22.328 -29.031 -35.531 1 33.59 8 GLU B C 1
ATOM 1854 O O . GLU B 1 8 ? 21.281 -28.688 -35 1 33.59 8 GLU B O 1
ATOM 1859 N N . SER B 1 9 ? 22.344 -30.188 -36.156 1 30.83 9 SER B N 1
ATOM 1860 C CA . SER B 1 9 ? 21.578 -31.438 -36.219 1 30.83 9 SER B CA 1
ATOM 1861 C C . SER B 1 9 ? 21.266 -31.969 -34.812 1 30.83 9 SER B C 1
ATOM 1863 O O . SER B 1 9 ? 22.062 -31.812 -33.906 1 30.83 9 SER B O 1
ATOM 1865 N N . ALA B 1 10 ? 20.047 -32.656 -34.625 1 31.72 10 ALA B N 1
ATOM 1866 C CA . ALA B 1 10 ? 19.047 -33.156 -33.656 1 31.72 10 ALA B CA 1
ATOM 1867 C C . ALA B 1 10 ? 19.594 -34.344 -32.875 1 31.72 10 ALA B C 1
ATOM 1869 O O . ALA B 1 10 ? 18.906 -34.906 -32.031 1 31.72 10 ALA B O 1
ATOM 1870 N N . GLY B 1 11 ? 20.422 -35.188 -33.375 1 34.81 11 GLY B N 1
ATOM 1871 C CA . GLY B 1 11 ? 20.047 -36.5 -32.844 1 34.81 11 GLY B CA 1
ATOM 1872 C C . GLY B 1 11 ? 20.406 -36.688 -31.375 1 34.81 11 GLY B C 1
ATOM 1873 O O . GLY B 1 11 ? 20.5 -37.812 -30.891 1 34.81 11 GLY B O 1
ATOM 1874 N N . SER B 1 12 ? 21.344 -35.906 -30.781 1 41.41 12 SER B N 1
ATOM 1875 C CA . SER B 1 12 ? 21.812 -36.188 -29.422 1 41.41 12 SER B CA 1
ATOM 1876 C C . SER B 1 12 ? 20.641 -36.281 -28.438 1 41.41 12 SER B C 1
ATOM 1878 O O . SER B 1 12 ? 19.688 -35.5 -28.547 1 41.41 12 SER B O 1
ATOM 1880 N N . GLU B 1 13 ? 20.469 -37.344 -27.516 1 45 13 GLU B N 1
ATOM 1881 C CA . GLU B 1 13 ? 19.359 -38 -26.797 1 45 13 GLU B CA 1
ATOM 1882 C C . GLU B 1 13 ? 18.609 -36.969 -25.938 1 45 13 GLU B C 1
ATOM 1884 O O . GLU B 1 13 ? 19.219 -36.219 -25.188 1 45 13 GLU B O 1
ATOM 1889 N N . PRO B 1 14 ? 17.375 -36.656 -26.156 1 49.44 14 PRO B N 1
ATOM 1890 C CA . PRO B 1 14 ? 16.375 -35.875 -25.438 1 49.44 14 PRO B CA 1
ATOM 1891 C C . PRO B 1 14 ? 16.422 -36.094 -23.922 1 49.44 14 PRO B C 1
ATOM 1893 O O . PRO B 1 14 ? 16.047 -35.188 -23.156 1 49.44 14 PRO B O 1
ATOM 1896 N N . LEU B 1 15 ? 16.953 -37.281 -23.484 1 48.16 15 LEU B N 1
ATOM 1897 C CA . LEU B 1 15 ? 16.891 -37.625 -22.062 1 48.16 15 LEU B CA 1
ATOM 1898 C C . LEU B 1 15 ? 17.875 -36.781 -21.266 1 48.16 15 LEU B C 1
ATOM 1900 O O . LEU B 1 15 ? 17.609 -36.438 -20.109 1 48.16 15 LEU B O 1
ATOM 1904 N N . ARG B 1 16 ? 19.109 -36.719 -21.672 1 49.97 16 ARG B N 1
ATOM 1905 C CA . ARG B 1 16 ? 20.094 -35.938 -20.953 1 49.97 16 ARG B CA 1
ATOM 1906 C C . ARG B 1 16 ? 19.641 -34.5 -20.781 1 49.97 16 ARG B C 1
ATOM 1908 O O . ARG B 1 16 ? 19.953 -33.844 -19.797 1 49.97 16 ARG B O 1
ATOM 1915 N N . ARG B 1 17 ? 18.828 -34 -21.75 1 59.16 17 ARG B N 1
ATOM 1916 C CA . ARG B 1 17 ? 18.312 -32.656 -21.734 1 59.16 17 ARG B CA 1
ATOM 1917 C C . ARG B 1 17 ? 17.281 -32.469 -20.625 1 59.16 17 ARG B C 1
ATOM 1919 O O . ARG B 1 17 ? 17.266 -31.422 -19.953 1 59.16 17 ARG B O 1
ATOM 1926 N N . LEU B 1 18 ? 16.672 -33.625 -20.328 1 61.22 18 LEU B N 1
ATOM 1927 C CA . LEU B 1 18 ? 15.586 -33.531 -19.344 1 61.22 18 LEU B CA 1
ATOM 1928 C C . LEU B 1 18 ? 16.156 -33.344 -17.938 1 61.22 18 LEU B C 1
ATOM 1930 O O . LEU B 1 18 ? 15.727 -32.469 -17.203 1 61.22 18 LEU B O 1
ATOM 1934 N N . PRO B 1 19 ? 17.062 -34.25 -17.562 1 62.69 19 PRO B N 1
ATOM 1935 C CA . PRO B 1 19 ? 17.625 -34.062 -16.234 1 62.69 19 PRO B CA 1
ATOM 1936 C C . PRO B 1 19 ? 18.312 -32.719 -16.062 1 62.69 19 PRO B C 1
ATOM 1938 O O . PRO B 1 19 ? 18.219 -32.094 -14.992 1 62.69 19 PRO B O 1
ATOM 1941 N N . SER B 1 20 ? 18.969 -32.344 -17.094 1 71.56 20 SER B N 1
ATOM 1942 C CA . SER B 1 20 ? 19.656 -31.078 -17.031 1 71.56 20 SER B CA 1
ATOM 1943 C C . SER B 1 20 ? 18.672 -29.922 -16.891 1 71.56 20 SER B C 1
ATOM 1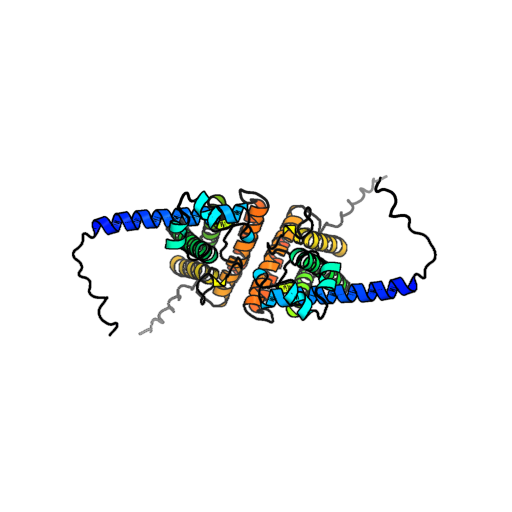945 O O . SER B 1 20 ? 18.891 -29 -16.094 1 71.56 20 SER B O 1
ATOM 1947 N N . GLN B 1 21 ? 17.547 -30.141 -17.578 1 78.44 21 GLN B N 1
ATOM 1948 C CA . GLN B 1 21 ? 16.531 -29.109 -17.484 1 78.44 21 GLN B CA 1
ATOM 1949 C C . GLN B 1 21 ? 15.906 -29.062 -16.094 1 78.44 21 GLN B C 1
ATOM 1951 O O . GLN B 1 21 ? 15.641 -28 -15.547 1 78.44 21 GLN B O 1
ATOM 1956 N N . GLN B 1 22 ? 15.797 -30.344 -15.617 1 84.5 22 GLN B N 1
ATOM 1957 C CA . GLN B 1 22 ? 15.211 -30.422 -14.289 1 84.5 22 GLN B CA 1
ATOM 1958 C C . GLN B 1 22 ? 16.156 -29.875 -13.227 1 84.5 22 GLN B C 1
ATOM 1960 O O . GLN B 1 22 ? 15.734 -29.156 -12.312 1 84.5 22 GLN B O 1
ATOM 1965 N N . ARG B 1 23 ? 17.391 -30.266 -13.305 1 83.12 23 ARG B N 1
ATOM 1966 C CA . ARG B 1 23 ? 18.375 -29.75 -12.367 1 83.12 23 ARG B CA 1
ATOM 1967 C C . ARG B 1 23 ? 18.5 -28.234 -12.453 1 83.12 23 ARG B C 1
ATOM 1969 O O . ARG B 1 23 ? 18.656 -27.562 -11.438 1 83.12 23 ARG B O 1
ATOM 1976 N N . SER B 1 24 ? 18.453 -27.781 -13.695 1 86.94 24 SER B N 1
ATOM 1977 C CA . SER B 1 24 ? 18.516 -26.344 -13.914 1 86.94 24 SER B CA 1
ATOM 1978 C C . SER B 1 24 ? 17.328 -25.625 -13.281 1 86.94 24 SER B C 1
ATOM 1980 O O . SER B 1 24 ? 17.484 -24.594 -12.625 1 86.94 24 SER B O 1
ATOM 1982 N N . ARG B 1 25 ? 16.234 -26.25 -13.445 1 89.94 25 ARG B N 1
ATOM 1983 C CA . ARG B 1 25 ? 15.023 -25.688 -12.859 1 89.94 25 ARG B CA 1
ATOM 1984 C C . ARG B 1 25 ? 15.102 -25.672 -11.336 1 89.94 25 ARG B C 1
ATOM 1986 O O . ARG B 1 25 ? 14.688 -24.703 -10.695 1 89.94 25 ARG B O 1
ATOM 1993 N N . GLN B 1 26 ? 15.609 -26.641 -10.82 1 92.38 26 GLN B N 1
ATOM 1994 C CA . GLN B 1 26 ? 15.742 -26.734 -9.375 1 92.38 26 GLN B CA 1
ATOM 1995 C C . GLN B 1 26 ? 16.703 -25.672 -8.844 1 92.38 26 GLN B C 1
ATOM 1997 O O . GLN B 1 26 ? 16.484 -25.094 -7.785 1 92.38 26 GLN B O 1
ATOM 2002 N N . ARG B 1 27 ? 17.75 -25.484 -9.562 1 92.81 27 ARG B N 1
ATOM 2003 C CA . ARG B 1 27 ? 18.703 -24.453 -9.164 1 92.81 27 ARG B CA 1
ATOM 2004 C C . ARG B 1 27 ? 18.078 -23.078 -9.203 1 92.81 27 ARG B C 1
ATOM 2006 O O . ARG B 1 27 ? 18.266 -22.266 -8.289 1 92.81 27 ARG B O 1
ATOM 2013 N N . VAL B 1 28 ? 17.328 -22.891 -10.242 1 95.12 28 VAL B N 1
ATOM 2014 C CA . VAL B 1 28 ? 16.641 -21.609 -10.367 1 95.12 28 VAL B CA 1
ATOM 2015 C C . VAL B 1 28 ? 15.703 -21.406 -9.18 1 95.12 28 VAL B C 1
ATOM 2017 O O . VAL B 1 28 ? 15.688 -20.344 -8.555 1 95.12 28 VAL B O 1
ATOM 2020 N N . GLU B 1 29 ? 14.992 -22.453 -8.812 1 95.06 29 GLU B N 1
ATOM 2021 C CA . GLU B 1 29 ? 14.047 -22.375 -7.707 1 95.06 29 GLU B CA 1
ATOM 2022 C C . GLU B 1 29 ? 14.758 -22.094 -6.391 1 95.06 29 GLU B C 1
ATOM 2024 O O . GLU B 1 29 ? 14.266 -21.297 -5.574 1 95.06 29 GLU B O 1
ATOM 2029 N N . ARG B 1 30 ? 15.828 -22.672 -6.227 1 95.56 30 ARG B N 1
ATOM 2030 C CA . ARG B 1 30 ? 16.609 -22.438 -5.012 1 95.56 30 ARG B CA 1
ATOM 2031 C C . ARG B 1 30 ? 17.094 -21 -4.93 1 95.56 30 ARG B C 1
ATOM 2033 O O . ARG B 1 30 ? 17.062 -20.391 -3.855 1 95.56 30 ARG B O 1
ATOM 2040 N N . ILE B 1 31 ? 17.5 -20.531 -6.039 1 96.25 31 ILE B N 1
ATOM 2041 C CA . ILE B 1 31 ? 17.984 -19.156 -6.094 1 96.25 31 ILE B CA 1
ATOM 2042 C C . ILE B 1 31 ? 16.844 -18.188 -5.773 1 96.25 31 ILE B C 1
ATOM 2044 O O . ILE B 1 31 ? 17.016 -17.266 -4.988 1 96.25 31 ILE B O 1
ATOM 2048 N N . LEU B 1 32 ? 15.727 -18.5 -6.352 1 94.44 32 LEU B N 1
ATOM 2049 C CA . LEU B 1 32 ? 14.586 -17.609 -6.137 1 94.44 32 LEU B CA 1
ATOM 2050 C C . LEU B 1 32 ? 14.109 -17.688 -4.688 1 94.44 32 LEU B C 1
ATOM 2052 O O . LEU B 1 32 ? 13.789 -16.656 -4.086 1 94.44 32 LEU B O 1
ATOM 2056 N N . ASP B 1 33 ? 14.117 -18.859 -4.121 1 95.62 33 ASP B N 1
ATOM 2057 C CA . ASP B 1 33 ? 13.75 -19 -2.717 1 95.62 33 ASP B CA 1
ATOM 2058 C C . ASP B 1 33 ? 14.719 -18.234 -1.817 1 95.62 33 ASP B C 1
ATOM 2060 O O . ASP B 1 33 ? 14.297 -17.547 -0.893 1 95.62 33 ASP B O 1
ATOM 2064 N N . ALA B 1 34 ? 15.938 -18.359 -2.145 1 96.44 34 ALA B N 1
ATOM 2065 C CA . ALA B 1 34 ? 16.969 -17.656 -1.376 1 96.44 34 ALA B CA 1
ATOM 2066 C C . ALA B 1 34 ? 16.797 -16.141 -1.486 1 96.44 34 ALA B C 1
ATOM 2068 O O . ALA B 1 34 ? 16.906 -15.43 -0.488 1 96.44 34 ALA B O 1
ATOM 2069 N N . ALA B 1 35 ? 16.547 -15.688 -2.676 1 92.44 35 ALA B N 1
ATOM 2070 C CA . ALA B 1 35 ? 16.328 -14.258 -2.887 1 92.44 35 ALA B CA 1
ATOM 2071 C C . ALA B 1 35 ? 15.148 -13.75 -2.066 1 92.44 35 ALA B C 1
ATOM 2073 O O . ALA B 1 35 ? 15.25 -12.727 -1.387 1 92.44 35 ALA B O 1
ATOM 2074 N N . GLY B 1 36 ? 14.094 -14.523 -2.137 1 90.94 36 GLY B N 1
ATOM 2075 C CA . GLY B 1 36 ? 12.906 -14.156 -1.374 1 90.94 36 GLY B CA 1
ATOM 2076 C C . GLY B 1 36 ? 13.156 -14.117 0.122 1 90.94 36 GLY B C 1
ATOM 2077 O O . GLY B 1 36 ? 12.742 -13.172 0.799 1 90.94 36 GLY B O 1
ATOM 2078 N N . ASP B 1 37 ? 13.828 -15.07 0.597 1 93.12 37 ASP B N 1
ATOM 2079 C CA . ASP B 1 37 ? 14.156 -15.164 2.018 1 93.12 37 ASP B CA 1
ATOM 2080 C C . ASP B 1 37 ? 15.008 -13.977 2.457 1 93.12 37 ASP B C 1
ATOM 2082 O O . ASP B 1 37 ? 14.734 -13.352 3.486 1 93.12 37 ASP B O 1
ATOM 2086 N N . LEU B 1 38 ? 15.969 -13.688 1.722 1 91.5 38 LEU B N 1
ATOM 2087 C CA . LEU B 1 38 ? 16.922 -12.641 2.082 1 91.5 38 LEU B CA 1
ATOM 2088 C C . LEU B 1 38 ? 16.266 -11.266 2.025 1 91.5 38 LEU B C 1
ATOM 2090 O O . LEU B 1 38 ? 16.484 -10.438 2.908 1 91.5 38 LEU B O 1
ATOM 2094 N N . VAL B 1 39 ? 15.445 -11.078 1.035 1 87 39 VAL B N 1
ATOM 2095 C CA . VAL B 1 39 ? 14.758 -9.797 0.936 1 87 39 VAL B CA 1
ATOM 2096 C C . VAL B 1 39 ? 13.789 -9.641 2.102 1 87 39 VAL B C 1
ATOM 2098 O O . VAL B 1 39 ? 13.648 -8.547 2.66 1 87 39 VAL B O 1
ATOM 2101 N N . ALA B 1 40 ? 13.172 -10.695 2.434 1 83.62 40 ALA B N 1
ATOM 2102 C CA . ALA B 1 40 ? 12.242 -10.656 3.559 1 83.62 40 ALA B CA 1
ATOM 2103 C C . ALA B 1 40 ? 12.977 -10.375 4.867 1 83.62 40 ALA B C 1
ATOM 2105 O O . ALA B 1 40 ? 12.477 -9.641 5.723 1 83.62 40 ALA B O 1
ATOM 2106 N N . GLU B 1 41 ? 14.164 -10.898 4.984 1 85.38 41 GLU B N 1
ATOM 2107 C CA . GLU B 1 41 ? 14.922 -10.836 6.23 1 85.38 41 GLU B CA 1
ATOM 2108 C C . GLU B 1 41 ? 15.688 -9.516 6.344 1 85.38 41 GLU B C 1
ATOM 2110 O O . GLU B 1 41 ? 15.734 -8.914 7.418 1 85.38 41 GLU B O 1
ATOM 2115 N N . ARG B 1 42 ? 16.25 -9.055 5.18 1 84.12 42 ARG B N 1
ATOM 2116 C CA . ARG B 1 42 ? 17.234 -7.98 5.273 1 84.12 42 ARG B CA 1
ATOM 2117 C C . ARG B 1 42 ? 16.812 -6.777 4.438 1 84.12 42 ARG B C 1
ATOM 2119 O O . ARG B 1 42 ? 17.391 -5.699 4.555 1 84.12 42 ARG B O 1
ATOM 2126 N N . GLY B 1 43 ? 15.82 -7.008 3.705 1 79.5 43 GLY B N 1
ATOM 2127 C CA . GLY B 1 43 ? 15.461 -5.957 2.768 1 79.5 43 GLY B CA 1
ATOM 2128 C C . GLY B 1 43 ? 16.203 -6.059 1.447 1 79.5 43 GLY B C 1
ATOM 2129 O O . GLY B 1 43 ? 17.25 -6.691 1.366 1 79.5 43 GLY B O 1
ATOM 2130 N N . TYR B 1 44 ? 15.688 -5.414 0.444 1 79.62 44 TYR B N 1
ATOM 2131 C CA . TYR B 1 44 ? 16.219 -5.473 -0.916 1 79.62 44 TYR B CA 1
ATOM 2132 C C . TYR B 1 44 ? 17.609 -4.863 -0.989 1 79.62 44 TYR B C 1
ATOM 2134 O O . TYR B 1 44 ? 18.516 -5.434 -1.61 1 79.62 44 TYR B O 1
ATOM 2142 N N . GLU B 1 45 ? 17.75 -3.73 -0.377 1 75 45 GLU B N 1
ATOM 2143 C CA . GLU B 1 45 ? 19.016 -3.006 -0.486 1 75 45 GLU B CA 1
ATOM 2144 C C . GLU B 1 45 ? 20.172 -3.801 0.131 1 75 45 GLU B C 1
ATOM 2146 O O . GLU B 1 45 ? 21.266 -3.84 -0.419 1 75 45 GLU B O 1
ATOM 2151 N N . ALA B 1 46 ? 19.875 -4.461 1.132 1 83.25 46 ALA B N 1
ATOM 2152 C CA . ALA B 1 46 ? 20.922 -5.184 1.86 1 83.25 46 ALA B CA 1
ATOM 2153 C C . ALA B 1 46 ? 21.188 -6.547 1.233 1 83.25 46 ALA B C 1
ATOM 2155 O O . ALA B 1 46 ? 22.141 -7.23 1.601 1 83.25 46 ALA B O 1
ATOM 2156 N N . THR B 1 47 ? 20.375 -6.902 0.341 1 89.19 47 THR B N 1
ATOM 2157 C CA . THR B 1 47 ? 20.531 -8.188 -0.331 1 89.19 47 THR B CA 1
ATOM 2158 C C . THR B 1 47 ? 21.469 -8.07 -1.53 1 89.19 47 THR B C 1
ATOM 2160 O O . THR B 1 47 ? 21.375 -7.113 -2.305 1 89.19 47 THR B O 1
ATOM 2163 N N . THR B 1 48 ? 22.453 -9 -1.606 1 93.5 48 THR B N 1
ATOM 2164 C CA . THR B 1 48 ? 23.375 -9 -2.734 1 93.5 48 THR B CA 1
ATOM 2165 C C . THR B 1 48 ? 23.344 -10.352 -3.455 1 93.5 48 THR B C 1
ATOM 2167 O O . THR B 1 48 ? 22.828 -11.336 -2.918 1 93.5 48 THR B O 1
ATOM 2170 N N . THR B 1 49 ? 23.922 -10.281 -4.652 1 95.69 49 THR B N 1
ATOM 2171 C CA . THR B 1 49 ? 23.984 -11.508 -5.434 1 95.69 49 THR B CA 1
ATOM 2172 C C . THR B 1 49 ? 24.844 -12.555 -4.73 1 95.69 49 THR B C 1
ATOM 2174 O O . THR B 1 49 ? 24.547 -13.75 -4.766 1 95.69 49 THR B O 1
ATOM 2177 N N . SER B 1 50 ? 25.844 -12.062 -4.102 1 96.62 50 SER B N 1
ATOM 2178 C CA . SER B 1 50 ? 26.703 -12.969 -3.359 1 96.62 50 SER B CA 1
ATOM 2179 C C . SER B 1 50 ? 25.953 -13.633 -2.207 1 96.62 50 SER B C 1
ATOM 2181 O O . SER B 1 50 ? 26.094 -14.836 -1.987 1 96.62 50 SER B O 1
ATOM 2183 N N . LEU B 1 51 ? 25.219 -12.945 -1.482 1 97.06 51 LEU B N 1
ATOM 2184 C CA . LEU B 1 51 ? 24.438 -13.477 -0.374 1 97.06 51 LEU B CA 1
ATOM 2185 C C . LEU B 1 51 ? 23.391 -14.477 -0.875 1 97.06 51 LEU B C 1
ATOM 2187 O O . LEU B 1 51 ? 23.172 -15.516 -0.25 1 97.06 51 LEU B O 1
ATOM 2191 N N . ILE B 1 52 ? 22.781 -14.156 -1.975 1 97.25 52 ILE B N 1
ATOM 2192 C CA . ILE B 1 52 ? 21.766 -15.031 -2.559 1 97.25 52 ILE B CA 1
ATOM 2193 C C . ILE B 1 52 ? 22.406 -16.359 -2.957 1 97.25 52 ILE B C 1
ATOM 2195 O O . ILE B 1 52 ? 21.875 -17.422 -2.635 1 97.25 52 ILE B O 1
ATOM 2199 N N . ALA B 1 53 ? 23.531 -16.203 -3.65 1 97.5 53 ALA B N 1
ATOM 2200 C CA . ALA B 1 53 ? 24.219 -17.422 -4.09 1 97.5 53 ALA B CA 1
ATOM 2201 C C . ALA B 1 53 ? 24.594 -18.297 -2.902 1 97.5 53 ALA B C 1
ATOM 2203 O O . ALA B 1 53 ? 24.375 -19.516 -2.926 1 97.5 53 ALA B O 1
ATOM 2204 N N . ARG B 1 54 ? 25.078 -17.703 -1.908 1 97.62 54 ARG B N 1
ATOM 2205 C CA . ARG B 1 54 ? 25.484 -18.422 -0.706 1 97.62 54 ARG B CA 1
ATOM 2206 C C . ARG B 1 54 ? 24.281 -19.109 -0.043 1 97.62 54 ARG B C 1
ATOM 2208 O O . ARG B 1 54 ? 24.344 -20.281 0.306 1 97.62 54 ARG B O 1
ATOM 2215 N N . ARG B 1 55 ? 23.219 -18.438 0.107 1 97 55 ARG B N 1
ATOM 2216 C CA . ARG B 1 55 ? 22.016 -18.969 0.738 1 97 55 ARG B CA 1
ATOM 2217 C C . ARG B 1 55 ? 21.438 -20.109 -0.087 1 97 55 ARG B C 1
ATOM 2219 O O . ARG B 1 55 ? 20.891 -21.078 0.468 1 97 55 ARG B O 1
ATOM 2226 N N . ALA B 1 56 ? 21.547 -19.953 -1.36 1 97.19 56 ALA B N 1
ATOM 2227 C CA . ALA B 1 56 ? 21 -20.938 -2.287 1 97.19 56 ALA B CA 1
ATOM 2228 C C . ALA B 1 56 ? 21.938 -22.141 -2.426 1 97.19 56 ALA B C 1
ATOM 2230 O O . ALA B 1 56 ? 21.578 -23.141 -3.068 1 97.19 56 ALA B O 1
ATOM 2231 N N . ARG B 1 57 ? 23.094 -21.969 -1.903 1 96.75 57 ARG B N 1
ATOM 2232 C CA . ARG B 1 57 ? 24.109 -23.016 -1.992 1 96.75 57 ARG B CA 1
ATOM 2233 C C . ARG B 1 57 ? 24.469 -23.312 -3.445 1 96.75 57 ARG B C 1
ATOM 2235 O O . ARG B 1 57 ? 24.484 -24.469 -3.857 1 96.75 57 ARG B O 1
ATOM 2242 N N . VAL B 1 58 ? 24.656 -22.281 -4.141 1 95.38 58 VAL B N 1
ATOM 2243 C CA . VAL B 1 58 ? 25.172 -22.375 -5.504 1 95.38 58 VAL B CA 1
ATOM 2244 C C . VAL B 1 58 ? 26.422 -21.5 -5.648 1 95.38 58 VAL B C 1
ATOM 2246 O O . VAL B 1 58 ? 26.672 -20.641 -4.809 1 95.38 58 VAL B O 1
ATOM 2249 N N . SER B 1 59 ? 27.203 -21.797 -6.73 1 93.44 59 SER B N 1
ATOM 2250 C CA . SER B 1 59 ? 28.344 -20.938 -6.992 1 93.44 59 SER B CA 1
ATOM 2251 C C . SER B 1 59 ? 27.906 -19.562 -7.52 1 93.44 59 SER B C 1
ATOM 2253 O O . SER B 1 59 ? 26.844 -19.438 -8.117 1 93.44 59 SER B O 1
ATOM 2255 N N . PRO B 1 60 ? 28.703 -18.516 -7.27 1 92.56 60 PRO B N 1
ATOM 2256 C CA . PRO B 1 60 ? 28.422 -17.219 -7.887 1 92.56 60 PRO B CA 1
ATOM 2257 C C . PRO B 1 60 ? 28.234 -17.312 -9.398 1 92.56 60 PRO B C 1
ATOM 2259 O O . PRO B 1 60 ? 27.359 -16.656 -9.969 1 92.56 60 PRO B O 1
ATOM 2262 N N . GLY B 1 61 ? 29.078 -18.094 -10.039 1 92.38 61 GLY B N 1
ATOM 2263 C CA . GLY B 1 61 ? 28.969 -18.297 -11.477 1 92.38 61 GLY B CA 1
ATOM 2264 C C . GLY B 1 61 ? 27.625 -18.891 -11.891 1 92.38 61 GLY B C 1
ATOM 2265 O O . GLY B 1 61 ? 27.047 -18.5 -12.906 1 92.38 61 GLY B O 1
ATOM 2266 N N . SER B 1 62 ? 27.219 -19.781 -11.102 1 92.69 62 SER B N 1
ATOM 2267 C CA . SER B 1 62 ? 25.922 -20.406 -11.367 1 92.69 62 SER B CA 1
ATOM 2268 C C . SER B 1 62 ? 24.797 -19.375 -11.312 1 92.69 62 SER B C 1
ATOM 2270 O O . SER B 1 62 ? 23.891 -19.422 -12.133 1 92.69 62 SER B O 1
ATOM 2272 N N . PHE B 1 63 ? 24.828 -18.453 -10.312 1 95.38 63 PHE B N 1
ATOM 2273 C CA . PHE B 1 63 ? 23.844 -17.391 -10.258 1 95.38 63 PHE B CA 1
ATOM 2274 C C . PHE B 1 63 ? 23.812 -16.609 -11.57 1 95.38 63 PHE B C 1
ATOM 2276 O O . PHE B 1 63 ? 22.734 -16.391 -12.148 1 95.38 63 PHE B O 1
ATOM 2283 N N . TYR B 1 64 ? 24.953 -16.266 -12.031 1 94.75 64 TYR B N 1
ATOM 2284 C CA . TYR B 1 64 ? 25.062 -15.367 -13.18 1 94.75 64 TYR B CA 1
ATOM 2285 C C . TYR B 1 64 ? 24.766 -16.094 -14.477 1 94.75 64 TYR B C 1
ATOM 2287 O O . TYR B 1 64 ? 24.547 -15.469 -15.516 1 94.75 64 TYR B O 1
ATOM 2295 N N . GLN B 1 65 ? 24.781 -17.438 -14.414 1 94.44 65 GLN B N 1
ATOM 2296 C CA . GLN B 1 65 ? 24.297 -18.219 -15.547 1 94.44 65 GLN B CA 1
ATOM 2297 C C . GLN B 1 65 ? 22.812 -17.984 -15.789 1 94.44 65 GLN B C 1
ATOM 2299 O O . GLN B 1 65 ? 22.344 -18.062 -16.922 1 94.44 65 GLN B O 1
ATOM 2304 N N . PHE B 1 66 ? 22.156 -17.656 -14.734 1 95 66 PHE B N 1
ATOM 2305 C CA . PHE B 1 66 ? 20.703 -17.578 -14.844 1 95 66 PHE B CA 1
ATOM 2306 C C . PHE B 1 66 ? 20.234 -16.125 -14.742 1 95 66 PHE B C 1
ATOM 2308 O O . PHE B 1 66 ? 19.25 -15.742 -15.375 1 95 66 PHE B O 1
ATOM 2315 N N . PHE B 1 67 ? 20.906 -15.398 -13.898 1 95.44 67 PHE B N 1
ATOM 2316 C CA . PHE B 1 67 ? 20.453 -14.031 -13.664 1 95.44 67 PHE B CA 1
ATOM 2317 C C . PHE B 1 67 ? 21.609 -13.047 -13.797 1 95.44 67 PHE B C 1
ATOM 2319 O O . PHE B 1 67 ? 22.688 -13.25 -13.219 1 95.44 67 PHE B O 1
ATOM 2326 N N . ALA B 1 68 ? 21.266 -11.922 -14.461 1 93.94 68 ALA B N 1
ATOM 2327 C CA . ALA B 1 68 ? 22.266 -10.898 -14.711 1 93.94 68 ALA B CA 1
ATOM 2328 C C . ALA B 1 68 ? 22.594 -10.117 -13.438 1 93.94 68 ALA B C 1
ATOM 2330 O O . ALA B 1 68 ? 23.719 -9.648 -13.258 1 93.94 68 ALA B O 1
ATOM 2331 N N . ASP B 1 69 ? 21.562 -9.938 -12.586 1 90.12 69 ASP B N 1
ATOM 2332 C CA . ASP B 1 69 ? 21.688 -9.164 -11.352 1 90.12 69 ASP B CA 1
ATOM 2333 C C . ASP B 1 69 ? 20.562 -9.492 -10.383 1 90.12 69 ASP B C 1
ATOM 2335 O O . ASP B 1 69 ? 19.734 -10.367 -10.656 1 90.12 69 ASP B O 1
ATOM 2339 N N . LYS B 1 70 ? 20.594 -8.844 -9.281 1 87.88 70 LYS B N 1
ATOM 2340 C CA . LYS B 1 70 ? 19.594 -9.125 -8.258 1 87.88 70 LYS B CA 1
ATOM 2341 C C . LYS B 1 70 ? 18.203 -8.695 -8.719 1 87.88 70 LYS B C 1
ATOM 2343 O O . LYS B 1 70 ? 17.203 -9.328 -8.367 1 87.88 70 LYS B O 1
ATOM 2348 N N . ARG B 1 71 ? 18.219 -7.68 -9.555 1 83.88 71 ARG B N 1
ATOM 2349 C CA . ARG B 1 71 ? 16.938 -7.207 -10.047 1 83.88 71 ARG B CA 1
ATOM 2350 C C . ARG B 1 71 ? 16.266 -8.258 -10.93 1 83.88 71 ARG B C 1
ATOM 2352 O O . ARG B 1 71 ? 15.055 -8.477 -10.836 1 83.88 71 ARG B O 1
ATOM 2359 N N . ALA B 1 72 ? 17.016 -8.812 -11.695 1 86.94 72 ALA B N 1
ATOM 2360 C CA . ALA B 1 72 ? 16.5 -9.867 -12.578 1 86.94 72 ALA B CA 1
ATOM 2361 C C . ALA B 1 72 ? 15.969 -11.047 -11.773 1 86.94 72 ALA B C 1
ATOM 2363 O O . ALA B 1 72 ? 14.922 -11.602 -12.102 1 86.94 72 ALA B O 1
ATOM 2364 N N . ALA B 1 73 ? 16.641 -11.43 -10.75 1 90 73 ALA B N 1
ATOM 2365 C CA . ALA B 1 73 ? 16.219 -12.531 -9.891 1 90 73 ALA B CA 1
ATOM 2366 C C . ALA B 1 73 ? 14.922 -12.188 -9.164 1 90 73 ALA B C 1
ATOM 2368 O O . ALA B 1 73 ? 14.008 -13.016 -9.086 1 90 73 ALA B O 1
ATOM 2369 N N . VAL B 1 74 ? 14.805 -10.992 -8.727 1 85.62 74 VAL B N 1
ATOM 2370 C CA . VAL B 1 74 ? 13.625 -10.562 -7.977 1 85.62 74 VAL B CA 1
ATOM 2371 C C . VAL B 1 74 ? 12.43 -10.453 -8.914 1 85.62 74 VAL B C 1
ATOM 2373 O O . VAL B 1 74 ? 11.305 -10.797 -8.531 1 85.62 74 VAL B O 1
ATOM 2376 N N . LYS B 1 75 ? 12.68 -10.008 -10.078 1 83.94 75 LYS B N 1
ATOM 2377 C CA . LYS B 1 75 ? 11.625 -9.984 -11.086 1 83.94 75 LYS B CA 1
ATOM 2378 C C . LYS B 1 75 ? 11.117 -11.391 -11.375 1 83.94 75 LYS B C 1
ATOM 2380 O O . LYS B 1 75 ? 9.906 -11.609 -11.484 1 83.94 75 LYS B O 1
ATOM 2385 N N . ALA B 1 76 ? 12.07 -12.273 -11.5 1 87.5 76 ALA B N 1
ATOM 2386 C CA . ALA B 1 76 ? 11.695 -13.672 -11.742 1 87.5 76 ALA B CA 1
ATOM 2387 C C . ALA B 1 76 ? 10.922 -14.242 -10.562 1 87.5 76 ALA B C 1
ATOM 2389 O O . ALA B 1 76 ? 9.977 -15.023 -10.75 1 87.5 76 ALA B O 1
ATOM 2390 N N . LEU B 1 77 ? 11.305 -13.883 -9.398 1 89.25 77 LEU B N 1
ATOM 2391 C CA . LEU B 1 77 ? 10.594 -14.297 -8.195 1 89.25 77 LEU B CA 1
ATOM 2392 C C . LEU B 1 77 ? 9.156 -13.789 -8.211 1 89.25 77 LEU B C 1
ATOM 2394 O O . LEU B 1 77 ? 8.227 -14.531 -7.891 1 89.25 77 LEU B O 1
ATOM 2398 N N . SER B 1 78 ? 8.953 -12.578 -8.562 1 84.62 78 SER B N 1
ATOM 2399 C CA . SER B 1 78 ? 7.617 -11.992 -8.656 1 84.62 78 SER B CA 1
ATOM 2400 C C . SER B 1 78 ? 6.75 -12.758 -9.648 1 84.62 78 SER B C 1
ATOM 2402 O O . SER B 1 78 ? 5.582 -13.047 -9.367 1 84.62 78 SER B O 1
ATOM 2404 N N . ALA B 1 79 ? 7.324 -13.031 -10.766 1 84.5 79 ALA B N 1
ATOM 2405 C CA . ALA B 1 79 ? 6.602 -13.773 -11.789 1 84.5 79 ALA B CA 1
ATOM 2406 C C . ALA B 1 79 ? 6.219 -15.164 -11.297 1 84.5 79 ALA B C 1
ATOM 2408 O O . ALA B 1 79 ? 5.105 -15.633 -11.539 1 84.5 79 ALA B O 1
ATOM 2409 N N . ARG B 1 80 ? 7.156 -15.766 -10.664 1 88.69 80 ARG B N 1
ATOM 2410 C CA . ARG B 1 80 ? 6.871 -17.078 -10.102 1 88.69 80 ARG B CA 1
ATOM 2411 C C . ARG B 1 80 ? 5.77 -17 -9.047 1 88.69 80 ARG B C 1
ATOM 2413 O O . ARG B 1 80 ? 4.883 -17.859 -9 1 88.69 80 ARG B O 1
ATOM 2420 N N . ASN B 1 81 ? 5.855 -16.078 -8.164 1 88.25 81 ASN B N 1
ATOM 2421 C CA . ASN B 1 81 ? 4.84 -15.898 -7.129 1 88.25 81 ASN B CA 1
ATOM 2422 C C . ASN B 1 81 ? 3.447 -15.742 -7.727 1 88.25 81 ASN B C 1
ATOM 2424 O O . ASN B 1 81 ? 2.48 -16.312 -7.227 1 88.25 81 ASN B O 1
ATOM 2428 N N . LEU B 1 82 ? 3.344 -14.977 -8.758 1 86.25 82 LEU B N 1
ATOM 2429 C CA . LEU B 1 82 ? 2.068 -14.789 -9.438 1 86.25 82 LEU B CA 1
ATOM 2430 C C . LEU B 1 82 ? 1.544 -16.109 -9.992 1 86.25 82 LEU B C 1
ATOM 2432 O O . LEU B 1 82 ? 0.358 -16.422 -9.852 1 86.25 82 LEU B O 1
ATOM 2436 N N . ALA B 1 83 ? 2.455 -16.844 -10.633 1 87.88 83 ALA B N 1
ATOM 2437 C CA . ALA B 1 83 ? 2.064 -18.125 -11.211 1 87.88 83 ALA B CA 1
ATOM 2438 C C . ALA B 1 83 ? 1.591 -19.094 -10.133 1 87.88 83 ALA B C 1
ATOM 2440 O O . ALA B 1 83 ? 0.593 -19.797 -10.312 1 87.88 83 ALA B O 1
ATOM 2441 N N . VAL B 1 84 ? 2.283 -19.125 -9.047 1 91.44 84 VAL B N 1
ATOM 2442 C CA . VAL B 1 84 ? 1.928 -20 -7.934 1 91.44 84 VAL B CA 1
ATOM 2443 C C . VAL B 1 84 ? 0.569 -19.578 -7.367 1 91.44 84 VAL B C 1
ATOM 2445 O O . VAL B 1 84 ? -0.28 -20.438 -7.102 1 91.44 84 VAL B O 1
ATOM 2448 N N . PHE B 1 85 ? 0.353 -18.359 -7.195 1 91.69 85 PHE B N 1
ATOM 2449 C CA . PHE B 1 85 ? -0.923 -17.859 -6.699 1 91.69 85 PHE B CA 1
ATOM 2450 C C . PHE B 1 85 ? -2.062 -18.266 -7.621 1 91.69 85 PHE B C 1
ATOM 2452 O O . PHE B 1 85 ? -3.098 -18.75 -7.16 1 91.69 85 PHE B O 1
ATOM 2459 N N . ALA B 1 86 ? -1.854 -18 -8.914 1 87.88 86 ALA B N 1
ATOM 2460 C CA . ALA B 1 86 ? -2.885 -18.344 -9.891 1 87.88 86 ALA B CA 1
ATOM 2461 C C . ALA B 1 86 ? -3.223 -19.828 -9.836 1 87.88 86 ALA B C 1
ATOM 2463 O O . ALA B 1 86 ? -4.395 -20.203 -9.852 1 87.88 86 ALA B O 1
ATOM 2464 N N . GLU B 1 87 ? -2.205 -20.609 -9.766 1 91.81 87 GLU B N 1
ATOM 2465 C CA . GLU B 1 87 ? -2.396 -22.062 -9.703 1 91.81 87 GLU B CA 1
ATOM 2466 C C . GLU B 1 87 ? -3.15 -22.469 -8.445 1 91.81 87 GLU B C 1
ATOM 2468 O O . GLU B 1 87 ? -4.086 -23.266 -8.508 1 91.81 87 GLU B O 1
ATOM 2473 N N . ARG B 1 88 ? -2.752 -21.938 -7.328 1 93.5 88 ARG B N 1
ATOM 2474 C CA . ARG B 1 88 ? -3.402 -22.25 -6.062 1 93.5 88 ARG B CA 1
ATOM 2475 C C . ARG B 1 88 ? -4.855 -21.797 -6.062 1 93.5 88 ARG B C 1
ATOM 2477 O O . ARG B 1 88 ? -5.727 -22.469 -5.5 1 93.5 88 ARG B O 1
ATOM 2484 N N . LEU B 1 89 ? -5.109 -20.656 -6.621 1 90.88 89 LEU B N 1
ATOM 2485 C CA . LEU B 1 89 ? -6.469 -20.141 -6.719 1 90.88 89 LEU B CA 1
ATOM 2486 C C . LEU B 1 89 ? -7.355 -21.078 -7.535 1 90.88 89 LEU B C 1
ATOM 2488 O O . LEU B 1 89 ? -8.461 -21.422 -7.105 1 90.88 89 LEU B O 1
ATOM 2492 N N . ASP B 1 90 ? -6.812 -21.5 -8.664 1 87.81 90 ASP B N 1
ATOM 2493 C CA . ASP B 1 90 ? -7.559 -22.422 -9.516 1 87.81 90 ASP B CA 1
ATOM 2494 C C . ASP B 1 90 ? -7.875 -23.719 -8.781 1 87.81 90 ASP B C 1
ATOM 2496 O O . ASP B 1 90 ? -8.992 -24.234 -8.859 1 87.81 90 ASP B O 1
ATOM 2500 N N . GLU B 1 91 ? -6.906 -24.188 -8.086 1 91.5 91 GLU B N 1
ATOM 2501 C CA . GLU B 1 91 ? -7.086 -25.422 -7.332 1 91.5 91 GLU B CA 1
ATOM 2502 C C . GLU B 1 91 ? -8.133 -25.25 -6.238 1 91.5 91 GLU B C 1
ATOM 2504 O O . GLU B 1 91 ? -8.977 -26.125 -6.039 1 91.5 91 GLU B O 1
ATOM 2509 N N . ALA B 1 92 ? -8.078 -24.141 -5.59 1 90.62 92 ALA B N 1
ATOM 2510 C CA . ALA B 1 92 ? -8.984 -23.891 -4.469 1 90.62 92 ALA B CA 1
ATOM 2511 C C . ALA B 1 92 ? -10.422 -23.734 -4.953 1 90.62 92 ALA B C 1
ATOM 2513 O O . ALA B 1 92 ? -11.359 -24.125 -4.254 1 90.62 92 ALA B O 1
ATOM 2514 N N . LEU B 1 93 ? -10.617 -23.25 -6.113 1 88.06 93 LEU B N 1
ATOM 2515 C CA . LEU B 1 93 ? -11.945 -22.938 -6.617 1 88.06 93 LEU B CA 1
ATOM 2516 C C . LEU B 1 93 ? -12.5 -24.094 -7.445 1 88.06 93 LEU B C 1
ATOM 2518 O O . LEU B 1 93 ? -13.641 -24.062 -7.898 1 88.06 93 LEU B O 1
ATOM 2522 N N . ALA B 1 94 ? -11.617 -25.031 -7.727 1 82.69 94 ALA B N 1
ATOM 2523 C CA . ALA B 1 94 ? -12.07 -26.188 -8.484 1 82.69 94 ALA B CA 1
ATOM 2524 C C . ALA B 1 94 ? -13.141 -26.953 -7.719 1 82.69 94 ALA B C 1
ATOM 2526 O O . ALA B 1 94 ? -13.922 -27.703 -8.312 1 82.69 94 ALA B O 1
ATOM 2527 N N . ASP B 1 95 ? -13.109 -26.656 -6.441 1 75.62 95 ASP B N 1
ATOM 2528 C CA . ASP B 1 95 ? -14.094 -27.328 -5.59 1 75.62 95 ASP B CA 1
ATOM 2529 C C . ASP B 1 95 ? -15.492 -26.75 -5.809 1 75.62 95 ASP B C 1
ATOM 2531 O O . ASP B 1 95 ? -15.664 -25.531 -5.836 1 75.62 95 ASP B O 1
ATOM 2535 N N . ASP B 1 96 ? -16.5 -27.516 -6.137 1 69.81 96 ASP B N 1
ATOM 2536 C CA . ASP B 1 96 ? -17.875 -27.125 -6.457 1 69.81 96 ASP B CA 1
ATOM 2537 C C . ASP B 1 96 ? -18.625 -26.688 -5.203 1 69.81 96 ASP B C 1
ATOM 2539 O O . ASP B 1 96 ? -19.828 -26.422 -5.254 1 69.81 96 ASP B O 1
ATOM 2543 N N . ARG B 1 97 ? -17.969 -26.547 -4.23 1 77.62 97 ARG B N 1
ATOM 2544 C CA . ARG B 1 97 ? -18.656 -26.234 -2.982 1 77.62 97 ARG B CA 1
ATOM 2545 C C . ARG B 1 97 ? -18.984 -24.75 -2.895 1 77.62 97 ARG B C 1
ATOM 2547 O O . ARG B 1 97 ? -19.75 -24.328 -2.031 1 77.62 97 ARG B O 1
ATOM 2554 N N . PHE B 1 98 ? -18.547 -23.984 -3.836 1 80.81 98 PHE B N 1
ATOM 2555 C CA . PHE B 1 98 ? -18.75 -22.547 -3.73 1 80.81 98 PHE B CA 1
ATOM 2556 C C . PHE B 1 98 ? -20.031 -22.125 -4.438 1 80.81 98 PHE B C 1
ATOM 2558 O O . PHE B 1 98 ? -20.219 -22.422 -5.625 1 80.81 98 PHE B O 1
ATOM 2565 N N . LYS B 1 99 ? -20.875 -21.516 -3.598 1 82.81 99 LYS B N 1
ATOM 2566 C CA . LYS B 1 99 ? -22.219 -21.25 -4.086 1 82.81 99 LYS B CA 1
ATOM 2567 C C . LYS B 1 99 ? -22.406 -19.781 -4.434 1 82.81 99 LYS B C 1
ATOM 2569 O O . LYS B 1 99 ? -23.312 -19.422 -5.184 1 82.81 99 LYS B O 1
ATOM 2574 N N . HIS B 1 100 ? -21.609 -18.984 -3.889 1 89 100 HIS B N 1
ATOM 2575 C CA . HIS B 1 100 ? -21.781 -17.547 -4.102 1 89 100 HIS B CA 1
ATOM 2576 C C . HIS B 1 100 ? -20.5 -16.922 -4.637 1 89 100 HIS B C 1
ATOM 2578 O O . HIS B 1 100 ? -19.406 -17.406 -4.371 1 89 100 HIS B O 1
ATOM 2584 N N . TRP B 1 101 ? -20.703 -15.859 -5.379 1 90 101 TRP B N 1
ATOM 2585 C CA . TRP B 1 101 ? -19.562 -15.195 -6.004 1 90 101 TRP B CA 1
ATOM 2586 C C . TRP B 1 101 ? -18.562 -14.719 -4.953 1 90 101 TRP B C 1
ATOM 2588 O O . TRP B 1 101 ? -17.359 -14.695 -5.199 1 90 101 TRP B O 1
ATOM 2598 N N . TRP B 1 102 ? -19.062 -14.312 -3.77 1 89.88 102 TRP B N 1
ATOM 2599 C CA . TRP B 1 102 ? -18.156 -13.75 -2.762 1 89.88 102 TRP B CA 1
ATOM 2600 C C . TRP B 1 102 ? -17.203 -14.812 -2.238 1 89.88 102 TRP B C 1
ATOM 2602 O O . TRP B 1 102 ? -16.156 -14.484 -1.661 1 89.88 102 TRP B O 1
ATOM 2612 N N . ASP B 1 103 ? -17.516 -16.094 -2.363 1 88.88 103 ASP B N 1
ATOM 2613 C CA . ASP B 1 103 ? -16.609 -17.172 -1.994 1 88.88 103 ASP B CA 1
ATOM 2614 C C . ASP B 1 103 ? -15.312 -17.094 -2.797 1 88.88 103 ASP B C 1
ATOM 2616 O O . ASP B 1 103 ? -14.234 -17.422 -2.281 1 88.88 103 ASP B O 1
ATOM 2620 N N . THR B 1 104 ? -15.492 -16.703 -4.059 1 88.56 104 THR B N 1
ATOM 2621 C CA . THR B 1 104 ? -14.312 -16.562 -4.906 1 88.56 104 THR B CA 1
ATOM 2622 C C . THR B 1 104 ? -13.359 -15.523 -4.332 1 88.56 104 THR B C 1
ATOM 2624 O O . THR B 1 104 ? -12.141 -15.734 -4.289 1 88.56 104 THR B O 1
ATOM 2627 N N . VAL B 1 105 ? -13.859 -14.453 -3.814 1 89.5 105 VAL B N 1
ATOM 2628 C CA . VAL B 1 105 ? -13.062 -13.359 -3.262 1 89.5 105 VAL B CA 1
ATOM 2629 C C . VAL B 1 105 ? -12.43 -13.805 -1.942 1 89.5 105 VAL B C 1
ATOM 2631 O O . VAL B 1 105 ? -11.242 -13.57 -1.706 1 89.5 105 VAL B O 1
ATOM 2634 N N . ASP B 1 106 ? -13.211 -14.5 -1.141 1 92.75 106 ASP B N 1
ATOM 2635 C CA . ASP B 1 106 ? -12.719 -15 0.135 1 92.75 106 ASP B CA 1
ATOM 2636 C C . ASP B 1 106 ? -11.594 -16.016 -0.076 1 92.75 106 ASP B C 1
ATOM 2638 O O . ASP B 1 106 ? -10.57 -15.969 0.615 1 92.75 106 ASP B O 1
ATOM 2642 N N . VAL B 1 107 ? -11.805 -16.859 -1.028 1 93.38 107 VAL B N 1
ATOM 2643 C CA . VAL B 1 107 ? -10.812 -17.891 -1.311 1 93.38 107 VAL B CA 1
ATOM 2644 C C . VAL B 1 107 ? -9.531 -17.234 -1.833 1 93.38 107 VAL B C 1
ATOM 2646 O O . VAL B 1 107 ? -8.43 -17.609 -1.424 1 93.38 107 VAL B O 1
ATOM 2649 N N . ALA B 1 108 ? -9.68 -16.297 -2.781 1 93.75 108 ALA B N 1
ATOM 2650 C CA . ALA B 1 108 ? -8.516 -15.586 -3.299 1 93.75 108 ALA B CA 1
ATOM 2651 C C . ALA B 1 108 ? -7.727 -14.922 -2.172 1 93.75 108 ALA B C 1
ATOM 2653 O O . ALA B 1 108 ? -6.5 -15.016 -2.125 1 93.75 108 ALA B O 1
ATOM 2654 N N . PHE B 1 109 ? -8.422 -14.289 -1.282 1 95.31 109 PHE B N 1
ATOM 2655 C CA . PHE B 1 109 ? -7.812 -13.641 -0.129 1 95.31 109 PHE B CA 1
ATOM 2656 C C . PHE B 1 109 ? -7.09 -14.656 0.749 1 95.31 109 PHE B C 1
ATOM 2658 O O . PHE B 1 109 ? -5.922 -14.461 1.101 1 95.31 109 PHE B O 1
ATOM 2665 N N . ASP B 1 110 ? -7.715 -15.797 1.029 1 95.31 110 ASP B N 1
ATOM 2666 C CA . ASP B 1 110 ? -7.164 -16.812 1.914 1 95.31 110 ASP B CA 1
ATOM 2667 C C . ASP B 1 110 ? -5.945 -17.484 1.286 1 95.31 110 ASP B C 1
ATOM 2669 O O . ASP B 1 110 ? -4.969 -17.797 1.979 1 95.31 110 ASP B O 1
ATOM 2673 N N . VAL B 1 111 ? -6.031 -17.688 0.029 1 95.25 111 VAL B N 1
ATOM 2674 C CA . VAL B 1 111 ? -4.902 -18.297 -0.674 1 95.25 111 VAL B CA 1
ATOM 2675 C C . VAL B 1 111 ? -3.684 -17.375 -0.571 1 95.25 111 VAL B C 1
ATOM 2677 O O . VAL B 1 111 ? -2.578 -17.844 -0.275 1 95.25 111 VAL B O 1
ATOM 2680 N N . TYR B 1 112 ? -3.896 -16.125 -0.801 1 94.12 112 TYR B N 1
ATOM 2681 C CA . TYR B 1 112 ? -2.785 -15.18 -0.741 1 94.12 112 TYR B CA 1
ATOM 2682 C C . TYR B 1 112 ? -2.211 -15.102 0.669 1 94.12 112 TYR B C 1
ATOM 2684 O O . TYR B 1 112 ? -0.991 -15.109 0.8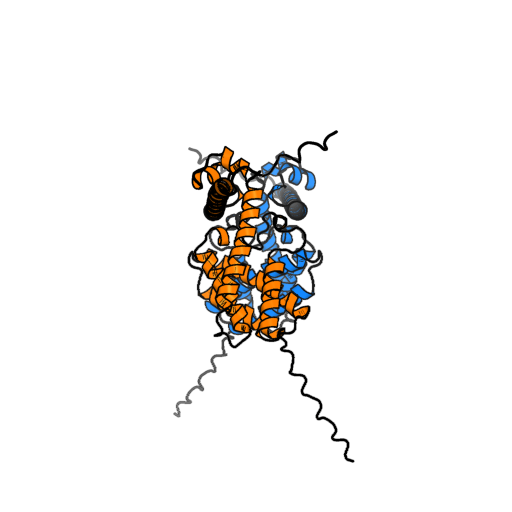51 1 94.12 112 TYR B O 1
ATOM 2692 N N . VAL B 1 113 ? -3.033 -15.062 1.658 1 96.25 113 VAL B N 1
ATOM 2693 C CA . VAL B 1 113 ? -2.602 -15.023 3.051 1 96.25 113 VAL B CA 1
ATOM 2694 C C . VAL B 1 113 ? -1.775 -16.266 3.367 1 96.25 113 VAL B C 1
ATOM 2696 O O . VAL B 1 113 ? -0.713 -16.172 3.986 1 96.25 113 VAL B O 1
ATOM 2699 N N . ASP B 1 114 ? -2.271 -17.391 2.924 1 96.19 114 ASP B N 1
ATOM 2700 C CA . ASP B 1 114 ? -1.579 -18.641 3.172 1 96.19 114 ASP B CA 1
ATOM 2701 C C . ASP B 1 114 ? -0.198 -18.656 2.521 1 96.19 114 ASP B C 1
ATOM 2703 O O . ASP B 1 114 ? 0.777 -19.094 3.127 1 96.19 114 ASP B O 1
ATOM 2707 N N . LEU B 1 115 ? -0.184 -18.203 1.355 1 94.5 115 LEU B N 1
ATOM 2708 C CA . LEU B 1 115 ? 1.095 -18.125 0.658 1 94.5 115 LEU B CA 1
ATOM 2709 C C . LEU B 1 115 ? 2.055 -17.188 1.381 1 94.5 115 LEU B C 1
ATOM 2711 O O . LEU B 1 115 ? 3.24 -17.5 1.526 1 94.5 115 LEU B O 1
ATOM 2715 N N . CYS B 1 116 ? 1.579 -16.078 1.831 1 92.75 116 CYS B N 1
ATOM 2716 C CA . CYS B 1 116 ? 2.404 -15.141 2.584 1 92.75 116 CYS B CA 1
ATOM 2717 C C . CYS B 1 116 ? 2.898 -15.773 3.881 1 92.75 116 CYS B C 1
ATOM 2719 O O . CYS B 1 116 ? 4.016 -15.5 4.324 1 92.75 116 CYS B O 1
ATOM 2721 N N . ARG B 1 117 ? 2.064 -16.531 4.473 1 93.38 117 ARG B N 1
ATOM 2722 C CA . ARG B 1 117 ? 2.383 -17.172 5.746 1 93.38 117 ARG B CA 1
ATOM 2723 C C . ARG B 1 117 ? 3.5 -18.188 5.582 1 93.38 117 ARG B C 1
ATOM 2725 O O . ARG B 1 117 ? 4.375 -18.312 6.445 1 93.38 117 ARG B O 1
ATOM 2732 N N . HIS B 1 118 ? 3.582 -18.797 4.426 1 92.06 118 HIS B N 1
ATOM 2733 C CA . HIS B 1 118 ? 4.441 -19.969 4.309 1 92.06 118 HIS B CA 1
ATOM 2734 C C . HIS B 1 118 ? 5.613 -19.703 3.369 1 92.06 118 HIS B C 1
ATOM 2736 O O . HIS B 1 118 ? 6.578 -20.469 3.342 1 92.06 118 HIS B O 1
ATOM 2742 N N . HIS B 1 119 ? 5.527 -18.703 2.641 1 90.06 119 HIS B N 1
ATOM 2743 C CA . HIS B 1 119 ? 6.594 -18.359 1.697 1 90.06 119 HIS B CA 1
ATOM 2744 C C . HIS B 1 119 ? 7.07 -16.938 1.884 1 90.06 119 HIS B C 1
ATOM 2746 O O . HIS B 1 119 ? 6.453 -15.992 1.366 1 90.06 119 HIS B O 1
ATOM 2752 N N . PRO B 1 120 ? 8.219 -16.75 2.449 1 85.69 120 PRO B N 1
ATOM 2753 C CA . PRO B 1 120 ? 8.719 -15.398 2.732 1 85.69 120 PRO B CA 1
ATOM 2754 C C . PRO B 1 120 ? 8.844 -14.539 1.477 1 85.69 120 PRO B C 1
ATOM 2756 O O . PRO B 1 120 ? 8.688 -13.32 1.541 1 85.69 120 PRO B O 1
ATOM 2759 N N . GLY B 1 121 ? 9.117 -15.219 0.409 1 83.94 121 GLY B N 1
ATOM 2760 C CA . GLY B 1 121 ? 9.219 -14.5 -0.852 1 83.94 121 GLY B CA 1
ATOM 2761 C C . GLY B 1 121 ? 7.957 -13.742 -1.212 1 83.94 121 GLY B C 1
ATOM 2762 O O . GLY B 1 121 ? 8.016 -12.711 -1.879 1 83.94 121 GLY B O 1
ATOM 2763 N N . PHE B 1 122 ? 6.797 -14.258 -0.757 1 84.06 122 PHE B N 1
ATOM 2764 C CA . PHE B 1 122 ? 5.527 -13.594 -1.025 1 84.06 122 PHE B CA 1
ATOM 2765 C C . PHE B 1 122 ? 5.395 -12.32 -0.199 1 84.06 122 PHE B C 1
ATOM 2767 O O . PHE B 1 122 ? 4.773 -11.352 -0.639 1 84.06 122 PHE B O 1
ATOM 2774 N N . ARG B 1 123 ? 5.984 -12.258 0.929 1 83 123 ARG B N 1
ATOM 2775 C CA . ARG B 1 123 ? 5.941 -11.078 1.787 1 83 123 ARG B CA 1
ATOM 2776 C C . ARG B 1 123 ? 6.93 -10.016 1.308 1 83 123 ARG B C 1
ATOM 2778 O O . ARG B 1 123 ? 6.672 -8.82 1.438 1 83 123 ARG B O 1
ATOM 2785 N N . ALA B 1 124 ? 7.984 -10.508 0.8 1 76.56 124 ALA B N 1
ATOM 2786 C CA . ALA B 1 124 ? 9.102 -9.633 0.448 1 76.56 124 ALA B CA 1
ATOM 2787 C C . ALA B 1 124 ? 8.883 -8.984 -0.916 1 76.56 124 ALA B C 1
ATOM 2789 O O . ALA B 1 124 ? 9.18 -7.801 -1.103 1 76.56 124 ALA B O 1
ATOM 2790 N N . VAL B 1 125 ? 8.469 -9.734 -1.795 1 74.94 125 VAL B N 1
ATOM 2791 C CA . VAL B 1 125 ? 8.289 -9.305 -3.178 1 74.94 125 VAL B CA 1
ATOM 2792 C C . VAL B 1 125 ? 6.82 -9.445 -3.574 1 74.94 125 VAL B C 1
ATOM 2794 O O . VAL B 1 125 ? 6.367 -10.547 -3.916 1 74.94 125 VAL B O 1
ATOM 2797 N N . ARG B 1 126 ? 6.219 -8.297 -3.281 1 65.25 126 ARG B N 1
ATOM 2798 C CA . ARG B 1 126 ? 4.773 -8.344 -3.473 1 65.25 126 ARG B CA 1
ATOM 2799 C C . ARG B 1 126 ? 4.391 -7.852 -4.867 1 65.25 126 ARG B C 1
ATOM 2801 O O . ARG B 1 126 ? 5.223 -7.297 -5.586 1 65.25 126 ARG B O 1
ATOM 2808 N N . PHE B 1 127 ? 3.17 -8.172 -5.211 1 56.12 127 PHE B N 1
ATOM 2809 C CA . PHE B 1 127 ? 2.668 -7.875 -6.547 1 56.12 127 PHE B CA 1
ATOM 2810 C C . PHE B 1 127 ? 2.773 -6.383 -6.844 1 56.12 127 PHE B C 1
ATOM 2812 O O . PHE B 1 127 ? 2.967 -5.988 -7.996 1 56.12 127 PHE B O 1
ATOM 2819 N N . GLY B 1 128 ? 2.611 -5.508 -5.812 1 49.28 128 GLY B N 1
ATOM 2820 C CA . GLY B 1 128 ? 2.545 -4.07 -6.02 1 49.28 128 GLY B CA 1
ATOM 2821 C C . GLY B 1 128 ? 3.842 -3.357 -5.684 1 49.28 128 GLY B C 1
ATOM 2822 O O . GLY B 1 128 ? 3.941 -2.139 -5.832 1 49.28 128 GLY B O 1
ATOM 2823 N N . ASP B 1 129 ? 4.691 -4.02 -5.039 1 49.84 129 ASP B N 1
ATOM 2824 C CA . ASP B 1 129 ? 5.855 -3.318 -4.504 1 49.84 129 ASP B CA 1
ATOM 2825 C C . ASP B 1 129 ? 6.73 -2.773 -5.629 1 49.84 129 ASP B C 1
ATOM 2827 O O . ASP B 1 129 ? 6.75 -3.326 -6.73 1 49.84 129 ASP B O 1
ATOM 2831 N N . ILE B 1 130 ? 6.871 -1.468 -5.621 1 42.75 130 ILE B N 1
ATOM 2832 C CA . ILE B 1 130 ? 7.711 -0.632 -6.477 1 42.75 130 ILE B CA 1
ATOM 2833 C C . ILE B 1 130 ? 9.062 -1.303 -6.684 1 42.75 130 ILE B C 1
ATOM 2835 O O . ILE B 1 130 ? 10.016 -0.664 -7.137 1 42.75 130 ILE B O 1
ATOM 2839 N N . VAL B 1 131 ? 9.617 -2.213 -5.891 1 40.69 131 VAL B N 1
ATOM 2840 C CA . VAL B 1 131 ? 10.773 -2.4 -6.762 1 40.69 131 VAL B CA 1
ATOM 2841 C C . VAL B 1 131 ? 10.359 -2.223 -8.219 1 40.69 131 VAL B C 1
ATOM 2843 O O . VAL B 1 131 ? 9.172 -2.293 -8.547 1 40.69 131 VAL B O 1
ATOM 2846 N N . ASP B 1 132 ? 11.062 -2.336 -9.211 1 38.53 132 ASP B N 1
ATOM 2847 C CA . ASP B 1 132 ? 10.672 -2.018 -10.586 1 38.53 132 ASP B CA 1
ATOM 2848 C C . ASP B 1 132 ? 9.273 -2.533 -10.891 1 38.53 132 ASP B C 1
ATOM 2850 O O . ASP B 1 132 ? 9.086 -3.723 -11.164 1 38.53 132 ASP B O 1
ATOM 2854 N N . THR B 1 133 ? 8.266 -2.301 -10.125 1 40.31 133 THR B N 1
ATOM 2855 C CA . THR B 1 133 ? 6.957 -2.543 -10.719 1 40.31 133 THR B CA 1
ATOM 2856 C C . THR B 1 133 ? 7.078 -2.715 -12.234 1 40.31 133 THR B C 1
ATOM 2858 O O . THR B 1 133 ? 6.184 -3.275 -12.875 1 40.31 133 THR B O 1
ATOM 2861 N N . HIS B 1 134 ? 7.973 -1.944 -12.75 1 37.12 134 HIS B N 1
ATOM 2862 C CA . HIS B 1 134 ? 8.273 -2.312 -14.125 1 37.12 134 HIS B CA 1
ATOM 2863 C C . HIS B 1 134 ? 8.844 -3.727 -14.211 1 37.12 134 HIS B C 1
ATOM 2865 O O . HIS B 1 134 ? 9.266 -4.168 -15.273 1 37.12 134 HIS B O 1
ATOM 2871 N N . LEU B 1 135 ? 9.406 -4.168 -13.172 1 37.44 135 LEU B N 1
ATOM 2872 C CA . LEU B 1 135 ? 9.922 -5.516 -13.383 1 37.44 135 LEU B CA 1
ATOM 2873 C C . LEU B 1 135 ? 8.883 -6.398 -14.055 1 37.44 135 LEU B C 1
ATOM 2875 O O . LEU B 1 135 ? 9.203 -7.473 -14.57 1 37.44 135 LEU B O 1
ATOM 2879 N N . LEU B 1 136 ? 7.742 -6.434 -13.438 1 35.31 136 LEU B N 1
ATOM 2880 C CA . LEU B 1 136 ? 6.828 -7.32 -14.148 1 35.31 136 LEU B CA 1
ATOM 2881 C C . LEU B 1 136 ? 6.559 -6.809 -15.555 1 35.31 136 LEU B C 1
ATOM 2883 O O . LEU B 1 136 ? 6.828 -5.648 -15.859 1 35.31 136 LEU B O 1
ATOM 2887 N N . ASP B 1 137 ? 5.746 -7.41 -16.344 1 36.09 137 ASP B N 1
ATOM 2888 C CA . ASP B 1 137 ? 5.438 -7.137 -17.75 1 36.09 137 ASP B CA 1
ATOM 2889 C C . ASP B 1 137 ? 5.152 -5.652 -17.969 1 36.09 137 ASP B C 1
ATOM 2891 O O . ASP B 1 137 ? 4.316 -5.066 -17.281 1 36.09 137 ASP B O 1
ATOM 2895 N N . PRO B 1 138 ? 6.016 -4.867 -18.547 1 39.69 138 PRO B N 1
ATOM 2896 C CA . PRO B 1 138 ? 5.73 -3.5 -19 1 39.69 138 PRO B CA 1
ATOM 2897 C C . PRO B 1 138 ? 4.238 -3.223 -19.125 1 39.69 138 PRO B C 1
ATOM 2899 O O . PRO B 1 138 ? 3.787 -2.105 -18.859 1 39.69 138 PRO B O 1
ATOM 2902 N N . THR B 1 139 ? 3.48 -3.951 -19.859 1 39.81 139 THR B N 1
ATOM 2903 C CA . THR B 1 139 ? 2.143 -3.541 -20.266 1 39.81 139 THR B CA 1
ATOM 2904 C C . THR B 1 139 ? 1.16 -3.656 -19.109 1 39.81 139 THR B C 1
ATOM 2906 O O . THR B 1 139 ? 0.391 -2.73 -18.844 1 39.81 139 THR B O 1
ATOM 2909 N N . GLN B 1 140 ? 0.652 -4.984 -18.594 1 50.56 140 GLN B N 1
ATOM 2910 C CA . GLN B 1 140 ? -0.344 -5.113 -17.547 1 50.56 140 GLN B CA 1
ATOM 2911 C C . GLN B 1 140 ? 0.32 -5.301 -16.172 1 50.56 140 GLN B C 1
ATOM 2913 O O . GLN B 1 140 ? 1.134 -6.207 -16 1 50.56 140 GLN B O 1
ATOM 2918 N N . ASP B 1 141 ? 0.314 -4.398 -15.18 1 65.69 141 ASP B N 1
ATOM 2919 C CA . ASP B 1 141 ? 0.786 -4.504 -13.797 1 65.69 141 ASP B CA 1
ATOM 2920 C C . ASP B 1 141 ? 0.257 -5.773 -13.133 1 65.69 141 ASP B C 1
ATOM 2922 O O . ASP B 1 141 ? -0.74 -6.348 -13.578 1 65.69 141 ASP B O 1
ATOM 2926 N N . ASN B 1 142 ? 1.101 -6.711 -12.484 1 72.06 142 ASN B N 1
ATOM 2927 C CA . ASN B 1 142 ? 0.775 -7.945 -11.781 1 72.06 142 ASN B CA 1
ATOM 2928 C C . ASN B 1 142 ? -0.623 -7.891 -11.172 1 72.06 142 ASN B C 1
ATOM 2930 O O . ASN B 1 142 ? -1.353 -8.883 -11.188 1 72.06 142 ASN B O 1
ATOM 2934 N N . ASP B 1 143 ? -1.051 -6.773 -10.93 1 79.75 143 ASP B N 1
ATOM 2935 C CA . ASP B 1 143 ? -2.367 -6.617 -10.32 1 79.75 143 ASP B CA 1
ATOM 2936 C C . ASP B 1 143 ? -3.477 -6.773 -11.359 1 79.75 143 ASP B C 1
ATOM 2938 O O . ASP B 1 143 ? -4.535 -7.328 -11.062 1 79.75 143 ASP B O 1
ATOM 2942 N N . SER B 1 144 ? -3.137 -6.355 -12.547 1 83.19 144 SER B N 1
ATOM 2943 C CA . SER B 1 144 ? -4.125 -6.469 -13.609 1 83.19 144 SER B CA 1
ATOM 2944 C C . SER B 1 144 ? -4.332 -7.926 -14.016 1 83.19 144 SER B C 1
ATOM 2946 O O . SER B 1 144 ? -5.449 -8.336 -14.336 1 83.19 144 SER B O 1
ATOM 2948 N N . VAL B 1 145 ? -3.279 -8.656 -13.977 1 80.62 145 VAL B N 1
ATOM 2949 C CA . VAL B 1 145 ? -3.363 -10.07 -14.312 1 80.62 145 VAL B CA 1
ATOM 2950 C C . VAL B 1 145 ? -4.223 -10.805 -13.281 1 80.62 145 VAL B C 1
ATOM 2952 O O . VAL B 1 145 ? -5.129 -11.562 -13.641 1 80.62 145 VAL B O 1
ATOM 2955 N N . VAL B 1 146 ? -3.975 -10.531 -12.062 1 83.88 146 VAL B N 1
ATOM 2956 C CA . VAL B 1 146 ? -4.723 -11.156 -10.977 1 83.88 146 VAL B CA 1
ATOM 2957 C C . VAL B 1 146 ? -6.195 -10.766 -11.062 1 83.88 146 VAL B C 1
ATOM 2959 O O . VAL B 1 146 ? -7.078 -11.625 -11.016 1 83.88 146 VAL B O 1
ATOM 2962 N N . SER B 1 147 ? -6.422 -9.5 -11.211 1 88.81 147 SER B N 1
ATOM 2963 C CA . SER B 1 147 ? -7.797 -9.008 -11.25 1 88.81 147 SER B CA 1
ATOM 2964 C C . SER B 1 147 ? -8.547 -9.578 -12.445 1 88.81 147 SER B C 1
ATOM 2966 O O . SER B 1 147 ? -9.734 -9.914 -12.344 1 88.81 147 SER B O 1
ATOM 2968 N N . SER B 1 148 ? -7.879 -9.688 -13.547 1 88.88 148 SER B N 1
ATOM 2969 C CA . SER B 1 148 ? -8.5 -10.258 -14.742 1 88.88 148 SER B CA 1
ATOM 2970 C C . SER B 1 148 ? -8.852 -11.727 -14.539 1 88.88 148 SER B C 1
ATOM 2972 O O . SER B 1 148 ? -9.898 -12.188 -14.992 1 88.88 148 SER B O 1
ATOM 2974 N N . ARG B 1 149 ? -7.984 -12.375 -13.914 1 88.38 149 ARG B N 1
ATOM 2975 C CA . ARG B 1 149 ? -8.242 -13.781 -13.625 1 88.38 149 ARG B CA 1
ATOM 2976 C C . ARG B 1 149 ? -9.461 -13.938 -12.719 1 88.38 149 ARG B C 1
ATOM 2978 O O . ARG B 1 149 ? -10.328 -14.781 -12.977 1 88.38 149 ARG B O 1
ATOM 2985 N N . ILE B 1 150 ? -9.516 -13.164 -11.727 1 91.56 150 ILE B N 1
ATOM 2986 C CA . ILE B 1 150 ? -10.641 -13.219 -10.797 1 91.56 150 ILE B CA 1
ATOM 2987 C C . ILE B 1 150 ? -11.938 -12.875 -11.539 1 91.56 150 ILE B C 1
ATOM 2989 O O . ILE B 1 150 ? -12.961 -13.539 -11.352 1 91.56 150 ILE B O 1
ATOM 2993 N N . ALA B 1 151 ? -11.891 -11.859 -12.359 1 93.19 151 ALA B N 1
ATOM 2994 C CA . ALA B 1 151 ? -13.055 -11.477 -13.156 1 93.19 151 ALA B CA 1
ATOM 2995 C C . ALA B 1 151 ? -13.531 -12.633 -14.023 1 93.19 151 ALA B C 1
ATOM 2997 O O . ALA B 1 151 ? -14.734 -12.906 -14.109 1 93.19 151 ALA B O 1
ATOM 2998 N N . SER B 1 152 ? -12.594 -13.273 -14.648 1 91.81 152 SER B N 1
ATOM 2999 C CA . SER B 1 152 ? -12.914 -14.406 -15.516 1 91.81 152 SER B CA 1
ATOM 3000 C C . SER B 1 152 ? -13.562 -15.539 -14.727 1 91.81 152 SER B C 1
ATOM 3002 O O . SER B 1 152 ? -14.531 -16.141 -15.188 1 91.81 152 SER B O 1
ATOM 3004 N N . LEU B 1 153 ? -13.07 -15.789 -13.57 1 89.88 153 LEU B N 1
ATOM 3005 C CA . LEU B 1 153 ? -13.625 -16.828 -12.719 1 89.88 153 LEU B CA 1
ATOM 3006 C C . LEU B 1 153 ? -15.039 -16.469 -12.266 1 89.88 153 LEU B C 1
ATOM 3008 O O . LEU B 1 153 ? -15.93 -17.312 -12.289 1 89.88 153 LEU B O 1
ATOM 3012 N N . LEU B 1 154 ? -15.234 -15.219 -11.891 1 92.5 154 LEU B N 1
ATOM 3013 C CA . LEU B 1 154 ? -16.547 -14.75 -11.461 1 92.5 154 LEU B CA 1
ATOM 3014 C C . LEU B 1 154 ? -17.562 -14.867 -12.586 1 92.5 154 LEU B C 1
ATOM 3016 O O . LEU B 1 154 ? -18.703 -15.289 -12.359 1 92.5 154 LEU B O 1
ATOM 3020 N N . HIS B 1 155 ? -17.109 -14.508 -13.742 1 92.44 155 HIS B N 1
ATOM 3021 C CA . HIS B 1 155 ? -17.984 -14.594 -14.898 1 92.44 155 HIS B CA 1
ATOM 3022 C C . HIS B 1 155 ? -18.328 -16.047 -15.234 1 92.44 155 HIS B C 1
ATOM 3024 O O . HIS B 1 155 ? -19.5 -16.406 -15.375 1 92.44 155 HIS B O 1
ATOM 3030 N N . ALA B 1 156 ? -17.359 -16.844 -15.352 1 89 156 ALA B N 1
ATOM 3031 C CA . ALA B 1 156 ? -17.516 -18.219 -15.781 1 89 156 ALA B CA 1
ATOM 3032 C C . ALA B 1 156 ? -18.344 -19.031 -14.773 1 89 156 ALA B C 1
ATOM 3034 O O . ALA B 1 156 ? -19.172 -19.844 -15.156 1 89 156 ALA B O 1
ATOM 3035 N N . ARG B 1 157 ? -18.172 -18.734 -13.539 1 87.88 157 ARG B N 1
ATOM 3036 C CA . ARG B 1 157 ? -18.75 -19.594 -12.516 1 87.88 157 ARG B CA 1
ATOM 3037 C C . ARG B 1 157 ? -20.078 -19.062 -12.016 1 87.88 157 ARG B C 1
ATOM 3039 O O . ARG B 1 157 ? -20.969 -19.828 -11.641 1 87.88 157 ARG B O 1
ATOM 3046 N N . PHE B 1 158 ? -20.25 -17.75 -12.109 1 90.81 158 PHE B N 1
ATOM 3047 C CA . PHE B 1 158 ? -21.422 -17.203 -11.438 1 90.81 158 PHE B CA 1
ATOM 3048 C C . PHE B 1 158 ? -22.188 -16.266 -12.352 1 90.81 158 PHE B C 1
ATOM 3050 O O . PHE B 1 158 ? -23.172 -15.641 -11.938 1 90.81 158 PHE B O 1
ATOM 3057 N N . GLY B 1 159 ? -21.703 -16.078 -13.555 1 92.62 159 GLY B N 1
ATOM 3058 C CA . GLY B 1 159 ? -22.391 -15.234 -14.523 1 92.62 159 GLY B CA 1
ATOM 3059 C C . GLY B 1 159 ? -22.266 -13.75 -14.219 1 92.62 159 GLY B C 1
ATOM 3060 O O . GLY B 1 159 ? -23.094 -12.953 -14.664 1 92.62 159 GLY B O 1
ATOM 3061 N N . VAL B 1 160 ? -21.328 -13.398 -13.438 1 94.81 160 VAL B N 1
ATOM 3062 C CA . VAL B 1 160 ? -21.125 -11.984 -13.141 1 94.81 160 VAL B CA 1
ATOM 3063 C C . VAL B 1 160 ? -20.703 -11.25 -14.406 1 94.81 160 VAL B C 1
ATOM 3065 O O . VAL B 1 160 ? -19.781 -11.68 -15.109 1 94.81 160 VAL B O 1
ATOM 3068 N N . ARG B 1 161 ? -21.406 -10.172 -14.656 1 95.44 161 ARG B N 1
ATOM 3069 C CA . ARG B 1 161 ? -21.094 -9.398 -15.852 1 95.44 161 ARG B CA 1
ATOM 3070 C C . ARG B 1 161 ? -19.75 -8.703 -15.719 1 95.44 161 ARG B C 1
ATOM 3072 O O . ARG B 1 161 ? -19.453 -8.102 -14.68 1 95.44 161 ARG B O 1
ATOM 3079 N N . ASP B 1 162 ? -19 -8.859 -16.734 1 93.75 162 ASP B N 1
ATOM 3080 C CA . ASP B 1 162 ? -17.688 -8.203 -16.781 1 93.75 162 ASP B CA 1
ATOM 3081 C C . ASP B 1 162 ? -17.828 -6.754 -17.25 1 93.75 162 ASP B C 1
ATOM 3083 O O . ASP B 1 162 ? -17.797 -6.477 -18.438 1 93.75 162 ASP B O 1
ATOM 3087 N N . THR B 1 163 ? -18.031 -5.797 -16.359 1 94.75 163 THR B N 1
ATOM 3088 C CA . THR B 1 163 ? -18.219 -4.379 -16.641 1 94.75 163 THR B CA 1
ATOM 3089 C C . THR B 1 163 ? -16.984 -3.576 -16.266 1 94.75 163 THR B C 1
ATOM 3091 O O . THR B 1 163 ? -16.203 -3.994 -15.398 1 94.75 163 THR B O 1
ATOM 3094 N N . PRO B 1 164 ? -16.75 -2.449 -16.891 1 94.06 164 PRO B N 1
ATOM 3095 C CA . PRO B 1 164 ? -15.594 -1.621 -16.562 1 94.06 164 PRO B CA 1
ATOM 3096 C C . PRO B 1 164 ? -15.562 -1.216 -15.086 1 94.06 164 PRO B C 1
ATOM 3098 O O . PRO B 1 164 ? -14.508 -1.276 -14.445 1 94.06 164 PRO B O 1
ATOM 3101 N N . PRO B 1 165 ? -16.734 -0.91 -14.438 1 95.25 165 PRO B N 1
ATOM 3102 C CA . PRO B 1 165 ? -16.688 -0.585 -13.008 1 95.25 165 PRO B CA 1
ATOM 3103 C C . PRO B 1 165 ? -16.266 -1.772 -12.148 1 95.25 165 PRO B C 1
ATOM 3105 O O . PRO B 1 165 ? -15.539 -1.6 -11.164 1 95.25 165 PRO B O 1
ATOM 3108 N N . LEU B 1 166 ? -16.719 -2.961 -12.539 1 95.5 166 LEU B N 1
ATOM 3109 C CA . LEU B 1 166 ? -16.312 -4.145 -11.789 1 95.5 166 LEU B CA 1
ATOM 3110 C C . LEU B 1 166 ? -14.812 -4.398 -11.93 1 95.5 166 LEU B C 1
ATOM 3112 O O . LEU B 1 166 ? -14.148 -4.746 -10.961 1 95.5 166 LEU B O 1
ATOM 3116 N N . ARG B 1 167 ? -14.336 -4.234 -13.156 1 94.5 167 ARG B N 1
ATOM 3117 C CA . ARG B 1 167 ? -12.914 -4.441 -13.383 1 94.5 167 ARG B CA 1
ATOM 3118 C C . ARG B 1 167 ? -12.078 -3.494 -12.539 1 94.5 167 ARG B C 1
ATOM 3120 O O . ARG B 1 167 ? -11.07 -3.9 -11.953 1 94.5 167 ARG B O 1
ATOM 3127 N N . LEU B 1 168 ? -12.492 -2.26 -12.461 1 95.5 168 LEU B N 1
ATOM 3128 C CA . LEU B 1 168 ? -11.781 -1.302 -11.633 1 95.5 168 LEU B CA 1
ATOM 3129 C C . LEU B 1 168 ? -11.898 -1.669 -10.156 1 95.5 168 LEU B C 1
ATOM 3131 O O . LEU B 1 168 ? -10.93 -1.566 -9.398 1 95.5 168 LEU B O 1
ATOM 3135 N N . ALA B 1 169 ? -13.078 -2.061 -9.742 1 96.38 169 ALA B N 1
ATOM 3136 C CA . ALA B 1 169 ? -13.289 -2.465 -8.359 1 96.38 169 ALA B CA 1
ATOM 3137 C C . ALA B 1 169 ? -12.406 -3.654 -7.988 1 96.38 169 ALA B C 1
ATOM 3139 O O . ALA B 1 169 ? -11.883 -3.721 -6.879 1 96.38 169 ALA B O 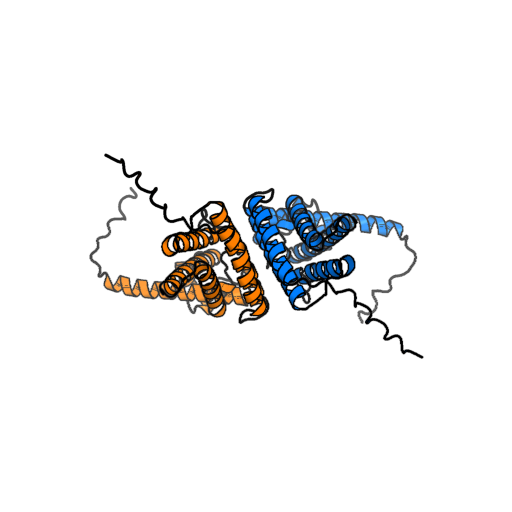1
ATOM 3140 N N . LEU B 1 170 ? -12.227 -4.574 -8.922 1 95.31 170 LEU B N 1
ATOM 3141 C CA . LEU B 1 170 ? -11.375 -5.727 -8.672 1 95.31 170 LEU B CA 1
ATOM 3142 C C . LEU B 1 170 ? -9.914 -5.305 -8.555 1 95.31 170 LEU B C 1
ATOM 3144 O O . LEU B 1 170 ? -9.172 -5.836 -7.727 1 95.31 170 LEU B O 1
ATOM 3148 N N . LEU B 1 171 ? -9.516 -4.348 -9.367 1 92.88 171 LEU B N 1
ATOM 3149 C CA . LEU B 1 171 ? -8.164 -3.814 -9.266 1 92.88 171 LEU B CA 1
ATOM 3150 C C . LEU B 1 171 ? -7.949 -3.115 -7.93 1 92.88 171 LEU B C 1
ATOM 3152 O O . LEU B 1 171 ? -6.949 -3.355 -7.25 1 92.88 171 LEU B O 1
ATOM 3156 N N . THR B 1 172 ? -8.906 -2.27 -7.547 1 94.75 172 THR B N 1
ATOM 3157 C CA . THR B 1 172 ? -8.789 -1.576 -6.27 1 94.75 172 THR B CA 1
ATOM 3158 C C . THR B 1 172 ? -8.805 -2.57 -5.109 1 94.75 172 THR B C 1
ATOM 3160 O O . THR B 1 172 ? -8.055 -2.418 -4.145 1 94.75 172 THR B O 1
ATOM 3163 N N . THR B 1 173 ? -9.602 -3.588 -5.207 1 94.69 173 THR B N 1
ATOM 3164 C CA . THR B 1 173 ? -9.656 -4.645 -4.203 1 94.69 173 THR B CA 1
ATOM 3165 C C . THR B 1 173 ? -8.305 -5.336 -4.066 1 94.69 173 THR B C 1
ATOM 3167 O O . THR B 1 173 ? -7.852 -5.613 -2.955 1 94.69 173 THR B O 1
ATOM 3170 N N . THR B 1 174 ? -7.703 -5.586 -5.184 1 91.81 174 THR B N 1
ATOM 3171 C CA . THR B 1 174 ? -6.391 -6.227 -5.172 1 91.81 174 THR B CA 1
ATOM 3172 C C . THR B 1 174 ? -5.363 -5.348 -4.469 1 91.81 174 THR B C 1
ATOM 3174 O O . THR B 1 174 ? -4.594 -5.832 -3.637 1 91.81 174 THR B O 1
ATOM 3177 N N . LYS B 1 175 ? -5.375 -4.039 -4.754 1 89.81 175 LYS B N 1
ATOM 3178 C CA . LYS B 1 175 ? -4.469 -3.102 -4.102 1 89.81 175 LYS B CA 1
ATOM 3179 C C . LYS B 1 175 ? -4.711 -3.053 -2.596 1 89.81 175 LYS B C 1
ATOM 3181 O O . LYS B 1 175 ? -3.766 -3.055 -1.807 1 89.81 175 LYS B O 1
ATOM 3186 N N . VAL B 1 176 ? -5.895 -3.059 -2.238 1 93.19 176 VAL B N 1
ATOM 3187 C CA . VAL B 1 176 ? -6.277 -2.971 -0.833 1 93.19 176 VAL B CA 1
ATOM 3188 C C . VAL B 1 176 ? -5.895 -4.262 -0.112 1 93.19 176 VAL B C 1
ATOM 3190 O O . VAL B 1 176 ? -5.348 -4.227 0.992 1 93.19 176 VAL B O 1
ATOM 3193 N N . ALA B 1 177 ? -6.211 -5.383 -0.742 1 93.44 177 ALA B N 1
ATOM 3194 C CA . ALA B 1 177 ? -5.84 -6.664 -0.145 1 93.44 177 ALA B CA 1
ATOM 3195 C C . ALA B 1 177 ? -4.34 -6.738 0.108 1 93.44 177 ALA B C 1
ATOM 3197 O O . ALA B 1 177 ? -3.904 -7.133 1.192 1 93.44 177 ALA B O 1
ATOM 3198 N N . ASP B 1 178 ? -3.639 -6.332 -0.863 1 88.19 178 ASP B N 1
ATOM 3199 C CA . ASP B 1 178 ? -2.186 -6.352 -0.726 1 88.19 178 ASP B CA 1
ATOM 3200 C C . ASP B 1 178 ? -1.733 -5.48 0.445 1 88.19 178 ASP B C 1
ATOM 3202 O O . ASP B 1 178 ? -0.914 -5.906 1.261 1 88.19 178 ASP B O 1
ATOM 3206 N N . ALA B 1 179 ? -2.256 -4.301 0.539 1 88.12 179 ALA B N 1
ATOM 3207 C CA . ALA B 1 179 ? -1.89 -3.365 1.597 1 88.12 179 ALA B CA 1
ATOM 3208 C C . ALA B 1 179 ? -2.252 -3.922 2.971 1 88.12 179 ALA B C 1
ATOM 3210 O O . ALA B 1 179 ? -1.454 -3.846 3.908 1 88.12 179 ALA B O 1
ATOM 3211 N N . LEU B 1 180 ? -3.383 -4.48 3.086 1 93.12 180 LEU B N 1
ATOM 3212 C CA . LEU B 1 180 ? -3.859 -4.941 4.387 1 93.12 180 LEU B CA 1
ATOM 3213 C C . LEU B 1 180 ? -3.152 -6.227 4.801 1 93.12 180 LEU B C 1
ATOM 3215 O O . LEU B 1 180 ? -2.881 -6.438 5.984 1 93.12 180 LEU B O 1
ATOM 3219 N N . ILE B 1 181 ? -2.861 -7.078 3.869 1 92.19 181 ILE B N 1
ATOM 3220 C CA . ILE B 1 181 ? -2.131 -8.297 4.184 1 92.19 181 ILE B CA 1
ATOM 3221 C C . ILE B 1 181 ? -0.702 -7.953 4.598 1 92.19 181 ILE B C 1
ATOM 3223 O O . ILE B 1 181 ? -0.186 -8.492 5.582 1 92.19 181 ILE B O 1
ATOM 3227 N N . LYS B 1 182 ? -0.128 -7.062 3.863 1 87.69 182 LYS B N 1
ATOM 3228 C CA . LYS B 1 182 ? 1.182 -6.57 4.281 1 87.69 182 LYS B CA 1
ATOM 3229 C C . LYS B 1 182 ? 1.136 -6.027 5.707 1 87.69 182 LYS B C 1
ATOM 3231 O O . LYS B 1 182 ? 2.012 -6.332 6.52 1 87.69 182 LYS B O 1
ATOM 3236 N N . PHE B 1 183 ? 0.156 -5.277 6.004 1 88.75 183 PHE B N 1
ATOM 3237 C CA . PHE B 1 183 ? -0.001 -4.695 7.332 1 88.75 183 PHE B CA 1
ATOM 3238 C C . PHE B 1 183 ? -0.212 -5.777 8.383 1 88.75 183 PHE B C 1
ATOM 3240 O O . PHE B 1 183 ? 0.395 -5.738 9.453 1 88.75 183 PHE B O 1
ATOM 3247 N N . ALA B 1 184 ? -1.019 -6.742 8.062 1 93.75 184 ALA B N 1
ATOM 3248 C CA . ALA B 1 184 ? -1.273 -7.848 8.984 1 93.75 184 ALA B CA 1
ATOM 3249 C C . ALA B 1 184 ? 0.02 -8.578 9.344 1 93.75 184 ALA B C 1
ATOM 3251 O O . ALA B 1 184 ? 0.257 -8.898 10.508 1 93.75 184 ALA B O 1
ATOM 3252 N N . PHE B 1 185 ? 0.854 -8.766 8.398 1 89.94 185 PHE B N 1
ATOM 3253 C CA . PHE B 1 185 ? 2.072 -9.539 8.609 1 89.94 185 PHE B CA 1
ATOM 3254 C C . PHE B 1 185 ? 3.158 -8.672 9.234 1 89.94 185 PHE B C 1
ATOM 3256 O O . PHE B 1 185 ? 4.141 -9.195 9.773 1 89.94 185 PHE B O 1
ATOM 3263 N N . SER B 1 186 ? 3 -7.379 9.086 1 85.56 186 SER B N 1
ATOM 3264 C CA . SER B 1 186 ? 3.906 -6.5 9.812 1 85.56 186 SER B CA 1
ATOM 3265 C C . SER B 1 186 ? 3.594 -6.496 11.305 1 85.56 186 SER B C 1
ATOM 3267 O O . SER B 1 186 ? 4.461 -6.195 12.133 1 85.56 186 SER B O 1
ATOM 3269 N N . ARG B 1 187 ? 2.391 -6.859 11.648 1 89.62 187 ARG B N 1
ATOM 3270 C CA . ARG B 1 187 ? 1.956 -6.863 13.039 1 89.62 187 ARG B CA 1
ATOM 3271 C C . ARG B 1 187 ? 2.223 -8.219 13.695 1 89.62 187 ARG B C 1
ATOM 3273 O O . ARG B 1 187 ? 2.436 -8.297 14.906 1 89.62 187 ARG B O 1
ATOM 3280 N N . SER B 1 188 ? 2.139 -9.242 12.875 1 92.12 188 SER B N 1
ATOM 3281 C CA . SER B 1 188 ? 2.359 -10.609 13.336 1 92.12 188 SER B CA 1
ATOM 3282 C C . SER B 1 188 ? 2.922 -11.484 12.227 1 92.12 188 SER B C 1
ATOM 3284 O O . SER B 1 188 ? 2.457 -11.422 11.086 1 92.12 188 SER B O 1
ATOM 3286 N N . PRO B 1 189 ? 3.881 -12.344 12.531 1 87.62 189 PRO B N 1
ATOM 3287 C CA . PRO B 1 189 ? 4.438 -13.234 11.508 1 87.62 189 PRO B CA 1
ATOM 3288 C C . PRO B 1 189 ? 3.395 -14.188 10.922 1 87.62 189 PRO B C 1
ATOM 3290 O O . PRO B 1 189 ? 3.568 -14.688 9.812 1 87.62 189 PRO B O 1
ATOM 3293 N N . GLU B 1 190 ? 2.348 -14.398 11.664 1 93.5 190 GLU B N 1
ATOM 3294 C CA . GLU B 1 190 ? 1.301 -15.305 11.195 1 93.5 190 GLU B CA 1
ATOM 3295 C C . GLU B 1 190 ? 0.174 -14.539 10.516 1 93.5 190 GLU B C 1
ATOM 3297 O O . GLU B 1 190 ? -0.789 -15.141 10.031 1 93.5 190 GLU B O 1
ATOM 3302 N N . GLY B 1 191 ? 0.33 -13.281 10.391 1 94.56 191 GLY B N 1
ATOM 3303 C CA . GLY B 1 191 ? -0.757 -12.445 9.906 1 94.56 191 GLY B CA 1
ATOM 3304 C C . GLY B 1 191 ? -1.763 -12.094 10.984 1 94.56 191 GLY B C 1
ATOM 3305 O O . GLY B 1 191 ? -2.453 -12.969 11.508 1 94.56 191 GLY B O 1
ATOM 3306 N N . ASP B 1 192 ? -1.823 -10.859 11.414 1 96.62 192 ASP B N 1
ATOM 3307 C CA . ASP B 1 192 ? -2.768 -10.398 12.43 1 96.62 192 ASP B CA 1
ATOM 3308 C C . ASP B 1 192 ? -4.207 -10.703 12.016 1 96.62 192 ASP B C 1
ATOM 3310 O O . ASP B 1 192 ? -4.715 -10.133 11.055 1 96.62 192 ASP B O 1
ATOM 3314 N N . GLU B 1 193 ? -4.809 -11.539 12.734 1 97.12 193 GLU B N 1
ATOM 3315 C CA . GLU B 1 193 ? -6.117 -12.07 12.367 1 97.12 193 GLU B CA 1
ATOM 3316 C C . GLU B 1 193 ? -7.172 -10.969 12.336 1 97.12 193 GLU B C 1
ATOM 3318 O O . GLU B 1 193 ? -8.086 -11 11.508 1 97.12 193 GLU B O 1
ATOM 3323 N N . GLU B 1 194 ? -7.105 -10.008 13.227 1 96.94 194 GLU B N 1
ATOM 3324 C CA . GLU B 1 194 ? -8.094 -8.938 13.25 1 96.94 194 GLU B CA 1
ATOM 3325 C C . GLU B 1 194 ? -7.992 -8.062 12 1 96.94 194 GLU B C 1
ATOM 3327 O O . GLU B 1 194 ? -9.008 -7.656 11.438 1 96.94 194 GLU B O 1
ATOM 3332 N N . VAL B 1 195 ? -6.805 -7.773 11.57 1 96.62 195 VAL B N 1
ATOM 3333 C CA . VAL B 1 195 ? -6.59 -7.004 10.352 1 96.62 195 VAL B CA 1
ATOM 3334 C C . VAL B 1 195 ? -7.141 -7.773 9.156 1 96.62 195 VAL B C 1
ATOM 3336 O O . VAL B 1 195 ? -7.84 -7.203 8.312 1 96.62 195 VAL B O 1
ATOM 3339 N N . LEU B 1 196 ? -6.828 -9.086 9.133 1 97.5 196 LEU B N 1
ATOM 3340 C CA . LEU B 1 196 ? -7.281 -9.914 8.023 1 97.5 196 LEU B CA 1
ATOM 3341 C C . LEU B 1 196 ? -8.805 -9.992 7.984 1 97.5 196 LEU B C 1
ATOM 3343 O O . LEU B 1 196 ? -9.406 -9.961 6.91 1 97.5 196 LEU B O 1
ATOM 3347 N N . GLN B 1 197 ? -9.43 -10.031 9.109 1 96.69 197 GLN B N 1
ATOM 3348 C CA . GLN B 1 197 ? -10.891 -10.078 9.18 1 96.69 197 GLN B CA 1
ATOM 3349 C C . GLN B 1 197 ? -11.508 -8.766 8.711 1 96.69 197 GLN B C 1
ATOM 3351 O O . GLN B 1 197 ? -12.484 -8.766 7.957 1 96.69 197 GLN B O 1
ATOM 3356 N N . GLN B 1 198 ? -10.969 -7.652 9.148 1 95.94 198 GLN B N 1
ATOM 3357 C CA . GLN B 1 198 ? -11.445 -6.355 8.672 1 95.94 198 GLN B CA 1
ATOM 3358 C C . GLN B 1 198 ? -11.266 -6.223 7.164 1 95.94 198 GLN B C 1
ATOM 3360 O O . GLN B 1 198 ? -12.141 -5.715 6.465 1 95.94 198 GLN B O 1
ATOM 3365 N N . GLY B 1 199 ? -10.109 -6.688 6.703 1 96.06 199 GLY B N 1
ATOM 3366 C CA . GLY B 1 199 ? -9.844 -6.637 5.273 1 96.06 199 GLY B CA 1
ATOM 3367 C C . GLY B 1 199 ? -10.844 -7.43 4.449 1 96.06 199 GLY B C 1
ATOM 3368 O O . GLY B 1 199 ? -11.375 -6.93 3.457 1 96.06 199 GLY B O 1
ATOM 3369 N N . ARG B 1 200 ? -11.086 -8.625 4.91 1 95.31 200 ARG B N 1
ATOM 3370 C CA . ARG B 1 200 ? -12.039 -9.484 4.215 1 95.31 200 ARG B CA 1
ATOM 3371 C C . ARG B 1 200 ? -13.406 -8.812 4.125 1 95.31 200 ARG B C 1
ATOM 3373 O O . ARG B 1 200 ? -14.031 -8.812 3.062 1 95.31 200 ARG B O 1
ATOM 3380 N N . ARG B 1 201 ? -13.844 -8.289 5.188 1 93.69 201 ARG B N 1
ATOM 3381 C CA . ARG B 1 201 ? -15.141 -7.617 5.23 1 93.69 201 ARG B CA 1
ATOM 3382 C C . ARG B 1 201 ? -15.156 -6.402 4.305 1 93.69 201 ARG B C 1
ATOM 3384 O O . ARG B 1 201 ? -16.125 -6.195 3.562 1 93.69 201 ARG B O 1
ATOM 3391 N N . MET B 1 202 ? -14.125 -5.656 4.336 1 94.88 202 MET B N 1
ATOM 3392 C CA . MET B 1 202 ? -14.008 -4.453 3.518 1 94.88 202 MET B CA 1
ATOM 3393 C C . MET B 1 202 ? -14.094 -4.793 2.033 1 94.88 202 MET B C 1
ATOM 3395 O O . MET B 1 202 ? -14.82 -4.137 1.283 1 94.88 202 MET B O 1
ATOM 3399 N N . LEU B 1 203 ? -13.398 -5.793 1.626 1 95.31 203 LEU B N 1
ATOM 3400 C CA . LEU B 1 203 ? -13.352 -6.188 0.221 1 95.31 203 LEU B CA 1
ATOM 3401 C C . LEU B 1 203 ? -14.711 -6.691 -0.248 1 95.31 203 LEU B C 1
ATOM 3403 O O . LEU B 1 203 ? -15.164 -6.348 -1.342 1 95.31 203 LEU B O 1
ATOM 3407 N N . ARG B 1 204 ? -15.359 -7.453 0.596 1 92.88 204 ARG B N 1
ATOM 3408 C CA . ARG B 1 204 ? -16.672 -7.992 0.259 1 92.88 204 ARG B CA 1
ATOM 3409 C C . ARG B 1 204 ? -17.688 -6.871 0.056 1 92.88 204 ARG B C 1
ATOM 3411 O O . ARG B 1 204 ? -18.391 -6.84 -0.958 1 92.88 204 ARG B O 1
ATOM 3418 N N . ILE B 1 205 ? -17.703 -5.973 0.975 1 92.19 205 ILE B N 1
ATOM 3419 C CA . ILE B 1 205 ? -18.672 -4.883 0.927 1 92.19 205 ILE B CA 1
ATOM 3420 C C . ILE B 1 205 ? -18.406 -4 -0.289 1 92.19 205 ILE B C 1
ATOM 3422 O O . ILE B 1 205 ? -19.328 -3.588 -0.986 1 92.19 205 ILE B O 1
ATOM 3426 N N . HIS B 1 206 ? -17.203 -3.77 -0.576 1 94.38 206 HIS B N 1
ATOM 3427 C CA . HIS B 1 206 ? -16.828 -2.945 -1.719 1 94.38 206 HIS B CA 1
ATOM 3428 C C . HIS B 1 206 ? -17.281 -3.578 -3.029 1 94.38 206 HIS B C 1
ATOM 3430 O O . HIS B 1 206 ? -17.969 -2.932 -3.832 1 94.38 206 HIS B O 1
ATOM 3436 N N . LEU B 1 207 ? -16.969 -4.859 -3.213 1 94.94 207 LEU B N 1
ATOM 3437 C CA . LEU B 1 207 ? -17.234 -5.516 -4.488 1 94.94 207 LEU B CA 1
ATOM 3438 C C . LEU B 1 207 ? -18.734 -5.727 -4.684 1 94.94 207 LEU B C 1
ATOM 3440 O O . LEU B 1 207 ? -19.219 -5.754 -5.816 1 94.94 207 LEU B O 1
ATOM 3444 N N . GLU B 1 208 ? -19.422 -5.875 -3.582 1 93.44 208 GLU B N 1
ATOM 3445 C CA . GLU B 1 208 ? -20.875 -6.051 -3.66 1 93.44 208 GLU B CA 1
ATOM 3446 C C . GLU B 1 208 ? -21.531 -4.895 -4.41 1 93.44 208 GLU B C 1
ATOM 3448 O O . GLU B 1 208 ? -22.547 -5.082 -5.09 1 93.44 208 GLU B O 1
ATOM 3453 N N . GLY B 1 209 ? -20.938 -3.746 -4.348 1 93 209 GLY B N 1
ATOM 3454 C CA . GLY B 1 209 ? -21.5 -2.572 -4.996 1 93 209 GLY B CA 1
ATOM 3455 C C . GLY B 1 209 ? -21.328 -2.576 -6.5 1 93 209 GLY B C 1
ATOM 3456 O O . GLY B 1 209 ? -21.938 -1.77 -7.207 1 93 209 GLY B O 1
ATOM 3457 N N . TYR B 1 210 ? -20.625 -3.58 -7.043 1 94.44 210 TYR B N 1
ATOM 3458 C CA . TYR B 1 210 ? -20.281 -3.518 -8.461 1 94.44 210 TYR B CA 1
ATOM 3459 C C . TYR B 1 210 ? -20.641 -4.82 -9.164 1 94.44 210 TYR B C 1
ATOM 3461 O O . TYR B 1 210 ? -20.547 -4.922 -10.391 1 94.44 210 TYR B O 1
ATOM 3469 N N . VAL B 1 211 ? -21.062 -5.793 -8.414 1 94 211 VAL B N 1
ATOM 3470 C CA . VAL B 1 211 ? -21.375 -7.105 -8.984 1 94 211 VAL B CA 1
ATOM 3471 C C . VAL B 1 211 ? -22.781 -7.102 -9.555 1 94 211 VAL B C 1
ATOM 3473 O O . VAL B 1 211 ? -23.734 -6.695 -8.883 1 94 211 VAL B O 1
ATOM 3476 N N . GLN B 1 212 ? -22.922 -7.391 -10.797 1 92.25 212 GLN B N 1
ATOM 3477 C CA . GLN B 1 212 ? -24.188 -7.613 -11.5 1 92.25 212 GLN B CA 1
ATOM 3478 C C . GLN B 1 212 ? -24.25 -9.016 -12.094 1 92.25 212 GLN B C 1
ATOM 3480 O O . GLN B 1 212 ? -23.328 -9.422 -12.82 1 92.25 212 GLN B O 1
ATOM 3485 N N . VAL B 1 213 ? -25.266 -9.719 -11.688 1 87.44 213 VAL B N 1
ATOM 3486 C CA . VAL B 1 213 ? -25.406 -11.07 -12.219 1 87.44 213 VAL B CA 1
ATOM 3487 C C . VAL B 1 213 ? -26.391 -11.07 -13.391 1 87.44 213 VAL B C 1
ATOM 3489 O O . VAL B 1 213 ? -27.438 -10.438 -13.32 1 87.44 213 VAL B O 1
ATOM 3492 N N . GLY B 1 214 ? -25.984 -11.367 -14.617 1 74.94 214 GLY B N 1
ATOM 3493 C CA . GLY B 1 214 ? -26.812 -11.414 -15.82 1 74.94 214 GLY B CA 1
ATOM 3494 C C . GLY B 1 214 ? -28.109 -12.164 -15.617 1 74.94 214 GLY B C 1
ATOM 3495 O O . GLY B 1 214 ? -28.141 -13.188 -14.93 1 74.94 214 GLY B O 1
ATOM 3496 N N . GLY B 1 215 ? -29.266 -11.492 -15.352 1 59.28 215 GLY B N 1
ATOM 3497 C CA . GLY B 1 215 ? -30.578 -12.133 -15.383 1 59.28 215 GLY B CA 1
ATOM 3498 C C . GLY B 1 215 ? -30.734 -13.102 -16.531 1 59.28 215 GLY B C 1
ATOM 3499 O O . GLY B 1 215 ? -30.031 -13.008 -17.547 1 59.28 215 GLY B O 1
ATOM 3500 N N . THR B 1 216 ? -31.109 -14.344 -16.297 1 49.06 216 THR B N 1
ATOM 3501 C CA . THR B 1 216 ? -31.719 -15.172 -17.328 1 49.06 216 THR B CA 1
ATOM 3502 C C . THR B 1 216 ? -32.688 -14.352 -18.188 1 49.06 216 THR B C 1
ATOM 3504 O O . THR B 1 216 ? -33.531 -13.625 -17.656 1 49.06 216 THR B O 1
ATOM 3507 N N . THR B 1 217 ? -32.312 -13.891 -19.375 1 44.25 217 THR B N 1
ATOM 3508 C CA . THR B 1 217 ? -33.344 -13.422 -20.297 1 44.25 217 THR B CA 1
ATOM 3509 C C . THR B 1 217 ? -34.688 -14.148 -20.047 1 44.25 217 THR B C 1
ATOM 3511 O O . THR B 1 217 ? -34.75 -15.367 -20.188 1 44.25 217 THR B O 1
ATOM 3514 N N . GLU B 1 218 ? -35.438 -13.758 -19.109 1 42.81 218 GLU B N 1
ATOM 3515 C CA . GLU B 1 218 ? -36.812 -14.227 -19.203 1 42.81 218 GLU B CA 1
ATOM 3516 C C . GLU B 1 218 ? -37.312 -14.234 -20.641 1 42.81 218 GLU B C 1
ATOM 3518 O O . GLU B 1 218 ? -37.188 -13.242 -21.359 1 42.81 218 GLU B O 1
ATOM 3523 N N . SER B 1 219 ? -37.375 -15.422 -21.297 1 38.91 219 SER B N 1
ATOM 3524 C CA . SER B 1 219 ? -38.094 -15.648 -22.547 1 38.91 219 SER B CA 1
ATOM 3525 C C . SER B 1 219 ? -39.375 -14.82 -22.625 1 38.91 219 SER B C 1
ATOM 3527 O O . SER B 1 219 ? -40.219 -14.898 -21.734 1 38.91 219 SER B O 1
ATOM 3529 N N . ALA B 1 220 ? -39.312 -13.664 -23.219 1 43.09 220 ALA B N 1
ATOM 3530 C CA . ALA B 1 220 ? -40.594 -13.008 -23.562 1 43.09 220 ALA B CA 1
ATOM 3531 C C . ALA B 1 220 ? -41.688 -14.031 -23.812 1 43.09 220 ALA B C 1
ATOM 3533 O O . ALA B 1 220 ? -41.469 -15.016 -24.516 1 43.09 220 ALA B O 1
ATOM 3534 N N . PRO B 1 221 ? -42.688 -14.047 -22.906 1 43.16 221 PRO B N 1
ATOM 3535 C CA . PRO B 1 221 ? -43.75 -14.992 -23.234 1 43.16 221 PRO B CA 1
ATOM 3536 C C . PRO B 1 221 ? -44.094 -15.008 -24.719 1 43.16 221 PRO B C 1
ATOM 3538 O O . PRO B 1 221 ? -43.969 -13.984 -25.391 1 43.16 221 PRO B O 1
ATOM 3541 N N . GLY B 1 222 ? -43.688 -15.984 -25.453 1 40.09 222 GLY B N 1
ATOM 3542 C CA . GLY B 1 222 ? -44.125 -16.203 -26.812 1 40.09 222 GLY B CA 1
ATOM 3543 C C . GLY B 1 222 ? -45.594 -15.859 -27.031 1 40.09 222 GLY B C 1
ATOM 3544 O O . GLY B 1 222 ? -46.469 -16.328 -26.281 1 40.09 222 GLY B O 1
ATOM 3545 N N . THR B 1 223 ? -45.875 -14.516 -27.391 1 43.72 223 THR B N 1
ATOM 3546 C CA . THR B 1 223 ? -47.188 -14.109 -27.891 1 43.72 223 THR B CA 1
ATOM 3547 C C . THR B 1 223 ? -47.844 -15.234 -28.688 1 43.72 223 THR B C 1
ATOM 3549 O O . THR B 1 223 ? -47.312 -15.664 -29.719 1 43.72 223 THR B O 1
ATOM 3552 N N . THR B 1 224 ? -48.438 -16.156 -28.016 1 37.97 224 THR B N 1
ATOM 3553 C CA . THR B 1 224 ? -49.344 -17.094 -28.672 1 37.97 224 THR B CA 1
ATOM 3554 C C . THR B 1 224 ? -50.219 -16.375 -29.688 1 37.97 224 THR B C 1
ATOM 3556 O O . THR B 1 224 ? -51 -15.484 -29.328 1 37.97 224 THR B O 1
ATOM 3559 N N . HIS B 1 225 ? -49.688 -16.125 -30.859 1 35.62 225 HIS B N 1
ATOM 3560 C CA . HIS B 1 225 ? -50.531 -15.766 -32.031 1 35.62 225 HIS B CA 1
ATOM 3561 C C . HIS B 1 225 ? -51.812 -16.578 -32.062 1 35.62 225 HIS B C 1
ATOM 3563 O O . HIS B 1 225 ? -51.781 -17.812 -32.156 1 35.62 225 HIS B O 1
ATOM 3569 N N . ARG B 1 226 ? -52.75 -16.172 -31.219 1 34.69 226 ARG B N 1
ATOM 3570 C CA . ARG B 1 226 ? -54.094 -16.688 -31.453 1 34.69 226 ARG B CA 1
ATOM 3571 C C . ARG B 1 226 ? -54.375 -16.797 -32.938 1 34.69 226 ARG B C 1
ATOM 3573 O O . ARG B 1 226 ? -54.344 -15.789 -33.656 1 34.69 226 ARG B O 1
ATOM 3580 N N . ALA B 1 227 ? -54.469 -18.078 -33.469 1 26.66 227 ALA B N 1
ATOM 3581 C CA . ALA B 1 227 ? -55.156 -18.406 -34.719 1 26.66 227 ALA B CA 1
ATOM 3582 C C . ALA B 1 227 ? -56.656 -18.141 -34.625 1 26.66 227 ALA B C 1
ATOM 3584 O O . ALA B 1 227 ? -57.25 -18.453 -33.594 1 26.66 227 ALA B O 1
#

InterPro domains:
  IPR001647 DNA-binding HTH domain, TetR-type [PF00440] (31-76)
  IPR001647 DNA-binding HTH domain, TetR-type [PR00455] (31-44)
  IPR001647 DNA-binding HTH domain, TetR-type [PR00455] (52-75)
  IPR001647 DNA-binding HTH domain, TetR-type [PS50977] (25-85)
  IPR009057 Homedomain-like superfamily [SSF46689] (19-94)
  IPR023772 DNA-binding HTH domain, TetR-type, conserved site [PS01081] (43-74)
  IPR041674 Tetracyclin repressor SCO1712-like, C-terminal domain [PF17928] (100-207)
  IPR050109 HTH-type, TetR-like transcriptional regulator [PTHR30055] (18-208)

Radius of gyration: 27.86 Å; Cα contacts (8 Å, |Δi|>4): 459; chains: 2; bounding box: 91×78×94 Å

pLDDT: mean 80.06, std 21.15, range [22.81, 97.62]

Sequence (454 aa):
MAHVWLAESAGSEPLRRLPSQQRSRQRVERILDAAGDLVAERGYEATTTSLIARRARVSPGSFYQFFADKRAAVKALSARNLAVFAERLDEALADDRFKHWWDTVDVAFDVYVDLCRHHPGFRAVRFGDIVDTHLLDPTQDNDSVVSSRIASLLHARFGVRDTPPLRLALLTTTKVADALIKFAFSRSPEGDEEVLQQGRRMLRIHLEGYVQVGGTTESAPGTTHRAMAHVWLAESAGSEPLRRLPSQQRSRQRVERILDAAGDLVAERGYEATTTSLIARRARVSPGSFYQFFADKRAAVKALSARNLAVFAERLDEALADDRFKHWWDTVDVAFDVYVDLCRHHPGFRAVRFGDIVDTHLLDPTQDNDSVVSSRIASLLHARFGVRDTPPLRLALLTTTKVADALIKFAFSRSPEGDEEVLQQGRRMLRIHLEGYVQVGGTTESAPGTTHRA

Foldseek 3Di:
DPPPDPPPDDDDDPPVVVVVVVVLVLLLVLLLLLLLVCCLVPNDVVDFLVSSCVSSVHDSVSSCVVAVTSLRSLLVSLVVVLVVLLVQLCVQVVDPPDDDLLVSVVSSLVSLLVCVLPRSSCLRRDQPDPPVLPSYPVPQRSLLVVLVSSLVCSCVPQVWDDDPVLSVLSSVLSVLSSVLQNVQCVVPSSGPVVSSVVSSVVSSVSNVVPTDHDPPPPPPPPPPPPD/DPPPDPPDDPDDDCVVVVVVVVVLVLLLVLLLLLLLVCCLVPNDVVDFLVSSCVSSVHDSVSSCVVAVTSLRSLLVSLVVVLVVLLVQLCVQVVDPPDDDLLVSVVSSLVSLLVCVLPRSSCLRRDQPDPPVLPSYPVPQRSLLVVLVSSLVCSCVPQVWDDDPVLSVLSSVLSVLSSVLQNVQCVVPSSGPVVSSVVSSVVSSVSNVVPTDHDPDPPPPPPPPPDD

Organism: NCBI:txid927661

Solvent-accessible surface area (backbone atoms only — not comparable to full-atom values): 25304 Å² total; per-residue (Å²): 127,85,78,64,75,77,70,71,90,86,79,80,66,72,62,68,54,44,56,52,49,50,54,50,49,50,49,51,51,36,38,36,51,24,43,18,41,40,27,50,74,59,32,65,85,72,48,46,61,65,57,24,19,56,68,37,71,46,53,64,67,58,46,55,73,75,27,91,46,59,65,52,41,52,30,50,39,42,53,47,50,51,52,50,49,52,50,52,45,52,60,65,60,65,49,81,80,63,85,48,66,66,49,57,55,52,48,48,51,49,50,50,52,50,44,37,56,74,32,47,34,50,65,46,48,42,75,77,45,66,63,61,51,65,51,42,60,81,82,63,49,58,52,50,55,52,29,49,51,51,50,50,50,39,26,75,73,61,42,32,55,92,41,74,67,32,54,50,47,39,39,52,42,50,47,35,49,52,44,43,51,52,49,12,40,72,75,26,82,78,40,31,63,68,48,50,51,54,45,53,53,44,46,51,60,50,46,60,78,47,68,43,61,66,70,76,77,71,72,70,77,75,77,73,73,81,126,129,89,76,64,80,74,68,73,83,74,80,76,68,71,64,67,52,45,56,52,49,49,52,48,48,50,50,51,50,35,38,36,52,26,42,17,42,40,27,50,74,60,30,65,85,72,46,47,60,66,57,25,18,57,69,35,69,47,52,65,67,58,46,54,72,76,28,92,46,58,65,52,43,50,32,51,38,42,53,48,52,52,52,51,48,53,52,52,43,53,60,65,58,66,49,82,80,64,86,49,68,66,49,56,55,52,47,49,52,49,52,51,51,50,43,38,56,74,32,47,33,48,65,46,48,42,75,76,46,66,63,61,51,63,51,42,59,80,82,60,51,57,51,51,54,52,30,50,49,51,50,49,49,38,26,76,74,59,42,32,54,92,42,72,67,33,53,50,47,38,38,52,41,50,46,36,49,53,44,41,51,52,51,13,39,73,74,25,80,77,40,31,62,69,49,50,51,52,45,53,52,42,46,51,59,49,46,59,77,48,68,43,62,67,70,75,78,72,72,69,75,74,76,73,74,80,127